Protein AF-0000000084752737 (afdb_homodimer)

Sequence (558 aa):
MRQLSFLLVLVATFSLGQAQLKAPSEFYPAQKTKVLVVGTFHFDFPGLDEVKTADENKIDVLKEPKKSELEELVAYIKKFKPTKIAIEAGPSWNTMQKFEEYKNGEHRNNRDERYQLGMRIAADLGLDSVYGIDATTLRNDLYEKDSVYLRELLENVNWEMEDPFWRYAEEYFDYRDKKMKDVHLLDFIKAMNTREGHNFNFGLYLTGSIATGDGQGADHLSIWWYNRNVRIFSKLINITKSPEERILVIFGNGHAAVLRQLLEASPQYDFVEFGSIDNMRQLSFLLVLVATFSLGQAQLKAPSEFYPAQKTKVLVVGTFHFDFPGLDEVKTADENKIDVLKEPKKSELEELVAYIKKFKPTKIAIEAGPSWNTMQKFEEYKNGEHRNNRDERYQLGMRIAADLGLDSVYGIDATTLRNDLYEKDSVYLRELLENVNWEMEDPFWRYAEEYFDYRDKKMKDVHLLDFIKAMNTREGHNFNFGLYLTGSIATGDGQGADHLSIWWYNRNVRIFSKLINITKSPEERILVIFGNGHAAVLRQLLEASPQYDFVEFGSIDN

pLDDT: mean 92.06, std 14.79, range [32.91, 98.94]

Foldseek 3Di:
DPPPPPPPPPPPPPPVVPDPDDDPLVVFDPQFAAEEEQADDWLVQPVPDPDGFDPVLHDHCVDPPNVVLLVVLQVLVCLLVAQAEEEADDPVNVFLVVLVVVLVPPCCRPRGCCNSHVSVSCSVSVHNDHHYLFDAFLLVVCCVVPVPVSCVLQVWQDPPWDWVVVVVLSVVVNVLSNCCVVDRVNVSSLVCQPLCNLVSLVVVLVTTRLPTDPRSSVVCCVRGQLRRLVSSVVVVVVVDDDSVGYYYYYYHSPSNNSNVVVQVPDSRYDYDRSVPSND/DPPPPPPPPPPPPPPVVPDDDDDPLVVFDPQFAAEEEQADDWLVQPVPDPDGFDPVLRDHCVDPPNVVLLVVLQVLVCLLVAQAEEEADDPVVVFLVVLVVVLVPPCCRPRGCCNSHVSVSCSVSVHNDYHYLFDAFLLVVCCVVPVPVSCVLQVFQDPPFDWVVVVVLSVVVNVLSNCCVVDRVNVSSLVCQPLCNLVSLVVVLVTTRLPTDPRSSVVCCVRHQLRRLVSSVVVVVVVDDDSVGYYYYYYHSSSNNSNVVVQVVDSRYDYDRSVPSND

Nearest PDB structures (foldseek):
  4gvw-assembly1_A  TM=5.138E-01  e=9.724E+00  unclassified
  4gvw-assembly1_A  TM=5.133E-01  e=8.673E+00  unclassified

InterPro domains:
  IPR043749 Protein of unknown function DUF5694 [PF18950] (97-274)

Organism: Allomuricauda ruestringensis (strain DSM 13258 / CIP 107369 / LMG 19739 / B1) (NCBI:txid886377)

Solvent-accessible surface area (backbone atoms only — not comparable to full-atom values): 30415 Å² total; per-residue (Å²): 134,83,80,77,77,79,77,77,75,76,74,70,72,69,67,73,67,74,79,74,80,82,57,70,69,78,49,45,71,84,73,33,18,36,34,35,63,45,30,36,77,67,48,60,61,87,68,82,54,94,76,66,75,53,76,90,37,60,67,52,58,87,36,83,70,40,29,62,31,46,53,51,37,50,57,56,58,52,58,58,55,57,74,39,44,36,33,71,28,43,79,89,66,42,49,59,61,50,45,54,42,37,74,73,65,42,64,75,87,41,55,39,47,60,41,66,42,51,44,43,52,33,53,74,70,66,51,93,64,57,41,50,38,38,59,74,32,54,45,56,54,42,37,74,76,38,48,67,58,47,45,63,60,42,62,57,34,41,84,78,55,82,41,72,65,55,56,33,47,51,53,41,51,52,50,51,39,61,40,50,71,77,41,56,53,46,60,50,42,43,53,41,40,34,71,67,41,16,22,51,53,48,15,62,65,65,44,53,34,27,54,23,38,91,44,19,18,19,48,49,45,19,33,35,60,55,19,20,49,37,30,23,47,22,44,51,54,68,71,58,85,52,46,83,41,25,36,35,36,44,37,55,30,65,53,37,30,62,46,48,51,53,32,62,24,18,81,60,37,38,64,46,56,64,85,57,55,81,121,134,84,79,77,76,78,76,78,75,76,72,71,73,71,66,72,68,75,77,74,79,80,58,71,68,78,50,43,73,84,74,34,19,35,34,37,64,46,31,38,76,66,47,62,60,86,68,83,53,94,76,66,76,53,78,90,38,60,66,53,58,86,35,84,70,39,29,62,31,46,52,51,36,50,57,56,58,52,62,58,56,58,74,40,42,36,34,72,27,42,78,87,66,40,50,58,61,52,44,55,42,36,73,71,63,41,63,74,85,42,55,39,48,62,40,66,43,51,43,44,52,34,53,76,70,64,52,94,65,57,41,50,38,40,57,74,32,56,44,56,53,42,37,74,74,39,50,67,58,46,46,65,61,43,63,57,33,40,84,78,54,83,41,73,65,55,57,33,47,49,53,41,52,53,51,51,38,61,40,52,72,75,41,57,52,46,60,52,42,45,53,42,40,33,72,65,41,15,20,51,55,48,15,62,63,66,45,54,34,27,54,23,39,90,44,20,19,18,49,48,45,18,34,34,60,53,18,19,48,37,31,22,49,23,44,50,57,67,70,58,85,52,46,83,42,25,37,34,34,43,36,56,30,66,54,37,29,62,46,49,51,55,32,63,26,19,78,60,37,38,65,46,57,62,85,54,54,90,116

Radius of gyration: 27.02 Å; Cα contacts (8 Å, |Δi|>4): 910; chains: 2; bounding box: 48×95×102 Å

Structure (mmCIF, N/CA/C/O backbone):
data_AF-0000000084752737-model_v1
#
loop_
_entity.id
_entity.type
_entity.pdbx_description
1 polymer 'TraB/GumN family protein'
#
loop_
_atom_site.group_PDB
_atom_site.id
_atom_site.type_symbol
_atom_site.label_atom_id
_atom_site.label_alt_id
_atom_site.label_comp_id
_atom_site.label_asym_id
_atom_site.label_entity_id
_atom_site.label_seq_id
_atom_site.pdbx_PDB_ins_code
_atom_site.Cartn_x
_atom_site.Cartn_y
_atom_site.Cartn_z
_atom_site.occupancy
_atom_site.B_iso_or_equiv
_atom_site.auth_seq_id
_atom_site.auth_comp_id
_atom_site.auth_asym_id
_atom_site.auth_atom_id
_atom_site.pdbx_PDB_model_num
ATOM 1 N N . MET A 1 1 ? -12.812 0.239 75.625 1 32.91 1 MET A N 1
ATOM 2 C CA . MET A 1 1 ? -12.094 -0.152 74.375 1 32.91 1 MET A CA 1
ATOM 3 C C . MET A 1 1 ? -12.891 0.194 73.125 1 32.91 1 MET A C 1
ATOM 5 O O . MET A 1 1 ? -13.961 -0.374 72.938 1 32.91 1 MET A O 1
ATOM 9 N N . ARG A 1 2 ? -12.898 1.536 72.812 1 40.25 2 ARG A N 1
ATOM 10 C CA . ARG A 1 2 ? -13.555 2.186 71.688 1 40.25 2 ARG A CA 1
ATOM 11 C C . ARG A 1 2 ? -13.086 1.59 70.375 1 40.25 2 ARG A C 1
ATOM 13 O O . ARG A 1 2 ? -11.891 1.562 70.062 1 40.25 2 ARG A O 1
ATOM 20 N N . GLN A 1 3 ? -13.805 0.662 69.875 1 37.78 3 GLN A N 1
ATOM 21 C CA . GLN A 1 3 ? -13.617 0.035 68.562 1 37.78 3 GLN A CA 1
ATOM 22 C C . GLN A 1 3 ? -13.641 1.074 67.438 1 37.78 3 GLN A C 1
ATOM 24 O O . GLN A 1 3 ? -14.648 1.753 67.25 1 37.78 3 GLN A O 1
ATOM 29 N N . LEU A 1 4 ? -12.547 1.801 67.188 1 41.12 4 LEU A N 1
ATOM 30 C CA . LEU A 1 4 ? -12.398 2.65 66 1 41.12 4 LEU A CA 1
ATOM 31 C C . LEU A 1 4 ? -12.625 1.853 64.75 1 41.12 4 LEU A C 1
ATOM 33 O O . LEU A 1 4 ? -11.891 0.899 64.438 1 41.12 4 LEU A O 1
ATOM 37 N N . SER A 1 5 ? -13.844 1.759 64.25 1 41.66 5 SER A N 1
ATOM 38 C CA . SER A 1 5 ? -14.195 1.219 62.969 1 41.66 5 SER A CA 1
ATOM 39 C C . SER A 1 5 ? -13.461 1.959 61.844 1 41.66 5 SER A C 1
ATOM 41 O O . SER A 1 5 ? -13.547 3.186 61.75 1 41.66 5 SER A O 1
ATOM 43 N N . PHE A 1 6 ? -12.367 1.421 61.438 1 43.53 6 PHE A N 1
ATOM 44 C CA . PHE A 1 6 ? -11.664 1.875 60.25 1 43.53 6 PHE A CA 1
ATOM 45 C C . PHE A 1 6 ? -12.578 1.829 59.031 1 43.53 6 PHE A C 1
ATOM 47 O O . PHE A 1 6 ? -13.055 0.759 58.625 1 43.53 6 PHE A O 1
ATOM 54 N N . LEU A 1 7 ? -13.359 2.883 58.781 1 41.97 7 LEU A N 1
ATOM 55 C CA . LEU A 1 7 ? -14.07 3.041 57.531 1 41.97 7 LEU A CA 1
ATOM 56 C C . LEU A 1 7 ? -13.094 3.086 56.344 1 41.97 7 LEU A C 1
ATOM 58 O O . LEU A 1 7 ? -12.281 4.008 56.25 1 41.97 7 LEU A O 1
ATOM 62 N N . LEU A 1 8 ? -12.727 1.945 55.812 1 41.38 8 LEU A N 1
ATOM 63 C CA . LEU A 1 8 ? -12.023 1.888 54.531 1 41.38 8 LEU A CA 1
ATOM 64 C C . LEU A 1 8 ? -12.828 2.586 53.438 1 41.38 8 LEU A C 1
ATOM 66 O O . LEU A 1 8 ? -13.922 2.148 53.094 1 41.38 8 LEU A O 1
ATOM 70 N N . VAL A 1 9 ? -12.703 3.838 53.281 1 38.78 9 VAL A N 1
ATOM 71 C CA . VAL A 1 9 ? -13.227 4.512 52.094 1 38.78 9 VAL A CA 1
ATOM 72 C C . VAL A 1 9 ? -12.609 3.902 50.844 1 38.78 9 VAL A C 1
ATOM 74 O O . VAL A 1 9 ? -11.398 4 50.625 1 38.78 9 VAL A O 1
ATOM 77 N N . LEU A 1 10 ? -13.172 2.846 50.312 1 39.31 10 LEU A N 1
ATOM 78 C CA . LEU A 1 10 ? -12.859 2.445 48.938 1 39.31 10 LEU A CA 1
ATOM 79 C C . LEU A 1 10 ? -13.062 3.605 48 1 39.31 10 LEU A C 1
ATOM 81 O O . LEU A 1 10 ? -14.195 4.039 47.75 1 39.31 10 LEU A O 1
ATOM 85 N N . VAL A 1 11 ? -12.102 4.488 47.906 1 40.72 11 VAL A N 1
ATOM 86 C CA . VAL A 1 11 ? -12.117 5.418 46.781 1 40.72 11 VAL A CA 1
ATOM 87 C C . VAL A 1 11 ? -12.258 4.645 45.469 1 40.72 11 VAL A C 1
ATOM 89 O O . VAL A 1 11 ? -11.352 3.891 45.094 1 40.72 11 VAL A O 1
ATOM 92 N N . ALA A 1 12 ? -13.414 4.32 45.094 1 37.59 12 ALA A N 1
ATOM 93 C CA . ALA A 1 12 ? -13.625 3.92 43.688 1 37.59 12 ALA A CA 1
ATOM 94 C C . ALA A 1 12 ? -13.008 4.934 42.719 1 37.59 12 ALA A C 1
ATOM 96 O O . ALA A 1 12 ? -13.477 6.066 42.625 1 37.59 12 ALA A O 1
ATOM 97 N N . THR A 1 13 ? -11.727 4.93 42.625 1 37.16 13 THR A N 1
ATOM 98 C CA . THR A 1 13 ? -11.281 5.605 41.406 1 37.16 13 THR A CA 1
ATOM 99 C C . THR A 1 13 ? -12.188 5.254 40.219 1 37.16 13 THR A C 1
ATOM 101 O O . THR A 1 13 ? -12.195 4.109 39.781 1 37.16 13 THR A O 1
ATOM 104 N N . PHE A 1 14 ? -13.359 5.812 40.25 1 37.31 14 PHE A N 1
ATOM 105 C CA . PHE A 1 14 ? -13.984 5.852 38.906 1 37.31 14 PHE A CA 1
ATOM 106 C C . PHE A 1 14 ? -12.961 6.168 37.844 1 37.31 14 PHE A C 1
ATOM 108 O O . PHE A 1 14 ? -12.484 7.301 37.75 1 37.31 14 PHE A O 1
ATOM 115 N N . SER A 1 15 ? -12.094 5.32 37.562 1 38.12 15 SER A N 1
ATOM 116 C CA . SER A 1 15 ? -11.555 5.5 36.219 1 38.12 15 SER A CA 1
ATOM 117 C C . SER A 1 15 ? -12.641 5.906 35.25 1 38.12 15 SER A C 1
ATOM 119 O O . SER A 1 15 ? -13.477 5.086 34.844 1 38.12 15 SER A O 1
ATOM 121 N N . LEU A 1 16 ? -13.305 7.047 35.344 1 40.06 16 LEU A N 1
ATOM 122 C CA . LEU A 1 16 ? -14 7.508 34.156 1 40.06 16 LEU A CA 1
ATOM 123 C C . LEU A 1 16 ? -13.336 6.957 32.875 1 40.06 16 LEU A C 1
ATOM 125 O O . LEU A 1 16 ? -12.227 7.371 32.531 1 40.06 16 LEU A O 1
ATOM 129 N N . GLY A 1 17 ? -13.375 5.762 32.688 1 43.62 17 GLY A N 1
ATOM 130 C CA . GLY A 1 17 ? -12.984 5.164 31.422 1 43.62 17 GLY A CA 1
ATOM 131 C C . GLY A 1 17 ? -13.195 6.082 30.234 1 43.62 17 GLY A C 1
ATOM 132 O O . GLY A 1 17 ? -14.328 6.359 29.844 1 43.62 17 GLY A O 1
ATOM 133 N N . GLN A 1 18 ? -12.539 7.184 30.047 1 51.41 18 GLN A N 1
ATOM 134 C CA . GLN A 1 18 ? -12.617 7.957 28.812 1 51.41 18 GLN A CA 1
ATOM 135 C C . GLN A 1 18 ? -13.023 7.078 27.641 1 51.41 18 GLN A C 1
ATOM 137 O O . GLN A 1 18 ? -12.43 6.02 27.406 1 51.41 18 GLN A O 1
ATOM 142 N N . ALA A 1 19 ? -14.227 7.102 27.234 1 58.53 19 ALA A N 1
ATOM 143 C CA . ALA A 1 19 ? -14.852 6.336 26.156 1 58.53 19 ALA A CA 1
ATOM 144 C C . ALA A 1 19 ? -13.953 6.285 24.922 1 58.53 19 ALA A C 1
ATOM 146 O O . ALA A 1 19 ? -13.508 7.324 24.438 1 58.53 19 ALA A O 1
ATOM 147 N N . GLN A 1 20 ? -13.273 5.172 24.625 1 78.06 20 GLN A N 1
ATOM 148 C CA . GLN A 1 20 ? -12.477 4.906 23.438 1 78.06 20 GLN A CA 1
ATOM 149 C C . GLN A 1 20 ? -13.32 5.066 22.172 1 78.06 20 GLN A C 1
ATOM 151 O O . GLN A 1 20 ? -14.484 4.672 22.141 1 78.06 20 GLN A O 1
ATOM 156 N N . LEU A 1 21 ? -12.859 6.023 21.25 1 92.5 21 LEU A N 1
ATOM 157 C CA . LEU A 1 21 ? -13.523 6.191 19.953 1 92.5 21 LEU A CA 1
ATOM 158 C C . LEU A 1 21 ? -13.734 4.844 19.281 1 92.5 21 LEU A C 1
ATOM 160 O O . LEU A 1 21 ? -12.852 3.986 19.297 1 92.5 21 LEU A O 1
ATOM 164 N N . LYS A 1 22 ? -14.938 4.66 18.797 1 94.44 22 LYS A N 1
ATOM 165 C CA . LYS A 1 22 ? -15.203 3.455 18.016 1 94.44 22 LYS A CA 1
ATOM 166 C C . LYS A 1 22 ? -14.305 3.387 16.797 1 94.44 22 LYS A C 1
ATOM 168 O O . LYS A 1 22 ? -14.023 4.41 16.156 1 94.44 22 LYS A O 1
ATOM 173 N N . ALA A 1 23 ? -13.938 2.162 16.484 1 95 23 ALA A N 1
ATOM 174 C CA . ALA A 1 23 ? -13.109 1.945 15.305 1 95 23 ALA A CA 1
ATOM 175 C C . ALA A 1 23 ? -13.953 1.938 14.031 1 95 23 ALA A C 1
ATOM 177 O O . ALA A 1 23 ? -15.133 1.563 14.07 1 95 23 ALA A O 1
ATOM 178 N N . PRO A 1 24 ? -13.344 2.332 12.922 1 95.12 24 PRO A N 1
ATOM 179 C CA . PRO A 1 24 ? -14.086 2.326 11.656 1 95.12 24 PRO A CA 1
ATOM 180 C C . PRO A 1 24 ? -14.703 0.966 11.344 1 95.12 24 PRO A C 1
ATOM 182 O O . PRO A 1 24 ? -15.82 0.898 10.812 1 95.12 24 PRO A O 1
ATOM 185 N N . SER A 1 25 ? -14.031 -0.095 11.664 1 94.75 25 SER A N 1
ATOM 186 C CA . SER A 1 2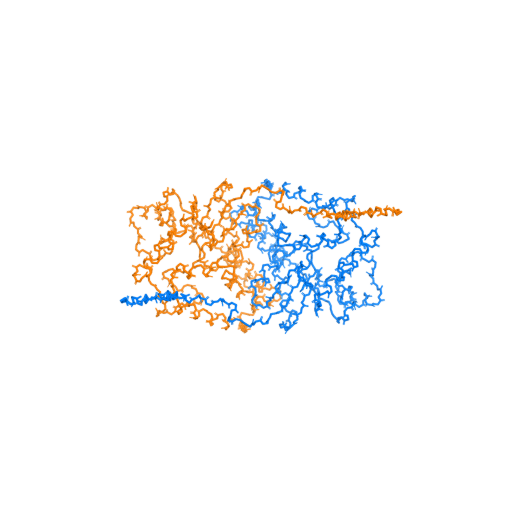5 ? -14.492 -1.433 11.312 1 94.75 25 SER A CA 1
ATOM 187 C C . SER A 1 25 ? -15.836 -1.739 11.969 1 94.75 25 SER A C 1
ATOM 189 O O . SER A 1 25 ? -16.594 -2.578 11.477 1 94.75 25 SER A O 1
ATOM 191 N N . GLU A 1 26 ? -16.125 -1.079 13.07 1 96.38 26 GLU A N 1
ATOM 192 C CA . GLU A 1 26 ? -17.375 -1.304 13.797 1 96.38 26 GLU A CA 1
ATOM 193 C C . GLU A 1 26 ? -18.562 -0.806 13 1 96.38 26 GLU A C 1
ATOM 195 O O . GLU A 1 26 ? -19.719 -1.125 13.328 1 96.38 26 GLU A O 1
ATOM 200 N N . PHE A 1 27 ? -18.359 -0.062 11.961 1 96.81 27 PHE A N 1
ATOM 201 C CA . PHE A 1 27 ? -19.453 0.524 11.18 1 96.81 27 PHE A CA 1
ATOM 202 C C . PHE A 1 27 ? -19.656 -0.245 9.883 1 96.81 27 PHE A C 1
ATOM 204 O O . PHE A 1 27 ? -20.578 0.054 9.117 1 96.81 27 PHE A O 1
ATOM 211 N N . TYR A 1 28 ? -18.797 -1.181 9.523 1 96.62 28 TYR A N 1
ATOM 212 C CA . TYR A 1 28 ? -18.922 -2.049 8.359 1 96.62 28 TYR A CA 1
ATOM 213 C C . TYR A 1 28 ? -19.469 -3.414 8.75 1 96.62 28 TYR A C 1
ATOM 215 O O . TYR A 1 28 ? -19.375 -3.818 9.914 1 96.62 28 TYR A O 1
ATOM 223 N N . PRO A 1 29 ? -20.016 -4.086 7.738 1 95.62 29 PRO A N 1
ATOM 224 C CA . PRO A 1 29 ? -20.391 -5.469 8.039 1 95.62 29 PRO A CA 1
ATOM 225 C C . PRO A 1 29 ? -19.219 -6.301 8.547 1 95.62 29 PRO A C 1
ATOM 227 O O . PRO A 1 29 ? -18.094 -6.148 8.055 1 95.62 29 PRO A O 1
ATOM 230 N N . ALA A 1 30 ? -19.469 -7.105 9.5 1 95 30 ALA A N 1
ATOM 231 C CA . ALA A 1 30 ? -18.422 -7.914 10.125 1 95 30 ALA A CA 1
ATOM 232 C C . ALA A 1 30 ? -17.906 -8.984 9.156 1 95 30 ALA A C 1
ATOM 234 O O . ALA A 1 30 ? -16.719 -9.273 9.133 1 95 30 ALA A O 1
ATOM 235 N N . GLN A 1 31 ? -18.844 -9.57 8.422 1 96.69 31 GLN A N 1
ATOM 236 C CA . GLN A 1 31 ? -18.469 -10.633 7.5 1 96.69 31 GLN A CA 1
ATOM 237 C C . GLN A 1 31 ? -17.844 -10.047 6.227 1 96.69 31 GLN A C 1
ATOM 239 O O . GLN A 1 31 ? -18.469 -9.211 5.562 1 96.69 31 GLN A O 1
ATOM 244 N N . LYS A 1 32 ? -16.688 -10.484 5.914 1 97.75 32 LYS A N 1
ATOM 245 C CA . LYS A 1 32 ? -15.938 -10.07 4.73 1 97.75 32 LYS A CA 1
ATOM 246 C C . LYS A 1 32 ? -15.484 -11.281 3.916 1 97.75 32 LYS A C 1
ATOM 248 O O . LYS A 1 32 ? -15.312 -12.375 4.461 1 97.75 32 LYS A O 1
ATOM 253 N N . THR A 1 33 ? -15.344 -11.086 2.602 1 98.62 33 THR A N 1
ATOM 254 C CA . THR A 1 33 ? -14.734 -12.117 1.771 1 98.62 33 THR A CA 1
ATOM 255 C C . THR A 1 33 ? -13.289 -12.375 2.205 1 98.62 33 THR A C 1
ATOM 257 O O . THR A 1 33 ? -12.508 -11.438 2.352 1 98.62 33 THR A O 1
ATOM 260 N N . LYS A 1 34 ? -12.953 -13.648 2.479 1 98.62 34 LYS A N 1
ATOM 261 C CA . LYS A 1 34 ? -11.586 -14.008 2.848 1 98.62 34 LYS A CA 1
ATOM 262 C C . LYS A 1 34 ? -10.727 -14.234 1.609 1 98.62 34 LYS A C 1
ATOM 264 O O . LYS A 1 34 ? -11.156 -14.891 0.658 1 98.62 34 LYS A O 1
ATOM 269 N N . VAL A 1 35 ? -9.578 -13.625 1.579 1 98.88 35 VAL A N 1
ATOM 270 C CA . VAL A 1 35 ? -8.672 -13.797 0.45 1 98.88 35 VAL A CA 1
ATOM 271 C C . VAL A 1 35 ? -7.312 -14.281 0.949 1 98.88 35 VAL A C 1
ATOM 273 O O . VAL A 1 35 ? -6.727 -13.688 1.857 1 98.88 35 VAL A O 1
ATOM 276 N N . LEU A 1 36 ? -6.855 -15.391 0.486 1 98.88 36 LEU A N 1
ATOM 277 C CA . LEU A 1 36 ? -5.504 -15.898 0.688 1 98.88 36 LEU A CA 1
ATOM 278 C C . LEU A 1 36 ? -4.652 -15.688 -0.56 1 98.88 36 LEU A C 1
ATOM 280 O O . LEU A 1 36 ? -4.922 -16.281 -1.609 1 98.88 36 LEU A O 1
ATOM 284 N N . VAL A 1 37 ? -3.721 -14.812 -0.437 1 98.81 37 VAL A N 1
ATOM 285 C CA . VAL A 1 37 ? -2.75 -14.625 -1.51 1 98.81 37 VAL A CA 1
ATOM 286 C C . VAL A 1 37 ? -1.543 -15.531 -1.28 1 98.81 37 VAL A C 1
ATOM 288 O O . VAL A 1 37 ? -0.872 -15.438 -0.25 1 98.81 37 VAL A O 1
ATOM 291 N N . VAL A 1 38 ? -1.301 -16.406 -2.215 1 98.69 38 VAL A N 1
ATOM 292 C CA . VAL A 1 38 ? -0.113 -17.25 -2.188 1 98.69 38 VAL A CA 1
ATOM 293 C C . VAL A 1 38 ? 0.902 -16.75 -3.213 1 98.69 38 VAL A C 1
ATOM 295 O O . VAL A 1 38 ? 0.799 -17.062 -4.402 1 98.69 38 VAL A O 1
ATOM 298 N N . GLY A 1 39 ? 1.819 -15.977 -2.658 1 98.19 39 GLY A N 1
ATOM 299 C CA . GLY A 1 39 ? 2.951 -15.594 -3.482 1 98.19 39 GLY A CA 1
ATOM 300 C C . GLY A 1 39 ? 3.918 -16.734 -3.742 1 98.19 39 GLY A C 1
ATOM 301 O O . GLY A 1 39 ? 4.363 -17.406 -2.809 1 98.19 39 GLY A O 1
ATOM 302 N N . THR A 1 40 ? 4.258 -16.938 -5.012 1 97.25 40 THR A N 1
ATOM 303 C CA . THR A 1 40 ? 5.137 -18.047 -5.379 1 97.25 40 THR A CA 1
ATOM 304 C C . THR A 1 40 ? 6.297 -17.547 -6.238 1 97.25 40 THR A C 1
ATOM 306 O O . THR A 1 40 ? 6.27 -16.422 -6.734 1 97.25 40 THR A O 1
ATOM 309 N N . PHE A 1 41 ? 7.391 -18.375 -6.309 1 93.94 41 PHE A N 1
ATOM 310 C CA . PHE A 1 41 ? 8.266 -18.312 -7.469 1 93.94 41 PHE A CA 1
ATOM 311 C C . PHE A 1 41 ? 7.707 -19.141 -8.617 1 93.94 41 PHE A C 1
ATOM 313 O O . PHE A 1 41 ? 6.758 -19.906 -8.43 1 93.94 41 PHE A O 1
ATOM 320 N N . HIS A 1 42 ? 8.18 -18.891 -9.773 1 93 42 HIS A N 1
ATOM 321 C CA . HIS A 1 42 ? 7.719 -19.703 -10.891 1 93 42 HIS A CA 1
ATOM 322 C C . HIS A 1 42 ? 8.359 -21.094 -10.875 1 93 42 HIS A C 1
ATOM 324 O O . HIS A 1 42 ? 9.57 -21.219 -11.055 1 93 42 HIS A O 1
ATOM 330 N N . PHE A 1 43 ? 7.512 -22.109 -10.758 1 94.69 43 PHE A N 1
ATOM 331 C CA . PHE A 1 43 ? 8 -23.469 -10.539 1 94.69 43 PHE A CA 1
ATOM 332 C C . PHE A 1 43 ? 8.758 -23.969 -11.766 1 94.69 43 PHE A C 1
ATOM 334 O O . PHE A 1 43 ? 9.578 -24.891 -11.664 1 94.69 43 PHE A O 1
ATOM 341 N N . ASP A 1 44 ? 8.492 -23.328 -12.875 1 91.06 44 ASP A N 1
ATOM 342 C CA . ASP A 1 44 ? 9.117 -23.797 -14.109 1 91.06 44 ASP A CA 1
ATOM 343 C C . ASP A 1 44 ? 10.352 -22.953 -14.453 1 91.06 44 ASP A C 1
ATOM 345 O O . ASP A 1 44 ? 11.039 -23.219 -15.438 1 91.06 44 ASP A O 1
ATOM 349 N N . PHE A 1 45 ? 10.648 -21.922 -13.727 1 88.94 45 PHE A N 1
ATOM 350 C CA . PHE A 1 45 ? 11.797 -21.062 -13.898 1 88.94 45 PHE A CA 1
ATOM 351 C C . PHE A 1 45 ? 11.898 -20.578 -15.344 1 88.94 45 PHE A C 1
ATOM 353 O O . PHE A 1 45 ? 12.922 -20.766 -16 1 88.94 45 PHE A O 1
ATOM 360 N N . PRO A 1 46 ? 10.945 -19.875 -15.836 1 81.75 46 PRO A N 1
ATOM 361 C CA . PRO A 1 46 ? 10.953 -19.484 -17.25 1 81.75 46 PRO A CA 1
ATOM 362 C C . PRO A 1 46 ? 12.016 -18.438 -17.578 1 81.75 46 PRO A C 1
ATOM 364 O O . PRO A 1 46 ? 12.281 -18.156 -18.75 1 81.75 46 PRO A O 1
ATOM 367 N N . GLY A 1 47 ? 12.648 -17.875 -16.531 1 76.94 47 GLY A N 1
ATOM 368 C CA . GLY A 1 47 ? 13.727 -16.922 -16.734 1 76.94 47 GLY A CA 1
ATOM 369 C C . GLY A 1 47 ? 13.234 -15.523 -17.047 1 76.94 47 GLY A C 1
ATOM 370 O O . GLY A 1 47 ? 13.922 -14.742 -17.703 1 76.94 47 GLY A O 1
ATOM 371 N N . LEU A 1 48 ? 12.039 -15.164 -16.609 1 70.75 48 LEU A N 1
ATOM 372 C CA . LEU A 1 48 ? 11.43 -13.883 -16.938 1 70.75 48 LEU A CA 1
ATOM 373 C C . LEU A 1 48 ? 11.602 -12.891 -15.789 1 70.75 48 LEU A C 1
ATOM 375 O O . LEU A 1 48 ? 11.328 -11.695 -15.945 1 70.75 48 LEU A O 1
ATOM 379 N N . ASP A 1 49 ? 12.141 -13.32 -14.68 1 75.5 49 ASP A N 1
ATOM 380 C CA . ASP A 1 49 ? 12.312 -12.469 -13.508 1 75.5 49 ASP A CA 1
ATOM 381 C C . ASP A 1 49 ? 13.562 -11.602 -13.641 1 75.5 49 ASP A C 1
ATOM 383 O O . ASP A 1 49 ? 14.484 -11.938 -14.391 1 75.5 49 ASP A O 1
ATOM 387 N N . GLU A 1 50 ? 13.516 -10.477 -12.984 1 68.81 50 GLU A N 1
ATOM 388 C CA . GLU A 1 50 ? 14.672 -9.586 -12.961 1 68.81 50 GLU A CA 1
ATOM 389 C C . GLU A 1 50 ? 15.906 -10.305 -12.406 1 68.81 50 GLU A C 1
ATOM 391 O O . GLU A 1 50 ? 17 -10.172 -12.953 1 68.81 50 GLU A O 1
ATOM 396 N N . VAL A 1 51 ? 15.719 -11.031 -11.328 1 73 51 VAL A N 1
ATOM 397 C CA . VAL A 1 51 ? 16.766 -11.859 -10.766 1 73 51 VAL A CA 1
ATOM 398 C C . VAL A 1 51 ? 16.5 -13.328 -11.078 1 73 51 VAL A C 1
ATOM 400 O O . VAL A 1 51 ? 15.453 -13.867 -10.703 1 73 51 VAL A O 1
ATOM 403 N N . LYS A 1 52 ? 17.438 -13.945 -11.773 1 80.31 52 LYS A N 1
ATOM 404 C CA . LYS A 1 52 ? 17.25 -15.328 -12.211 1 80.31 52 LYS A CA 1
ATOM 405 C C . LYS A 1 52 ? 17.984 -16.297 -11.297 1 80.31 52 LYS A C 1
ATOM 407 O O . LYS A 1 52 ? 19.109 -16.031 -10.859 1 80.31 52 LYS A O 1
ATOM 412 N N . THR A 1 53 ? 17.375 -17.359 -11.086 1 84.69 53 THR A N 1
ATOM 413 C CA . THR A 1 53 ? 17.953 -18.438 -10.297 1 84.69 53 THR A CA 1
ATOM 414 C C . THR A 1 53 ? 18.984 -19.203 -11.125 1 84.69 53 THR A C 1
ATOM 416 O O . THR A 1 53 ? 18.719 -19.562 -12.273 1 84.69 53 THR A O 1
ATOM 419 N N . ALA A 1 54 ? 20.125 -19.469 -10.508 1 84.81 54 ALA A N 1
ATOM 420 C CA . ALA A 1 54 ? 21.141 -20.281 -11.164 1 84.81 54 ALA A CA 1
ATOM 421 C C . ALA A 1 54 ? 20.641 -21.703 -11.391 1 84.81 54 ALA A C 1
ATOM 423 O O . ALA A 1 54 ? 19.906 -22.25 -10.562 1 84.81 54 ALA A O 1
ATOM 424 N N . ASP A 1 55 ? 21.078 -22.281 -12.453 1 87.25 55 ASP A N 1
ATOM 425 C CA . ASP A 1 55 ? 20.609 -23.609 -12.844 1 87.25 55 ASP A CA 1
ATOM 426 C C . ASP A 1 55 ? 20.859 -24.625 -11.727 1 87.25 55 ASP A C 1
ATOM 428 O O . ASP A 1 55 ? 20.031 -25.516 -11.492 1 87.25 55 ASP A O 1
ATOM 432 N N . GLU A 1 56 ? 21.922 -24.484 -11.07 1 88.69 56 GLU A N 1
ATOM 433 C CA . GLU A 1 56 ? 22.312 -25.438 -10.039 1 88.69 56 GLU A CA 1
ATOM 434 C C . GLU A 1 56 ? 21.406 -25.328 -8.812 1 88.69 56 GLU A C 1
ATOM 436 O O . GLU A 1 56 ? 21.359 -26.234 -7.984 1 88.69 56 GLU A O 1
ATOM 441 N N . ASN A 1 57 ? 20.672 -24.219 -8.734 1 90.19 57 ASN A N 1
ATOM 442 C CA . ASN A 1 57 ? 19.844 -23.984 -7.566 1 90.19 57 ASN A CA 1
ATOM 443 C C . ASN A 1 57 ? 18.375 -24.266 -7.859 1 90.19 57 ASN A C 1
ATOM 445 O O . ASN A 1 57 ? 17.531 -24.234 -6.953 1 90.19 57 ASN A O 1
ATOM 449 N N . LYS A 1 58 ? 18.094 -24.531 -9.102 1 92.38 58 LYS A N 1
ATOM 450 C CA . LYS A 1 58 ? 16.703 -24.781 -9.492 1 92.38 58 LYS A CA 1
ATOM 451 C C . LYS A 1 58 ? 16.219 -26.125 -8.953 1 92.38 58 LYS A C 1
ATOM 453 O O . LYS A 1 58 ? 16.969 -27.109 -8.945 1 92.38 58 LYS A O 1
ATOM 458 N N . ILE A 1 59 ? 15.023 -26.062 -8.5 1 94.69 59 ILE A N 1
ATOM 459 C CA . ILE A 1 59 ? 14.414 -27.312 -8.055 1 94.69 59 ILE A CA 1
ATOM 460 C C . ILE A 1 59 ? 13.406 -27.797 -9.086 1 94.69 59 ILE A C 1
ATOM 462 O O . ILE A 1 59 ? 13.039 -27.062 -10 1 94.69 59 ILE A O 1
ATOM 466 N N . ASP A 1 60 ? 13.039 -29.078 -8.969 1 96.38 60 ASP A N 1
ATOM 467 C CA . ASP A 1 60 ? 11.992 -29.672 -9.789 1 96.38 60 ASP A CA 1
ATOM 468 C C . ASP A 1 60 ? 10.867 -30.219 -8.922 1 96.38 60 ASP A C 1
ATOM 470 O O . ASP A 1 60 ? 11.047 -31.234 -8.227 1 96.38 60 ASP A O 1
ATOM 474 N N . VAL A 1 61 ? 9.688 -29.609 -9.055 1 96.94 61 VAL A N 1
ATOM 475 C CA . VAL A 1 61 ? 8.586 -29.938 -8.164 1 96.94 61 VAL A CA 1
ATOM 476 C C . VAL A 1 61 ? 7.957 -31.266 -8.586 1 96.94 61 VAL A C 1
ATOM 478 O O . VAL A 1 61 ? 7.098 -31.797 -7.887 1 96.94 61 VAL A O 1
ATOM 481 N N . LEU A 1 62 ? 8.375 -31.844 -9.703 1 97.56 62 LEU A N 1
ATOM 482 C CA . LEU A 1 62 ? 7.844 -33.125 -10.188 1 97.56 62 LEU A CA 1
ATOM 483 C C . LEU A 1 62 ? 8.75 -34.281 -9.773 1 97.56 62 LEU A C 1
ATOM 485 O O . LEU A 1 62 ? 8.438 -35.438 -10.047 1 97.56 62 LEU A O 1
ATOM 489 N N . LYS A 1 63 ? 9.836 -33.938 -9.125 1 97.25 63 LYS A N 1
ATOM 490 C CA . LYS A 1 63 ? 10.781 -34.969 -8.68 1 97.25 63 LYS A CA 1
ATOM 491 C C . LYS A 1 63 ? 10.961 -34.938 -7.168 1 97.25 63 LYS A C 1
ATOM 493 O O . LYS A 1 63 ? 10.859 -33.875 -6.551 1 97.25 63 LYS A O 1
ATOM 498 N N . GLU A 1 64 ? 11.281 -36.156 -6.672 1 97.31 64 GLU A N 1
ATOM 499 C CA . GLU A 1 64 ? 11.539 -36.219 -5.234 1 97.31 64 GLU A CA 1
ATOM 500 C C . GLU A 1 64 ? 12.82 -35.5 -4.863 1 97.31 64 GLU A C 1
ATOM 502 O O . GLU A 1 64 ? 13.773 -35.469 -5.645 1 97.31 64 GLU A O 1
ATOM 507 N N . PRO A 1 65 ? 12.914 -34.875 -3.635 1 97.56 65 PRO A N 1
ATOM 508 C CA . PRO A 1 65 ? 11.891 -34.875 -2.586 1 97.56 65 PRO A CA 1
ATOM 509 C C . PRO A 1 65 ? 10.859 -33.781 -2.766 1 97.56 65 PRO A C 1
ATOM 511 O O . PRO A 1 65 ? 9.883 -33.719 -2.014 1 97.56 65 PRO A O 1
ATOM 514 N N . LYS A 1 66 ? 10.992 -32.875 -3.789 1 97.81 66 LYS A N 1
ATOM 515 C CA . LYS A 1 66 ? 10.133 -31.703 -3.938 1 97.81 66 LYS A CA 1
ATOM 516 C C . LYS A 1 66 ? 8.727 -32.094 -4.375 1 97.81 66 LYS A C 1
ATOM 518 O O . LYS A 1 66 ? 7.75 -31.453 -4.004 1 97.81 66 LYS A O 1
ATOM 523 N N . LYS A 1 67 ? 8.664 -33.219 -5.07 1 98 67 LYS A N 1
ATOM 524 C CA . LYS A 1 67 ? 7.352 -33.719 -5.453 1 98 67 LYS A CA 1
ATOM 525 C C . LYS A 1 67 ? 6.484 -34 -4.227 1 98 67 LYS A C 1
ATOM 527 O O . LYS A 1 67 ? 5.336 -33.562 -4.164 1 98 67 LYS A O 1
ATOM 532 N N . SER A 1 68 ? 7.055 -34.688 -3.236 1 98.5 68 SER A N 1
ATOM 533 C CA . SER A 1 68 ? 6.332 -34.969 -1.999 1 98.5 68 SER A CA 1
ATOM 534 C C . SER A 1 68 ? 6.078 -33.688 -1.206 1 98.5 68 SER A C 1
ATOM 536 O O . SER A 1 68 ? 5.012 -33.531 -0.603 1 98.5 68 SER A O 1
ATOM 538 N N . GLU A 1 69 ? 7.027 -32.812 -1.19 1 98.44 69 GLU A N 1
ATOM 539 C CA . GLU A 1 69 ? 6.867 -31.547 -0.504 1 98.44 69 GLU A CA 1
ATOM 540 C C . GLU A 1 69 ? 5.75 -30.719 -1.13 1 98.44 69 GLU A C 1
ATOM 542 O O . GLU A 1 69 ? 5.008 -30.031 -0.423 1 98.44 69 GLU A O 1
ATOM 547 N N . LEU A 1 70 ? 5.621 -30.766 -2.438 1 98.44 70 LEU A N 1
ATOM 548 C CA . LEU A 1 70 ? 4.539 -30.078 -3.135 1 98.44 70 LEU A CA 1
ATOM 549 C C . LEU A 1 70 ? 3.182 -30.625 -2.703 1 98.44 70 LEU A C 1
ATOM 551 O O . LEU A 1 70 ? 2.229 -29.859 -2.533 1 98.44 70 LEU A O 1
ATOM 555 N N . GLU A 1 71 ? 3.127 -31.953 -2.535 1 98.44 71 GLU A N 1
ATOM 556 C CA . GLU A 1 71 ? 1.888 -32.531 -2.037 1 98.44 71 GLU A CA 1
ATOM 557 C C . GLU A 1 71 ? 1.504 -31.953 -0.682 1 98.44 71 GLU A C 1
ATOM 559 O O . GLU A 1 71 ? 0.329 -31.688 -0.429 1 98.44 71 GLU A O 1
ATOM 564 N N . GLU A 1 72 ? 2.465 -31.734 0.144 1 98.31 72 GLU A N 1
ATOM 565 C CA . GLU A 1 72 ? 2.217 -31.156 1.464 1 98.31 72 GLU A CA 1
ATOM 566 C C . GLU A 1 72 ? 1.807 -29.688 1.361 1 98.31 72 GLU A C 1
ATOM 568 O O . GLU A 1 72 ? 0.947 -29.219 2.111 1 98.31 72 GLU A O 1
ATOM 573 N N . LEU A 1 73 ? 2.449 -28.969 0.453 1 98.5 73 LEU A N 1
ATOM 574 C CA . LEU A 1 73 ? 2.068 -27.594 0.214 1 98.5 73 LEU A CA 1
ATOM 575 C C . LEU A 1 73 ? 0.621 -27.5 -0.254 1 98.5 73 LEU A C 1
ATOM 577 O O . LEU A 1 73 ? -0.148 -26.672 0.253 1 98.5 73 LEU A O 1
ATOM 581 N N . VAL A 1 74 ? 0.244 -28.344 -1.166 1 98.75 74 VAL A N 1
ATOM 582 C CA . VAL A 1 74 ? -1.114 -28.375 -1.698 1 98.75 74 VAL A CA 1
ATOM 583 C C . VAL A 1 74 ? -2.102 -28.688 -0.576 1 98.75 74 VAL A C 1
ATOM 585 O O . VAL A 1 74 ? -3.125 -28.016 -0.436 1 98.75 74 VAL A O 1
ATOM 588 N N . ALA A 1 75 ? -1.778 -29.719 0.21 1 98.44 75 ALA A N 1
ATOM 589 C CA . ALA A 1 75 ? -2.639 -30.094 1.33 1 98.44 75 ALA A CA 1
ATOM 590 C C . ALA A 1 75 ? -2.805 -28.922 2.307 1 98.44 75 ALA A C 1
ATOM 592 O O . ALA A 1 75 ? -3.898 -28.688 2.824 1 98.44 75 ALA A O 1
ATOM 593 N N . TYR A 1 76 ? -1.737 -28.234 2.559 1 98.56 76 TYR A N 1
ATOM 594 C CA . TYR A 1 76 ? -1.768 -27.078 3.465 1 98.56 76 TYR A CA 1
ATOM 595 C C . TYR A 1 76 ? -2.688 -26 2.934 1 98.56 76 TYR A C 1
ATOM 597 O O . TYR A 1 76 ? -3.549 -25.484 3.658 1 98.56 76 TYR A O 1
ATOM 605 N N . ILE A 1 77 ? -2.57 -25.625 1.656 1 98.75 77 ILE A N 1
ATOM 606 C CA . ILE A 1 77 ? -3.357 -24.562 1.045 1 98.75 77 ILE A CA 1
ATOM 607 C C . ILE A 1 77 ? -4.836 -24.953 1.041 1 98.75 77 ILE A C 1
ATOM 609 O O . ILE A 1 77 ? -5.703 -24.109 1.258 1 98.75 77 ILE A O 1
ATOM 613 N N . LYS A 1 78 ? -5.137 -26.203 0.861 1 98.56 78 LYS A N 1
ATOM 614 C CA . LYS A 1 78 ? -6.516 -26.672 0.784 1 98.56 78 LYS A CA 1
ATOM 615 C C . LYS A 1 78 ? -7.234 -26.5 2.119 1 98.56 78 LYS A C 1
ATOM 617 O O . LYS A 1 78 ? -8.461 -26.453 2.166 1 98.56 78 LYS A O 1
ATOM 622 N N . LYS A 1 79 ? -6.449 -26.391 3.219 1 98.38 79 LYS A N 1
ATOM 623 C CA . LYS A 1 79 ? -7.066 -26.156 4.52 1 98.38 79 LYS A CA 1
ATOM 624 C C . LYS A 1 79 ? -7.812 -24.828 4.535 1 98.38 79 LYS A C 1
ATOM 626 O O . LYS A 1 79 ? -8.703 -24.609 5.359 1 98.38 79 LYS A O 1
ATOM 631 N N . PHE A 1 80 ? -7.488 -23.938 3.67 1 98.44 80 PHE A N 1
ATOM 632 C CA . PHE A 1 80 ? -8.18 -22.672 3.525 1 98.44 80 PHE A CA 1
ATOM 633 C C . PHE A 1 80 ? -9.586 -22.875 2.979 1 98.44 80 PHE A C 1
ATOM 635 O O . PHE A 1 80 ? -10.445 -22 3.115 1 98.44 80 PHE A O 1
ATOM 642 N N . LYS A 1 81 ? -9.82 -23.969 2.324 1 98.06 81 LYS A N 1
ATOM 643 C CA . LYS A 1 81 ? -11.109 -24.344 1.739 1 98.06 81 LYS A CA 1
ATOM 644 C C . LYS A 1 81 ? -11.602 -23.266 0.765 1 98.06 81 LYS A C 1
ATOM 646 O O . LYS A 1 81 ? -12.727 -22.797 0.88 1 98.06 81 LYS A O 1
ATOM 651 N N . PRO A 1 82 ? -10.766 -23.016 -0.233 1 98.62 82 PRO A N 1
ATOM 652 C CA . PRO A 1 82 ? -11.188 -21.984 -1.188 1 98.62 82 PRO A CA 1
ATOM 653 C C . PRO A 1 82 ? -12.461 -22.359 -1.937 1 98.62 82 PRO A C 1
ATOM 655 O O . PRO A 1 82 ? -12.664 -23.531 -2.273 1 98.62 82 PRO A O 1
ATOM 658 N N . THR A 1 83 ? -13.32 -21.375 -2.117 1 98.69 83 THR A N 1
ATOM 659 C CA . THR A 1 83 ? -14.523 -21.547 -2.92 1 98.69 83 THR A CA 1
ATOM 660 C C . THR A 1 83 ? -14.336 -20.953 -4.316 1 98.69 83 THR A C 1
ATOM 662 O O . THR A 1 83 ? -15.148 -21.188 -5.211 1 98.69 83 THR A O 1
ATOM 665 N N . LYS A 1 84 ? -13.297 -20.188 -4.508 1 98.75 84 LYS A N 1
ATOM 666 C CA . LYS A 1 84 ? -12.898 -19.578 -5.773 1 98.75 84 LYS A CA 1
ATOM 667 C C . LYS A 1 84 ? -11.375 -19.5 -5.887 1 98.75 84 LYS A C 1
ATOM 669 O O . LYS A 1 84 ? -10.688 -19.25 -4.891 1 98.75 84 LYS A O 1
ATOM 674 N N . ILE A 1 85 ? -10.844 -19.703 -7.078 1 98.94 85 ILE A N 1
ATOM 675 C CA . ILE A 1 85 ? -9.398 -19.672 -7.277 1 98.94 85 ILE A CA 1
ATOM 676 C C . ILE A 1 85 ? -9.062 -18.75 -8.453 1 98.94 85 ILE A C 1
ATOM 678 O O . ILE A 1 85 ? -9.656 -18.875 -9.531 1 98.94 85 ILE A O 1
ATOM 682 N N . ALA A 1 86 ? -8.234 -17.797 -8.203 1 98.94 86 ALA A N 1
ATOM 683 C CA . ALA A 1 86 ? -7.711 -16.875 -9.211 1 98.94 86 ALA A CA 1
ATOM 684 C C . ALA A 1 86 ? -6.211 -17.094 -9.414 1 98.94 86 ALA A C 1
ATOM 686 O O . ALA A 1 86 ? -5.473 -17.297 -8.445 1 98.94 86 ALA A O 1
ATOM 687 N N . ILE A 1 87 ? -5.77 -17.047 -10.664 1 98.94 87 ILE A N 1
ATOM 688 C CA . ILE A 1 87 ? -4.367 -17.297 -10.969 1 98.94 87 ILE A CA 1
ATOM 689 C C . ILE A 1 87 ? -3.814 -16.188 -11.844 1 98.94 87 ILE A C 1
ATOM 691 O O . ILE A 1 87 ? -4.574 -15.375 -12.383 1 98.94 87 ILE A O 1
ATOM 695 N N . GLU A 1 88 ? -2.492 -16.156 -11.93 1 98.62 88 GLU A N 1
ATOM 696 C CA . GLU A 1 88 ? -1.781 -15.195 -12.766 1 98.62 88 GLU A CA 1
ATOM 697 C C . GLU A 1 88 ? -1.811 -15.609 -14.234 1 98.62 88 GLU A C 1
ATOM 699 O O . GLU A 1 88 ? -0.835 -16.172 -14.75 1 98.62 88 GLU A O 1
ATOM 704 N N . ALA A 1 89 ? -2.869 -15.32 -14.852 1 98.56 89 ALA A N 1
ATOM 705 C CA . ALA A 1 89 ? -3.094 -15.664 -16.25 1 98.56 89 ALA A CA 1
ATOM 706 C C . ALA A 1 89 ? -3.943 -14.602 -16.938 1 98.56 89 ALA A C 1
ATOM 708 O O . ALA A 1 89 ? -4.988 -14.195 -16.422 1 98.56 89 ALA A O 1
ATOM 709 N N . GLY A 1 90 ? -3.445 -14.117 -18.047 1 97.06 90 GLY A N 1
ATOM 710 C CA . GLY A 1 90 ? -4.223 -13.18 -18.844 1 97.06 90 GLY A CA 1
ATOM 711 C C . GLY A 1 90 ? -5.258 -13.852 -19.719 1 97.06 90 GLY A C 1
ATOM 712 O O . GLY A 1 90 ? -5.371 -15.078 -19.719 1 97.06 90 GLY A O 1
ATOM 713 N N . PRO A 1 91 ? -5.941 -13.062 -20.438 1 94.12 91 PRO A N 1
ATOM 714 C CA . PRO A 1 91 ? -7.027 -13.609 -21.266 1 94.12 91 PRO A CA 1
ATOM 715 C C . PRO A 1 91 ? -6.535 -14.602 -22.312 1 94.12 91 PRO A C 1
ATOM 717 O O . PRO A 1 91 ? -7.211 -15.594 -22.594 1 94.12 91 PRO A O 1
ATOM 720 N N . SER A 1 92 ? -5.43 -14.391 -22.844 1 96.5 92 SER A N 1
ATOM 721 C CA . SER A 1 92 ? -4.934 -15.219 -23.922 1 96.5 92 SER A CA 1
ATOM 722 C C . SER A 1 92 ? -4.473 -16.578 -23.422 1 96.5 92 SER A C 1
ATOM 724 O O . SER A 1 92 ? -4.188 -17.484 -24.219 1 96.5 92 SER A O 1
ATOM 726 N N . TRP A 1 93 ? -4.402 -16.75 -22.188 1 97.38 93 TRP A N 1
ATOM 727 C CA . TRP A 1 93 ? -3.961 -18.016 -21.609 1 97.38 93 TRP A CA 1
ATOM 728 C C . TRP A 1 93 ? -5.066 -19.062 -21.688 1 97.38 93 TRP A C 1
ATOM 730 O O . TRP A 1 93 ? -4.82 -20.25 -21.484 1 97.38 93 TRP A O 1
ATOM 740 N N . ASN A 1 94 ? -6.348 -18.625 -21.969 1 97.88 94 ASN A N 1
ATOM 741 C CA . ASN A 1 94 ? -7.492 -19.516 -22.109 1 97.88 94 ASN A CA 1
ATOM 742 C C . ASN A 1 94 ? -7.68 -20.406 -20.891 1 97.88 94 ASN A C 1
ATOM 744 O O . ASN A 1 94 ? -7.762 -21.625 -21 1 97.88 94 ASN A O 1
ATOM 748 N N . THR A 1 95 ? -7.848 -19.766 -19.734 1 98.69 95 THR A N 1
ATOM 749 C CA . THR A 1 95 ? -7.828 -20.375 -18.406 1 98.69 95 THR A CA 1
ATOM 750 C C . THR A 1 95 ? -8.859 -21.5 -18.312 1 98.69 95 THR A C 1
ATOM 752 O O . THR A 1 95 ? -8.531 -22.609 -17.922 1 98.69 95 THR A O 1
ATOM 755 N N . MET A 1 96 ? -10.094 -21.312 -18.672 1 98.5 96 MET A N 1
ATOM 756 C CA . MET A 1 96 ? -11.156 -22.297 -18.484 1 98.5 96 MET A CA 1
ATOM 757 C C . MET A 1 96 ? -10.961 -23.484 -19.422 1 98.5 96 MET A C 1
ATOM 759 O O . MET A 1 96 ? -11.273 -24.625 -19.062 1 98.5 96 MET A O 1
ATOM 763 N N . GLN A 1 97 ? -10.477 -23.172 -20.641 1 98.56 97 GLN A N 1
ATOM 764 C CA . GLN A 1 97 ? -10.156 -24.281 -21.547 1 98.56 97 GLN A CA 1
ATOM 765 C C . GLN A 1 97 ? -9.078 -25.172 -20.938 1 98.56 97 GLN A C 1
ATOM 767 O O . GLN A 1 97 ? -9.219 -26.391 -20.938 1 98.56 97 GLN A O 1
ATOM 772 N N . LYS A 1 98 ? -8.062 -24.609 -20.469 1 98.69 98 LYS A N 1
ATOM 773 C CA . LYS A 1 98 ? -6.969 -25.359 -19.875 1 98.69 98 LYS A CA 1
ATOM 774 C C . LYS A 1 98 ? -7.422 -26.094 -18.609 1 98.69 98 LYS A C 1
ATOM 776 O O . LYS A 1 98 ? -6.945 -27.188 -18.312 1 98.69 98 LYS A O 1
ATOM 781 N N . PHE A 1 99 ? -8.312 -25.5 -17.859 1 98.75 99 PHE A N 1
ATOM 782 C CA . PHE A 1 99 ? -8.836 -26.156 -16.672 1 98.75 99 PHE A CA 1
ATOM 783 C C . PHE A 1 99 ? -9.625 -27.406 -17.031 1 98.75 99 PHE A C 1
ATOM 785 O O . PHE A 1 99 ? -9.492 -28.453 -16.375 1 98.75 99 PHE A O 1
ATOM 792 N N . GLU A 1 100 ? -10.422 -27.344 -18.094 1 98.5 100 GLU A N 1
ATOM 793 C CA . GLU A 1 100 ? -11.141 -28.531 -18.578 1 98.5 100 GLU A CA 1
ATOM 794 C C . GLU A 1 100 ? -10.18 -29.625 -19.016 1 98.5 100 GLU A C 1
ATOM 796 O O . GLU A 1 100 ? -10.391 -30.797 -18.734 1 98.5 100 GLU A O 1
ATOM 801 N N . GLU A 1 101 ? -9.156 -29.172 -19.75 1 98.62 101 GLU A N 1
ATOM 802 C CA . GLU A 1 101 ? -8.125 -30.125 -20.141 1 98.62 101 GLU A CA 1
ATOM 803 C C . GLU A 1 101 ? -7.465 -30.766 -18.938 1 98.62 101 GLU A C 1
ATOM 805 O O . GLU A 1 101 ? -7.227 -31.969 -18.906 1 98.62 101 GLU A O 1
ATOM 810 N N . TYR A 1 102 ? -7.188 -29.969 -17.984 1 98.56 102 TYR A N 1
ATOM 811 C CA . TYR A 1 102 ? -6.562 -30.453 -16.75 1 98.56 102 TYR A CA 1
ATOM 812 C C . TYR A 1 102 ? -7.449 -31.484 -16.062 1 98.56 102 TYR A C 1
ATOM 814 O O . TYR A 1 102 ? -6.965 -32.531 -15.625 1 98.56 102 TYR A O 1
ATOM 822 N N . LYS A 1 103 ? -8.695 -31.266 -15.922 1 97.88 103 LYS A N 1
ATOM 823 C CA . LYS A 1 103 ? -9.641 -32.188 -15.305 1 97.88 103 LYS A CA 1
ATOM 824 C C . LYS A 1 103 ? -9.664 -33.531 -16.047 1 97.88 103 LYS A C 1
ATOM 826 O O . LYS A 1 103 ? -9.898 -34.562 -15.445 1 97.88 103 LYS A O 1
ATOM 831 N N . ASN A 1 104 ? -9.344 -33.406 -17.328 1 97.44 104 ASN A N 1
ATOM 832 C CA . ASN A 1 104 ? -9.352 -34.625 -18.172 1 97.44 104 ASN A CA 1
ATOM 833 C C . ASN A 1 104 ? -7.992 -35.312 -18.172 1 97.44 104 ASN A C 1
ATOM 835 O O . ASN A 1 104 ? -7.758 -36.219 -18.984 1 97.44 104 ASN A O 1
ATOM 839 N N . GLY A 1 105 ? -7.066 -34.781 -17.406 1 97.25 105 GLY A N 1
ATOM 840 C CA . GLY A 1 105 ? -5.82 -35.531 -17.203 1 97.25 105 GLY A CA 1
ATOM 841 C C . GLY A 1 105 ? -4.641 -34.875 -17.906 1 97.25 105 GLY A C 1
ATOM 842 O O . GLY A 1 105 ? -3.502 -35.344 -17.75 1 97.25 105 GLY A O 1
ATOM 843 N N . GLU A 1 106 ? -4.898 -33.781 -18.562 1 98 106 GLU A N 1
ATOM 844 C CA . GLU A 1 106 ? -3.826 -33.125 -19.297 1 98 106 GLU A CA 1
ATOM 845 C C . GLU A 1 106 ? -3.068 -32.156 -18.375 1 98 106 GLU A C 1
ATOM 847 O O . GLU A 1 106 ? -3.57 -31.766 -17.312 1 98 106 GLU A O 1
ATOM 852 N N . HIS A 1 107 ? -1.837 -31.797 -18.688 1 97.31 107 HIS A N 1
ATOM 853 C CA . HIS A 1 107 ? -1.011 -30.766 -18.078 1 97.31 107 HIS A CA 1
ATOM 854 C C . HIS A 1 107 ? -0.586 -31.172 -16.672 1 97.31 107 HIS A C 1
ATOM 856 O O . HIS A 1 107 ? -0.067 -30.344 -15.914 1 97.31 107 HIS A O 1
ATOM 862 N N . ARG A 1 108 ? -0.784 -32.438 -16.312 1 95.38 108 ARG A N 1
ATOM 863 C CA . ARG A 1 108 ? -0.489 -32.875 -14.953 1 95.38 108 ARG A CA 1
ATOM 864 C C . ARG A 1 108 ? 1.012 -32.844 -14.68 1 95.38 108 ARG A C 1
ATOM 866 O O . ARG A 1 108 ? 1.439 -32.688 -13.539 1 95.38 108 ARG A O 1
ATOM 873 N N . ASN A 1 109 ? 1.826 -32.938 -15.672 1 95.94 109 ASN A N 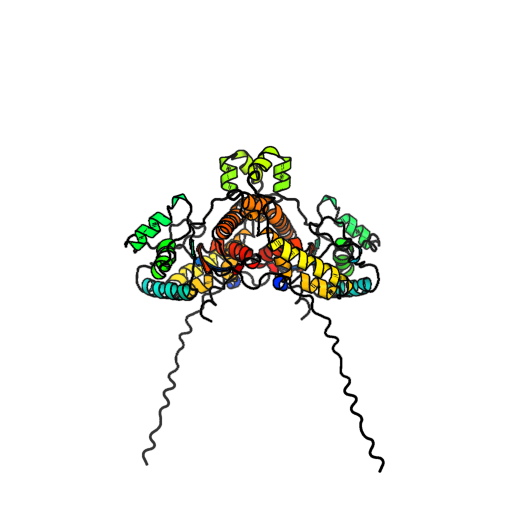1
ATOM 874 C CA . ASN A 1 109 ? 3.279 -32.969 -15.531 1 95.94 109 ASN A CA 1
ATOM 875 C C . ASN A 1 109 ? 3.898 -31.609 -15.898 1 95.94 109 ASN A C 1
ATOM 877 O O . ASN A 1 109 ? 5.098 -31.531 -16.156 1 95.94 109 ASN A O 1
ATOM 881 N N . ASN A 1 110 ? 3.061 -30.625 -16.031 1 97 110 ASN A N 1
ATOM 882 C CA . ASN A 1 110 ? 3.566 -29.266 -16.219 1 97 110 ASN A CA 1
ATOM 883 C C . ASN A 1 110 ? 3.969 -28.625 -14.898 1 97 110 ASN A C 1
ATOM 885 O O . ASN A 1 110 ? 3.162 -28.562 -13.969 1 97 110 ASN A O 1
ATOM 889 N N . ARG A 1 111 ? 5.184 -28.156 -14.75 1 96.81 111 ARG A N 1
ATOM 890 C CA . ARG A 1 111 ? 5.75 -27.672 -13.5 1 96.81 111 ARG A CA 1
ATOM 891 C C . ARG A 1 111 ? 5.125 -26.344 -13.094 1 96.81 111 ARG A C 1
ATOM 893 O O . ARG A 1 111 ? 5.246 -25.922 -11.945 1 96.81 111 ARG A O 1
ATOM 900 N N . ASP A 1 112 ? 4.473 -25.719 -13.984 1 96.94 112 ASP A N 1
ATOM 901 C CA . ASP A 1 112 ? 3.902 -24.391 -13.789 1 96.94 112 ASP A CA 1
ATOM 902 C C . ASP A 1 112 ? 2.965 -24.375 -12.578 1 96.94 112 ASP A C 1
ATOM 904 O O . ASP A 1 112 ? 2.109 -25.25 -12.438 1 96.94 112 ASP A O 1
ATOM 908 N N . GLU A 1 113 ? 3.125 -23.391 -11.664 1 98.31 113 GLU A N 1
ATOM 909 C CA . GLU A 1 113 ? 2.33 -23.312 -10.438 1 98.31 113 GLU A CA 1
ATOM 910 C C . GLU A 1 113 ? 0.845 -23.156 -10.758 1 98.31 113 GLU A C 1
ATOM 912 O O . GLU A 1 113 ? -0.009 -23.469 -9.93 1 98.31 113 GLU A O 1
ATOM 917 N N . ARG A 1 114 ? 0.471 -22.625 -11.922 1 98.56 114 ARG A N 1
ATOM 918 C CA . ARG A 1 114 ? -0.932 -22.531 -12.312 1 98.56 114 ARG A CA 1
ATOM 919 C C . ARG A 1 114 ? -1.563 -23.906 -12.43 1 98.56 114 ARG A C 1
ATOM 921 O O . ARG A 1 114 ? -2.736 -24.094 -12.094 1 98.56 114 ARG A O 1
ATOM 928 N N . TYR A 1 115 ? -0.75 -24.812 -12.852 1 98.62 115 TYR A N 1
ATOM 929 C CA . TYR A 1 115 ? -1.228 -26.188 -12.906 1 98.62 115 TYR A CA 1
ATOM 930 C C . TYR A 1 115 ? -1.022 -26.891 -11.57 1 98.62 115 TYR A C 1
ATOM 932 O O . TYR A 1 115 ? -1.957 -27.484 -11.016 1 98.62 115 TYR A O 1
ATOM 940 N N . GLN A 1 116 ? 0.202 -26.781 -11.016 1 98.62 116 GLN A N 1
ATOM 941 C CA . GLN A 1 116 ? 0.618 -27.594 -9.875 1 98.62 116 GLN A CA 1
ATOM 942 C C . GLN A 1 116 ? -0.091 -27.141 -8.602 1 98.62 116 GLN A C 1
ATOM 944 O O . GLN A 1 116 ? -0.168 -27.906 -7.629 1 98.62 116 GLN A O 1
ATOM 949 N N . LEU A 1 117 ? -0.608 -25.891 -8.578 1 98.81 117 LEU A N 1
ATOM 950 C CA . LEU A 1 117 ? -1.37 -25.391 -7.438 1 98.81 117 LEU A CA 1
ATOM 951 C C . LEU A 1 117 ? -2.793 -25.031 -7.852 1 98.81 117 LEU A C 1
ATOM 953 O O . LEU A 1 117 ? -3.752 -25.672 -7.422 1 98.81 117 LEU A O 1
ATOM 957 N N . GLY A 1 118 ? -2.932 -24.062 -8.773 1 98.69 118 GLY A N 1
ATOM 958 C CA . GLY A 1 118 ? -4.223 -23.484 -9.117 1 98.69 118 GLY A CA 1
ATOM 959 C C . GLY A 1 118 ? -5.215 -24.531 -9.617 1 98.69 118 GLY A C 1
ATOM 960 O O . GLY A 1 118 ? -6.203 -24.828 -8.938 1 98.69 118 GLY A O 1
ATOM 961 N N . MET A 1 119 ? -4.992 -25.141 -10.719 1 98.75 119 MET A N 1
ATOM 962 C CA . MET A 1 119 ? -5.93 -26.062 -11.352 1 98.75 119 MET A CA 1
ATOM 963 C C . MET A 1 119 ? -6.035 -27.359 -10.555 1 98.75 119 MET A C 1
ATOM 965 O O . MET A 1 119 ? -7.117 -27.938 -10.43 1 98.75 119 MET A O 1
ATOM 969 N N . ARG A 1 120 ? -4.883 -27.75 -10.023 1 98.69 120 ARG A N 1
ATOM 970 C CA . ARG A 1 120 ? -4.855 -28.953 -9.203 1 98.69 120 ARG A CA 1
ATOM 971 C C . ARG A 1 120 ? -5.805 -28.828 -8.016 1 98.69 120 ARG A C 1
ATOM 973 O O . ARG A 1 120 ? -6.66 -29.688 -7.801 1 98.69 120 ARG A O 1
ATOM 980 N N . ILE A 1 121 ? -5.688 -27.75 -7.23 1 98.88 121 ILE A N 1
ATOM 981 C CA . ILE A 1 121 ? -6.512 -27.547 -6.039 1 98.88 121 ILE A CA 1
ATOM 982 C C . ILE A 1 121 ? -7.973 -27.375 -6.449 1 98.88 121 ILE A C 1
ATOM 984 O O . ILE A 1 121 ? -8.875 -27.922 -5.801 1 98.88 121 ILE A O 1
ATOM 988 N N . ALA A 1 122 ? -8.234 -26.625 -7.516 1 98.81 122 ALA A N 1
ATOM 989 C CA . ALA A 1 122 ? -9.602 -26.453 -8.008 1 98.81 122 ALA A CA 1
ATOM 990 C C . ALA A 1 122 ? -10.234 -27.812 -8.352 1 98.81 122 ALA A C 1
ATOM 992 O O . ALA A 1 122 ? -11.367 -28.078 -7.965 1 98.81 122 ALA A O 1
ATOM 993 N N . ALA A 1 123 ? -9.477 -28.641 -9.047 1 98.56 123 ALA A N 1
ATOM 994 C CA . ALA A 1 123 ? -9.969 -29.953 -9.445 1 98.56 123 ALA A CA 1
ATOM 995 C C . ALA A 1 123 ? -10.203 -30.844 -8.219 1 98.56 123 ALA A C 1
ATOM 997 O O . ALA A 1 123 ? -11.242 -31.5 -8.117 1 98.56 123 ALA A O 1
ATOM 998 N N . ASP A 1 124 ? -9.25 -30.828 -7.305 1 98.31 124 ASP A N 1
ATOM 999 C CA . ASP A 1 124 ? -9.344 -31.625 -6.09 1 98.31 124 ASP A CA 1
ATOM 1000 C C . ASP A 1 124 ? -10.602 -31.266 -5.297 1 98.31 124 ASP A C 1
ATOM 1002 O O . ASP A 1 124 ? -11.227 -32.125 -4.684 1 98.31 124 ASP A O 1
ATOM 1006 N N . LEU A 1 125 ? -10.953 -30 -5.32 1 98.44 125 LEU A N 1
ATOM 1007 C CA . LEU A 1 125 ? -12.047 -29.516 -4.488 1 98.44 125 LEU A CA 1
ATOM 1008 C C . LEU A 1 125 ? -13.359 -29.516 -5.262 1 98.44 125 LEU A C 1
ATOM 1010 O O . LEU A 1 125 ? -14.398 -29.141 -4.723 1 98.44 125 LEU A O 1
ATOM 1014 N N . GLY A 1 126 ? -13.297 -29.891 -6.496 1 98.25 126 GLY A N 1
ATOM 1015 C CA . GLY A 1 126 ? -14.492 -30 -7.32 1 98.25 126 GLY A CA 1
ATOM 1016 C C . GLY A 1 126 ? -15.055 -28.656 -7.73 1 98.25 126 GLY A C 1
ATOM 1017 O O . GLY A 1 126 ? -16.266 -28.5 -7.891 1 98.25 126 GLY A O 1
ATOM 1018 N N . LEU A 1 127 ? -14.227 -27.656 -7.812 1 98.38 127 LEU A N 1
ATOM 1019 C CA . LEU A 1 127 ? -14.68 -26.359 -8.266 1 98.38 127 LEU A CA 1
ATOM 1020 C C . LEU A 1 127 ? -14.992 -26.375 -9.758 1 98.38 127 LEU A C 1
ATOM 1022 O O . LEU A 1 127 ? -14.414 -27.156 -10.508 1 98.38 127 LEU A O 1
ATOM 1026 N N . ASP A 1 128 ? -15.859 -25.453 -10.211 1 97.19 128 ASP A N 1
ATOM 1027 C CA . ASP A 1 128 ? -16.328 -25.484 -11.594 1 97.19 128 ASP A CA 1
ATOM 1028 C C . ASP A 1 128 ? -15.555 -24.484 -12.453 1 97.19 128 ASP A C 1
ATOM 1030 O O . ASP A 1 128 ? -15.672 -24.484 -13.68 1 97.19 128 ASP A O 1
ATOM 1034 N N . SER A 1 129 ? -14.781 -23.594 -11.758 1 98.31 129 SER A N 1
ATOM 1035 C CA . SER A 1 129 ? -14.109 -22.547 -12.516 1 98.31 129 SER A CA 1
ATOM 1036 C C . SER A 1 129 ? -12.789 -22.141 -11.859 1 98.31 129 SER A C 1
ATOM 1038 O O . SER A 1 129 ? -12.594 -22.359 -10.664 1 98.31 129 SER A O 1
ATOM 1040 N N . VAL A 1 130 ? -11.867 -21.703 -12.633 1 98.81 130 VAL A N 1
ATOM 1041 C CA . VAL A 1 130 ? -10.648 -21 -12.258 1 98.81 130 VAL A CA 1
ATOM 1042 C C . VAL A 1 130 ? -10.586 -19.656 -12.992 1 98.81 130 VAL A C 1
ATOM 1044 O O . VAL A 1 130 ? -10.961 -19.578 -14.164 1 98.81 130 VAL A O 1
ATOM 1047 N N . TYR A 1 131 ? -10.164 -18.609 -12.352 1 98.81 131 TYR A N 1
ATOM 1048 C CA . TYR A 1 131 ? -10.211 -17.266 -12.93 1 98.81 131 TYR A CA 1
ATOM 1049 C C . TYR A 1 131 ? -8.812 -16.75 -13.219 1 98.81 131 TYR A C 1
ATOM 1051 O O . TYR A 1 131 ? -7.98 -16.656 -12.305 1 98.81 131 TYR A O 1
ATOM 1059 N N . GLY A 1 132 ? -8.492 -16.516 -14.477 1 98.81 132 GLY A N 1
ATOM 1060 C CA . GLY A 1 132 ? -7.312 -15.727 -14.797 1 98.81 132 GLY A CA 1
ATOM 1061 C C . GLY A 1 132 ? -7.527 -14.234 -14.625 1 98.81 132 GLY A C 1
ATOM 1062 O O . GLY A 1 132 ? -8.32 -13.633 -15.344 1 98.81 132 GLY A O 1
ATOM 1063 N N . ILE A 1 133 ? -6.738 -13.625 -13.656 1 98.75 133 ILE A N 1
ATOM 1064 C CA . ILE A 1 133 ? -7.062 -12.227 -13.406 1 98.75 133 ILE A CA 1
ATOM 1065 C C . ILE A 1 133 ? -5.809 -11.367 -13.562 1 98.75 133 ILE A C 1
ATOM 1067 O O . ILE A 1 133 ? -5.734 -10.258 -13.023 1 98.75 133 ILE A O 1
ATOM 1071 N N . ASP A 1 134 ? -4.781 -11.898 -14.219 1 98.44 134 ASP A N 1
ATOM 1072 C CA . ASP A 1 134 ? -3.604 -11.094 -14.523 1 98.44 134 ASP A CA 1
ATOM 1073 C C . ASP A 1 134 ? -3.961 -9.93 -15.453 1 98.44 134 ASP A C 1
ATOM 1075 O O . ASP A 1 134 ? -5.023 -9.93 -16.078 1 98.44 134 ASP A O 1
ATOM 1079 N N . ALA A 1 135 ? -3.096 -8.953 -15.461 1 97.94 135 ALA A N 1
ATOM 1080 C CA . ALA A 1 135 ? -3.373 -7.758 -16.266 1 97.94 135 ALA A CA 1
ATOM 1081 C C . ALA A 1 135 ? -2.086 -7.16 -16.828 1 97.94 135 ALA A C 1
ATOM 1083 O O . ALA A 1 135 ? -0.999 -7.406 -16.297 1 97.94 135 ALA A O 1
ATOM 1084 N N . THR A 1 136 ? -2.252 -6.5 -17.938 1 97.19 136 THR A N 1
ATOM 1085 C CA . THR A 1 136 ? -1.182 -5.629 -18.422 1 97.19 136 THR A CA 1
ATOM 1086 C C . THR A 1 136 ? -1.22 -4.281 -17.703 1 97.19 136 THR A C 1
ATOM 1088 O O . THR A 1 136 ? -2.016 -4.082 -16.797 1 97.19 136 THR A O 1
ATOM 1091 N N . THR A 1 137 ? -0.269 -3.406 -18.078 1 98.06 137 THR A N 1
ATOM 1092 C CA . THR A 1 137 ? -0.112 -2.16 -17.344 1 98.06 137 THR A CA 1
ATOM 1093 C C . THR A 1 137 ? -0.64 -0.978 -18.156 1 98.06 137 THR A C 1
ATOM 1095 O O . THR A 1 137 ? -0.702 -1.038 -19.375 1 98.06 137 THR A O 1
ATOM 1098 N N . LEU A 1 138 ? -0.997 0.059 -17.453 1 97.94 138 LEU A N 1
ATOM 1099 C CA . LEU A 1 138 ? -1.299 1.322 -18.109 1 97.94 138 LEU A CA 1
ATOM 1100 C C . LEU A 1 138 ? -0.098 1.816 -18.906 1 97.94 138 LEU A C 1
ATOM 1102 O O . LEU A 1 138 ? -0.26 2.41 -19.984 1 97.94 138 LEU A O 1
ATOM 1106 N N . ARG A 1 139 ? 1.106 1.604 -18.422 1 97.81 139 ARG A N 1
ATOM 1107 C CA . ARG A 1 139 ? 2.318 1.955 -19.156 1 97.81 139 ARG A CA 1
ATOM 1108 C C . ARG A 1 139 ? 2.309 1.345 -20.547 1 97.81 139 ARG A C 1
ATOM 1110 O O . ARG A 1 139 ? 2.611 2.023 -21.531 1 97.81 139 ARG A O 1
ATOM 1117 N N . ASN A 1 140 ? 1.97 0.075 -20.594 1 97 140 ASN A N 1
ATOM 1118 C CA . ASN A 1 140 ? 1.887 -0.602 -21.875 1 97 140 ASN A CA 1
ATOM 1119 C C . ASN A 1 140 ? 0.844 0.046 -22.781 1 97 140 ASN A C 1
ATOM 1121 O O . 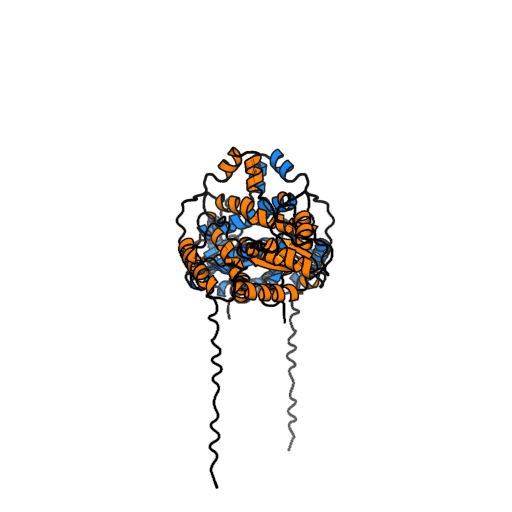ASN A 1 140 ? 1.081 0.225 -23.984 1 97 140 ASN A O 1
ATOM 1125 N N . ASP A 1 141 ? -0.294 0.368 -22.25 1 94.75 141 ASP A N 1
ATOM 1126 C CA . ASP A 1 141 ? -1.354 1.003 -23.031 1 94.75 141 ASP A CA 1
ATOM 1127 C C . ASP A 1 141 ? -0.903 2.359 -23.578 1 94.75 141 ASP A C 1
ATOM 1129 O O . ASP A 1 141 ? -1.167 2.693 -24.734 1 94.75 141 ASP A O 1
ATOM 1133 N N . LEU A 1 142 ? -0.257 3.107 -22.688 1 94.19 142 LEU A N 1
ATOM 1134 C CA . LEU A 1 142 ? 0.234 4.422 -23.078 1 94.19 142 LEU A CA 1
ATOM 1135 C C . LEU A 1 142 ? 1.28 4.297 -24.188 1 94.19 142 LEU A C 1
ATOM 1137 O O . LEU A 1 142 ? 1.299 5.102 -25.125 1 94.19 142 LEU A O 1
ATOM 1141 N N . TYR A 1 143 ? 2.113 3.357 -24.078 1 94.56 143 TYR A N 1
ATOM 1142 C CA . TYR A 1 143 ? 3.129 3.127 -25.094 1 94.56 143 TYR A CA 1
ATOM 1143 C C . TYR A 1 143 ? 2.49 2.811 -26.453 1 94.56 143 TYR A C 1
ATOM 1145 O O . TYR A 1 143 ? 2.906 3.342 -27.484 1 94.56 143 TYR A O 1
ATOM 1153 N N . GLU A 1 144 ? 1.534 1.934 -26.469 1 93.75 144 GLU A N 1
ATOM 1154 C CA . GLU A 1 144 ? 0.848 1.539 -27.688 1 93.75 144 GLU A CA 1
ATOM 1155 C C . GLU A 1 144 ? 0.122 2.723 -28.328 1 93.75 144 GLU A C 1
ATOM 1157 O O . GLU A 1 144 ? 0.088 2.854 -29.547 1 93.75 144 GLU A O 1
ATOM 1162 N N . LYS A 1 145 ? -0.438 3.535 -27.516 1 89.81 145 LYS A N 1
ATOM 1163 C CA . LYS A 1 145 ? -1.188 4.688 -28.016 1 89.81 145 LYS A CA 1
ATOM 1164 C C . LYS A 1 145 ? -0.251 5.773 -28.531 1 89.81 145 LYS A C 1
ATOM 1166 O O . LYS A 1 145 ? -0.49 6.352 -29.594 1 89.81 145 LYS A O 1
ATOM 1171 N N . ASP A 1 146 ? 0.79 6.109 -27.719 1 91.31 146 ASP A N 1
ATOM 1172 C CA . ASP A 1 146 ? 1.737 7.168 -28.062 1 91.31 146 ASP A CA 1
ATOM 1173 C C . ASP A 1 146 ? 3.086 6.934 -27.391 1 91.31 146 ASP A C 1
ATOM 1175 O O . ASP A 1 146 ? 3.346 7.473 -26.312 1 91.31 146 ASP A O 1
ATOM 1179 N N . SER A 1 147 ? 3.994 6.293 -28.031 1 93.44 147 SER A N 1
ATOM 1180 C CA . SER A 1 147 ? 5.281 5.922 -27.453 1 93.44 147 SER A CA 1
ATOM 1181 C C . SER A 1 147 ? 6.164 7.148 -27.234 1 93.44 147 SER A C 1
ATOM 1183 O O . SER A 1 147 ? 7 7.168 -26.344 1 93.44 147 SER A O 1
ATOM 1185 N N . VAL A 1 148 ? 6.039 8.133 -28.016 1 93.38 148 VAL A N 1
ATOM 1186 C CA . VAL A 1 148 ? 6.82 9.352 -27.875 1 93.38 148 VAL A CA 1
ATOM 1187 C C . VAL A 1 148 ? 6.426 10.078 -26.578 1 93.38 148 VAL A C 1
ATOM 1189 O O . VAL A 1 148 ? 7.289 10.516 -25.828 1 93.38 148 VAL A O 1
ATOM 1192 N N . TYR A 1 149 ? 5.184 10.109 -26.422 1 89.38 149 TYR A N 1
ATOM 1193 C CA . TYR A 1 149 ? 4.695 10.773 -25.219 1 89.38 149 TYR A CA 1
ATOM 1194 C C . TYR A 1 149 ? 5.16 10.039 -23.969 1 89.38 149 TYR A C 1
ATOM 1196 O O . TYR A 1 149 ? 5.57 10.672 -22.984 1 89.38 149 TYR A O 1
ATOM 1204 N N . LEU A 1 150 ? 4.98 8.75 -23.984 1 93.5 150 LEU A N 1
ATOM 1205 C CA . LEU A 1 150 ? 5.43 7.988 -22.828 1 93.5 150 LEU A CA 1
ATOM 1206 C C . LEU A 1 150 ? 6.914 8.219 -22.562 1 93.5 150 LEU A C 1
ATOM 1208 O O . LEU A 1 150 ? 7.332 8.359 -21.406 1 93.5 150 LEU A O 1
ATOM 1212 N N . ARG A 1 151 ? 7.695 8.258 -23.578 1 94.69 151 ARG A N 1
ATOM 1213 C CA . ARG A 1 151 ? 9.125 8.516 -23.422 1 94.69 151 ARG A CA 1
ATOM 1214 C C . ARG A 1 151 ? 9.375 9.875 -22.781 1 94.69 151 ARG A C 1
ATOM 1216 O O . ARG A 1 151 ? 10.258 10.016 -21.938 1 94.69 151 ARG A O 1
ATOM 1223 N N . GLU A 1 152 ? 8.656 10.82 -23.188 1 94.31 152 GLU A N 1
ATOM 1224 C CA . GLU A 1 152 ? 8.773 12.156 -22.609 1 94.31 152 GLU A CA 1
ATOM 1225 C C . GLU A 1 152 ? 8.422 12.148 -21.125 1 94.31 152 GLU A C 1
ATOM 1227 O O . GLU A 1 152 ? 9.047 12.844 -20.328 1 94.31 152 GLU A O 1
ATOM 1232 N N . LEU A 1 153 ? 7.418 11.352 -20.828 1 93.69 153 LEU A N 1
ATOM 1233 C CA . LEU A 1 153 ? 6.926 11.266 -19.453 1 93.69 153 LEU A CA 1
ATOM 1234 C C . LEU A 1 153 ? 7.984 10.68 -18.531 1 93.69 153 LEU A C 1
ATOM 1236 O O . LEU A 1 153 ? 7.98 10.945 -17.328 1 93.69 153 LEU A O 1
ATOM 1240 N N . LEU A 1 154 ? 8.953 9.992 -19.094 1 96.19 154 LEU A N 1
ATOM 1241 C CA . LEU A 1 154 ? 9.875 9.234 -18.25 1 96.19 154 LEU A CA 1
ATOM 1242 C C . LEU A 1 154 ? 11.328 9.602 -18.562 1 96.19 154 LEU A C 1
ATOM 1244 O O . LEU A 1 154 ? 12.25 8.992 -18.031 1 96.19 154 LEU A O 1
ATOM 1248 N N . GLU A 1 155 ? 11.57 10.539 -19.422 1 96.19 155 GLU A N 1
ATOM 1249 C CA . GLU A 1 155 ? 12.875 10.82 -20.016 1 96.19 155 GLU A CA 1
ATOM 1250 C C . GLU A 1 155 ? 13.875 11.289 -18.969 1 96.19 155 GLU A C 1
ATOM 1252 O O . GLU A 1 155 ? 15.086 11.109 -19.125 1 96.19 155 GLU A O 1
ATOM 1257 N N . ASN A 1 156 ? 13.453 11.867 -17.891 1 97.12 156 ASN A N 1
ATOM 1258 C CA . ASN A 1 156 ? 14.375 12.438 -16.922 1 97.12 156 ASN A CA 1
ATOM 1259 C C . ASN A 1 156 ? 14.625 11.484 -15.75 1 97.12 156 ASN A C 1
ATOM 1261 O O . ASN A 1 156 ? 15.297 11.836 -14.781 1 97.12 156 ASN A O 1
ATOM 1265 N N . VAL A 1 157 ? 14.062 10.281 -15.82 1 97.88 157 VAL A N 1
ATOM 1266 C CA . VAL A 1 157 ? 14.367 9.273 -14.812 1 97.88 157 VAL A CA 1
ATOM 1267 C C . VAL A 1 157 ? 15.82 8.828 -14.953 1 97.88 157 VAL A C 1
ATOM 1269 O O . VAL A 1 157 ? 16.281 8.555 -16.062 1 97.88 157 VAL A O 1
ATOM 1272 N N . ASN A 1 158 ? 16.562 8.742 -13.875 1 97.75 158 ASN A N 1
ATOM 1273 C CA . ASN A 1 158 ? 17.922 8.227 -13.883 1 97.75 158 ASN A CA 1
ATOM 1274 C C . ASN A 1 158 ? 17.953 6.715 -13.664 1 97.75 158 ASN A C 1
ATOM 1276 O O . ASN A 1 158 ? 18.234 6.246 -12.562 1 97.75 158 ASN A O 1
ATOM 1280 N N . TRP A 1 159 ? 17.812 6.039 -14.703 1 94.62 159 TRP A N 1
ATOM 1281 C CA . TRP A 1 159 ? 17.719 4.582 -14.656 1 94.62 159 TRP A CA 1
ATOM 1282 C C . TRP A 1 159 ? 19.062 3.967 -14.273 1 94.62 159 TRP A C 1
ATOM 1284 O O . TRP A 1 159 ? 19.125 2.803 -13.867 1 94.62 159 TRP A O 1
ATOM 1294 N N . GLU A 1 160 ? 20.156 4.707 -14.344 1 94.06 160 GLU A N 1
ATOM 1295 C CA . GLU A 1 160 ? 21.5 4.191 -14.117 1 94.06 160 GLU A CA 1
ATOM 1296 C C . GLU A 1 160 ? 22.016 4.574 -12.734 1 94.06 160 GLU A C 1
ATOM 1298 O O . GLU A 1 160 ? 23.188 4.324 -12.406 1 94.06 160 GLU A O 1
ATOM 1303 N N . MET A 1 161 ? 21.156 5.145 -12.047 1 93.38 161 MET A N 1
ATOM 1304 C CA . MET A 1 161 ? 21.578 5.559 -10.711 1 93.38 161 MET A CA 1
ATOM 1305 C C . MET A 1 161 ? 22.047 4.359 -9.898 1 93.38 161 MET A C 1
ATOM 1307 O O . MET A 1 161 ? 21.422 3.291 -9.945 1 93.38 161 MET A O 1
ATOM 1311 N N . GLU A 1 162 ? 23.156 4.547 -9.258 1 91.88 162 GLU A N 1
ATOM 1312 C CA . GLU A 1 162 ? 23.594 3.518 -8.32 1 91.88 162 GLU A CA 1
ATOM 1313 C C . GLU A 1 162 ? 22.672 3.426 -7.117 1 91.88 162 GLU A C 1
ATOM 1315 O O . GLU A 1 162 ? 22.281 4.449 -6.547 1 91.88 162 GLU A O 1
ATOM 1320 N N . ASP A 1 163 ? 22.312 2.234 -6.801 1 92.69 163 ASP A N 1
ATOM 1321 C CA . ASP A 1 163 ? 21.422 1.957 -5.668 1 92.69 163 ASP A CA 1
ATOM 1322 C C . ASP A 1 163 ? 22.016 0.873 -4.77 1 92.69 163 ASP A C 1
ATOM 1324 O O . ASP A 1 163 ? 21.906 -0.318 -5.07 1 92.69 163 ASP A O 1
ATOM 1328 N N . PRO A 1 164 ? 22.578 1.25 -3.686 1 93 164 PRO A N 1
ATOM 1329 C CA . PRO A 1 164 ? 23.219 0.272 -2.803 1 93 164 PRO A CA 1
ATOM 1330 C C . PRO A 1 164 ? 22.25 -0.78 -2.281 1 93 164 PRO A C 1
ATOM 1332 O O . PRO A 1 164 ? 22.656 -1.888 -1.929 1 93 164 PRO A O 1
ATOM 1335 N N . PHE A 1 165 ? 21.031 -0.495 -2.211 1 94.5 165 PHE A N 1
ATOM 1336 C CA . PHE A 1 165 ? 20.062 -1.437 -1.667 1 94.5 165 PHE A CA 1
ATOM 1337 C C . PHE A 1 165 ? 19.906 -2.643 -2.584 1 94.5 165 PHE A C 1
ATOM 1339 O O . PHE A 1 165 ? 19.547 -3.732 -2.131 1 94.5 165 PHE A O 1
ATOM 1346 N N . TRP A 1 166 ? 20.188 -2.479 -3.838 1 93.06 166 TRP A N 1
ATOM 1347 C CA . TRP A 1 166 ? 20.125 -3.596 -4.773 1 93.06 166 TRP A CA 1
ATOM 1348 C C . TRP A 1 166 ? 21.219 -4.613 -4.484 1 93.06 166 TRP A C 1
ATOM 1350 O O . TRP A 1 166 ? 21.031 -5.816 -4.664 1 93.06 166 TRP A O 1
ATOM 1360 N N . ARG A 1 167 ? 22.328 -4.109 -4.004 1 94.25 167 ARG A N 1
ATOM 1361 C CA . ARG A 1 167 ? 23.406 -5.027 -3.646 1 94.25 167 ARG A CA 1
ATOM 1362 C C . ARG A 1 167 ? 23 -5.914 -2.473 1 94.25 167 ARG A C 1
ATOM 1364 O O . ARG A 1 167 ? 23.234 -7.125 -2.49 1 94.25 167 ARG A O 1
ATOM 1371 N N . TYR A 1 168 ? 22.375 -5.293 -1.454 1 96.25 168 TYR A N 1
ATOM 1372 C CA . TYR A 1 168 ? 21.875 -6.074 -0.326 1 96.25 168 TYR A CA 1
ATOM 1373 C C . TYR A 1 168 ? 20.844 -7.09 -0.783 1 96.25 168 TYR A C 1
ATOM 1375 O O . TYR A 1 168 ? 20.844 -8.242 -0.339 1 96.25 168 TYR A O 1
ATOM 1383 N N . ALA A 1 169 ? 20 -6.684 -1.665 1 95.25 169 ALA A N 1
ATOM 1384 C CA . ALA A 1 169 ? 18.938 -7.551 -2.162 1 95.25 169 ALA A CA 1
ATOM 1385 C C . ALA A 1 169 ? 19.516 -8.734 -2.936 1 95.25 169 ALA A C 1
ATOM 1387 O O . ALA A 1 169 ? 19.031 -9.859 -2.807 1 95.25 169 ALA A O 1
ATOM 1388 N N . GLU A 1 170 ? 20.5 -8.422 -3.766 1 94.31 170 GLU A N 1
ATOM 1389 C CA . GLU A 1 170 ? 21.141 -9.477 -4.551 1 94.31 170 GLU A CA 1
ATOM 1390 C C . GLU A 1 170 ? 21.734 -10.555 -3.648 1 94.31 170 GLU A C 1
ATOM 1392 O O . GLU A 1 170 ? 21.641 -11.742 -3.951 1 94.31 170 GLU A O 1
ATOM 1397 N N . GLU A 1 171 ? 22.297 -10.133 -2.568 1 95.88 171 GLU A N 1
ATOM 1398 C CA . GLU A 1 171 ? 22.828 -11.086 -1.604 1 95.88 171 GLU A CA 1
ATOM 1399 C C . GLU A 1 171 ? 21.719 -11.969 -1.028 1 95.88 171 GLU A C 1
ATOM 1401 O O . GLU A 1 171 ? 21.906 -13.172 -0.86 1 95.88 171 GLU A O 1
ATOM 1406 N N . TYR A 1 172 ? 20.625 -11.398 -0.722 1 95.81 172 TYR A N 1
ATOM 1407 C CA . TYR A 1 172 ? 19.5 -12.164 -0.196 1 95.81 172 TYR A CA 1
ATOM 1408 C C . TYR A 1 172 ? 18.969 -13.133 -1.242 1 95.81 172 TYR A C 1
ATOM 1410 O O . TYR A 1 172 ? 18.703 -14.297 -0.935 1 95.81 172 TYR A O 1
ATOM 1418 N N . PHE A 1 173 ? 18.812 -12.664 -2.482 1 93.81 173 PHE A N 1
ATOM 1419 C CA . PHE A 1 173 ? 18.328 -13.531 -3.547 1 93.81 173 PHE A CA 1
ATOM 1420 C C . PHE A 1 173 ? 19.25 -14.727 -3.74 1 93.81 173 PHE A C 1
ATOM 1422 O O . PHE A 1 173 ? 18.781 -15.859 -3.889 1 93.81 173 PHE A O 1
ATOM 1429 N N . ASP A 1 174 ? 20.5 -14.438 -3.736 1 94.19 174 ASP A N 1
ATOM 1430 C CA . ASP A 1 174 ? 21.469 -15.508 -3.881 1 94.19 174 ASP A CA 1
ATOM 1431 C C . ASP A 1 174 ? 21.359 -16.516 -2.744 1 94.19 174 ASP A C 1
ATOM 1433 O O . ASP A 1 174 ? 21.328 -17.734 -2.984 1 94.19 174 ASP A O 1
ATOM 1437 N N . TYR A 1 175 ? 21.266 -15.992 -1.556 1 95.75 175 TYR A N 1
ATOM 1438 C CA . TYR A 1 175 ? 21.109 -16.844 -0.382 1 95.75 175 TYR A CA 1
ATOM 1439 C C . TYR A 1 175 ? 19.844 -17.688 -0.496 1 95.75 175 TYR A C 1
ATOM 1441 O O . TYR A 1 175 ? 19.891 -18.906 -0.334 1 95.75 175 TYR A O 1
ATOM 1449 N N . ARG A 1 176 ? 18.797 -17.062 -0.758 1 94.31 176 ARG A N 1
ATOM 1450 C CA . ARG A 1 176 ? 17.5 -17.719 -0.826 1 94.31 176 ARG A CA 1
ATOM 1451 C C . ARG A 1 176 ? 17.5 -18.812 -1.902 1 94.31 176 ARG A C 1
ATOM 1453 O O . ARG A 1 176 ? 17.016 -19.922 -1.671 1 94.31 176 ARG A O 1
ATOM 1460 N N . ASP A 1 177 ? 18 -18.469 -3.043 1 92.56 177 ASP A N 1
ATOM 1461 C CA . ASP A 1 177 ? 18.031 -19.422 -4.152 1 92.56 177 ASP A CA 1
ATOM 1462 C C . ASP A 1 177 ? 18.859 -20.656 -3.803 1 92.56 177 ASP A C 1
ATOM 1464 O O . ASP A 1 177 ? 18.469 -21.781 -4.109 1 92.56 177 ASP A O 1
ATOM 1468 N N . LYS A 1 178 ? 19.922 -20.438 -3.146 1 93.75 178 LYS A N 1
ATOM 1469 C CA . LYS A 1 178 ? 20.781 -21.531 -2.736 1 93.75 178 LYS A CA 1
ATOM 1470 C C . LYS A 1 178 ? 20.094 -22.422 -1.71 1 93.75 178 LYS A C 1
ATOM 1472 O O . LYS A 1 178 ? 20.328 -23.641 -1.665 1 93.75 178 LYS A O 1
ATOM 1477 N N . LYS A 1 179 ? 19.266 -21.812 -0.956 1 95.31 179 LYS A N 1
ATOM 1478 C CA . LYS A 1 179 ? 18.609 -22.547 0.127 1 95.31 179 LYS A CA 1
ATOM 1479 C C . LYS A 1 179 ? 17.375 -23.297 -0.375 1 95.31 179 LYS A C 1
ATOM 1481 O O . LYS A 1 179 ? 16.844 -24.156 0.318 1 95.31 179 LYS A O 1
ATOM 1486 N N . MET A 1 180 ? 16.922 -22.984 -1.533 1 93.69 180 MET A N 1
ATOM 1487 C CA . MET A 1 180 ? 15.672 -23.531 -2.053 1 93.69 180 MET A CA 1
ATOM 1488 C C . MET A 1 180 ? 15.711 -25.062 -2.086 1 93.69 180 MET A C 1
ATOM 1490 O O . MET A 1 180 ? 14.719 -25.719 -1.765 1 93.69 180 MET A O 1
ATOM 1494 N N . LYS A 1 181 ? 16.844 -25.656 -2.393 1 93.19 181 LYS A N 1
ATOM 1495 C CA . LYS A 1 181 ? 16.984 -27.109 -2.492 1 93.19 181 LYS A CA 1
ATOM 1496 C C . LYS A 1 181 ? 16.984 -27.766 -1.111 1 93.19 181 LYS A C 1
ATOM 1498 O O . LYS A 1 181 ? 16.562 -28.906 -0.959 1 93.19 181 LYS A O 1
ATOM 1503 N N . ASP A 1 182 ? 17.375 -26.984 -0.14 1 93.81 182 ASP A N 1
ATOM 1504 C CA . ASP A 1 182 ? 17.625 -27.547 1.183 1 93.81 182 ASP A CA 1
ATOM 1505 C C . ASP A 1 182 ? 16.422 -27.344 2.105 1 93.81 182 ASP A C 1
ATOM 1507 O O . ASP A 1 182 ? 16.297 -28.031 3.115 1 93.81 182 ASP A O 1
ATOM 1511 N N . VAL A 1 183 ? 15.641 -26.422 1.769 1 95.62 183 VAL A N 1
ATOM 1512 C CA . VAL A 1 183 ? 14.508 -26.078 2.625 1 95.62 183 VAL A CA 1
ATOM 1513 C C . VAL A 1 183 ? 13.242 -26.75 2.107 1 95.62 183 VAL A C 1
ATOM 1515 O O . VAL A 1 183 ? 13.031 -26.844 0.897 1 95.62 183 VAL A O 1
ATOM 1518 N N . HIS A 1 184 ? 12.5 -27.266 3.082 1 97.19 184 HIS A N 1
ATOM 1519 C CA . HIS A 1 184 ? 11.211 -27.844 2.705 1 97.19 184 HIS A CA 1
ATOM 1520 C C . HIS A 1 184 ? 10.359 -26.812 1.954 1 97.19 184 HIS A C 1
ATOM 1522 O O . HIS A 1 184 ? 10.266 -25.656 2.365 1 97.19 184 HIS A O 1
ATOM 1528 N N . LEU A 1 185 ? 9.688 -27.219 0.868 1 97.56 185 LEU A N 1
ATOM 1529 C CA . LEU A 1 185 ? 8.984 -26.312 -0.036 1 97.56 185 LEU A CA 1
ATOM 1530 C C . LEU A 1 185 ? 7.926 -25.516 0.711 1 97.56 185 LEU A C 1
ATOM 1532 O O . LEU A 1 185 ? 7.789 -24.312 0.501 1 97.56 185 LEU A O 1
ATOM 1536 N N . LEU A 1 186 ? 7.168 -26.172 1.58 1 97.44 186 LEU A N 1
ATOM 1537 C CA . LEU A 1 186 ? 6.145 -25.484 2.357 1 97.44 186 LEU A CA 1
ATOM 1538 C C . LEU A 1 186 ? 6.758 -24.375 3.211 1 97.44 186 LEU A C 1
ATOM 1540 O O . LEU A 1 186 ? 6.234 -23.266 3.268 1 97.44 186 LEU A O 1
ATOM 1544 N N . ASP A 1 187 ? 7.883 -24.688 3.861 1 96.81 187 ASP A N 1
ATOM 1545 C CA . ASP A 1 187 ? 8.547 -23.703 4.699 1 96.81 187 ASP A CA 1
ATOM 1546 C C . ASP A 1 187 ? 9.078 -22.531 3.863 1 96.81 187 ASP A C 1
ATOM 1548 O O . ASP A 1 187 ? 9.047 -21.391 4.301 1 96.81 187 ASP A O 1
ATOM 1552 N N . PHE A 1 188 ? 9.555 -22.922 2.695 1 96.88 188 PHE A N 1
ATOM 1553 C CA . PHE A 1 188 ? 10.047 -21.906 1.774 1 96.88 188 PHE A CA 1
ATOM 1554 C C . PHE A 1 188 ? 8.93 -20.953 1.373 1 96.88 188 PHE A C 1
ATOM 1556 O O . PHE A 1 188 ? 9.094 -19.719 1.433 1 96.88 188 PHE A O 1
ATOM 1563 N N . ILE A 1 189 ? 7.797 -21.469 1.036 1 97.62 189 ILE A N 1
ATOM 1564 C CA . ILE A 1 189 ? 6.648 -20.672 0.622 1 97.62 189 ILE A CA 1
ATOM 1565 C C . ILE A 1 189 ? 6.102 -19.891 1.818 1 97.62 189 ILE A C 1
ATOM 1567 O O . ILE A 1 189 ? 5.684 -18.734 1.681 1 97.62 189 ILE A O 1
ATOM 1571 N N . LYS A 1 190 ? 6.109 -20.453 3.023 1 97.12 190 LYS A N 1
ATOM 1572 C CA . LYS A 1 190 ? 5.707 -19.75 4.23 1 97.12 190 LYS A CA 1
ATOM 1573 C C . LYS A 1 190 ? 6.562 -18.5 4.445 1 97.12 190 LYS A C 1
ATOM 1575 O O . LYS A 1 190 ? 6.039 -17.422 4.73 1 97.12 190 LYS A O 1
ATOM 1580 N N . ALA A 1 191 ? 7.836 -18.688 4.273 1 96.31 191 ALA A N 1
ATOM 1581 C CA . ALA A 1 191 ? 8.75 -17.562 4.453 1 96.31 191 ALA A CA 1
ATOM 1582 C C . ALA A 1 191 ? 8.477 -16.469 3.43 1 96.31 191 ALA A C 1
ATOM 1584 O O . ALA A 1 191 ? 8.508 -15.281 3.764 1 96.31 191 ALA A O 1
ATOM 1585 N N . MET A 1 192 ? 8.195 -16.859 2.217 1 96.38 192 MET A N 1
ATOM 1586 C CA . MET A 1 192 ? 7.938 -15.914 1.136 1 96.38 192 MET A CA 1
ATOM 1587 C C . MET A 1 192 ? 6.641 -15.148 1.381 1 96.38 192 MET A C 1
ATOM 1589 O O . MET A 1 192 ? 6.484 -14.023 0.916 1 96.38 192 MET A O 1
ATOM 1593 N N . ASN A 1 193 ? 5.754 -15.766 2.156 1 97.81 193 ASN A N 1
ATOM 1594 C CA . ASN A 1 193 ? 4.418 -15.195 2.275 1 97.81 193 ASN A CA 1
ATOM 1595 C C . ASN A 1 193 ? 4.215 -14.531 3.635 1 97.81 193 ASN A C 1
ATOM 1597 O O . ASN A 1 193 ? 3.078 -14.273 4.035 1 97.81 193 ASN A O 1
ATOM 1601 N N . THR A 1 194 ? 5.301 -14.281 4.355 1 97.25 194 THR A N 1
ATOM 1602 C CA . THR A 1 194 ? 5.223 -13.359 5.484 1 97.25 194 THR A CA 1
ATOM 1603 C C . THR A 1 194 ? 5.07 -11.922 4.996 1 97.25 194 THR A C 1
ATOM 1605 O O . THR A 1 194 ? 5.277 -11.641 3.816 1 97.25 194 THR A O 1
ATOM 1608 N N . ARG A 1 195 ? 4.656 -11.047 5.867 1 97 195 ARG A N 1
ATOM 1609 C CA . ARG A 1 195 ? 4.59 -9.633 5.504 1 97 195 ARG A CA 1
ATOM 1610 C C . ARG A 1 195 ? 5.941 -9.133 5.004 1 97 195 ARG A C 1
ATOM 1612 O O . ARG A 1 195 ? 6.012 -8.438 3.988 1 97 195 ARG A O 1
ATOM 1619 N N . GLU A 1 196 ? 6.965 -9.477 5.711 1 96.88 196 GLU A N 1
ATOM 1620 C CA . GLU A 1 196 ? 8.305 -9.062 5.293 1 96.88 196 GLU A CA 1
ATOM 1621 C C . GLU A 1 196 ? 8.672 -9.664 3.939 1 96.88 196 GLU A C 1
ATOM 1623 O O . GLU A 1 196 ? 9.281 -9 3.102 1 96.88 196 GLU A O 1
ATOM 1628 N N . GLY A 1 197 ? 8.336 -10.945 3.73 1 96.62 197 GLY A N 1
ATOM 1629 C CA . GLY A 1 197 ? 8.57 -11.586 2.447 1 96.62 197 GLY A CA 1
ATOM 1630 C C . GLY A 1 197 ? 7.855 -10.906 1.298 1 96.62 197 GLY A C 1
ATOM 1631 O O . GLY A 1 197 ? 8.43 -10.727 0.22 1 96.62 197 GLY A O 1
ATOM 1632 N N . HIS A 1 198 ? 6.641 -10.461 1.539 1 97.75 198 HIS A N 1
ATOM 1633 C CA . HIS A 1 198 ? 5.895 -9.703 0.542 1 97.75 198 HIS A CA 1
ATOM 1634 C C . HIS A 1 198 ? 6.543 -8.352 0.274 1 97.75 198 HIS A C 1
ATOM 1636 O O . HIS A 1 198 ? 6.773 -7.984 -0.881 1 97.75 198 HIS A O 1
ATOM 1642 N N . ASN A 1 199 ? 6.879 -7.668 1.326 1 97.44 199 ASN A N 1
ATOM 1643 C CA . ASN A 1 199 ? 7.352 -6.289 1.232 1 97.44 199 ASN A CA 1
ATOM 1644 C C . ASN A 1 199 ? 8.711 -6.211 0.553 1 97.44 199 ASN A C 1
ATOM 1646 O O . ASN A 1 199 ? 9.016 -5.23 -0.126 1 97.44 199 ASN A O 1
ATOM 1650 N N . PHE A 1 200 ? 9.531 -7.25 0.676 1 95.62 200 PHE A N 1
ATOM 1651 C CA . PHE A 1 200 ? 10.898 -7.254 0.179 1 95.62 200 PHE A CA 1
ATOM 1652 C C . PHE A 1 200 ? 10.938 -6.961 -1.316 1 95.62 200 PHE A C 1
ATOM 1654 O O . PHE A 1 200 ? 11.703 -6.105 -1.769 1 95.62 200 PHE A O 1
ATOM 1661 N N . ASN A 1 201 ? 10.102 -7.617 -2.043 1 90.06 201 ASN A N 1
ATOM 1662 C CA . ASN A 1 201 ? 10.102 -7.441 -3.49 1 90.06 201 ASN A CA 1
ATOM 1663 C C . ASN A 1 201 ? 9.664 -6.031 -3.881 1 90.06 201 ASN A C 1
ATOM 1665 O O . ASN A 1 201 ? 10.344 -5.359 -4.66 1 90.06 201 ASN A O 1
ATOM 1669 N N . PHE A 1 202 ? 8.617 -5.566 -3.316 1 96.06 202 PHE A N 1
ATOM 1670 C CA . PHE A 1 202 ? 8.094 -4.234 -3.598 1 96.06 202 PHE A CA 1
ATOM 1671 C C . PHE A 1 202 ? 9.07 -3.158 -3.139 1 96.06 202 PHE A C 1
ATOM 1673 O O . PHE A 1 202 ? 9.219 -2.125 -3.795 1 96.06 202 PHE A O 1
ATOM 1680 N N . GLY A 1 203 ? 9.742 -3.404 -2.039 1 97.12 203 GLY A N 1
ATOM 1681 C CA . GLY A 1 203 ? 10.68 -2.461 -1.45 1 97.12 203 GLY A CA 1
ATOM 1682 C C . GLY A 1 203 ? 11.82 -2.104 -2.377 1 97.12 203 GLY A C 1
ATOM 1683 O O . GLY A 1 203 ? 12.359 -0.995 -2.311 1 97.12 203 GLY A O 1
ATOM 1684 N N . LEU A 1 204 ? 12.156 -2.979 -3.258 1 93.81 204 LEU A N 1
ATOM 1685 C CA . LEU A 1 204 ? 13.258 -2.754 -4.188 1 93.81 204 LEU A CA 1
ATOM 1686 C C . LEU A 1 204 ? 12.906 -1.66 -5.191 1 93.81 204 LEU A C 1
ATOM 1688 O O . LEU A 1 204 ? 13.797 -0.961 -5.688 1 93.81 204 LEU A O 1
ATOM 1692 N N . TYR A 1 205 ? 11.625 -1.523 -5.434 1 95.69 205 TYR A N 1
ATOM 1693 C CA . TYR A 1 205 ? 11.188 -0.51 -6.387 1 95.69 205 TYR A CA 1
ATOM 1694 C C . TYR A 1 205 ? 11.078 0.855 -5.719 1 95.69 205 TYR A C 1
ATOM 1696 O O . TYR A 1 205 ? 10.805 1.859 -6.383 1 95.69 205 TYR A O 1
ATOM 1704 N N . LEU A 1 206 ? 11.25 0.876 -4.414 1 97.69 206 LEU A N 1
ATOM 1705 C CA . LEU A 1 206 ? 11.023 2.102 -3.656 1 97.69 206 LEU A CA 1
ATOM 1706 C C . LEU A 1 206 ? 12.352 2.771 -3.299 1 97.69 206 LEU A C 1
ATOM 1708 O O . LEU A 1 206 ? 12.398 3.635 -2.42 1 97.69 206 LEU A O 1
ATOM 1712 N N . THR A 1 207 ? 13.445 2.346 -3.977 1 95.12 207 THR A N 1
ATOM 1713 C CA . THR A 1 207 ? 14.766 2.936 -3.807 1 95.12 207 THR A CA 1
ATOM 1714 C C . THR A 1 207 ? 15.344 3.371 -5.152 1 95.12 207 THR A C 1
ATOM 1716 O O . THR A 1 207 ? 14.797 3.031 -6.203 1 95.12 207 THR A O 1
ATOM 1719 N N . GLY A 1 208 ? 16.312 4.105 -5.133 1 92.81 208 GLY A N 1
ATOM 1720 C CA . GLY A 1 208 ? 17.062 4.461 -6.32 1 92.81 208 GLY A CA 1
ATOM 1721 C C . GLY A 1 208 ? 16.312 5.387 -7.254 1 92.81 208 GLY A C 1
ATOM 1722 O O . GLY A 1 208 ? 15.961 6.508 -6.875 1 92.81 208 GLY A O 1
ATOM 1723 N N . SER A 1 209 ? 15.93 4.871 -8.43 1 95.56 209 SER A N 1
ATOM 1724 C CA . SER A 1 209 ? 15.469 5.703 -9.531 1 95.56 209 SER A CA 1
ATOM 1725 C C . SER A 1 209 ? 14.094 6.289 -9.242 1 95.56 209 SER A C 1
ATOM 1727 O O . SER A 1 209 ? 13.688 7.281 -9.859 1 95.56 209 SER A O 1
ATOM 1729 N N . ILE A 1 210 ? 13.375 5.766 -8.312 1 97.06 210 ILE A N 1
ATOM 1730 C CA . ILE A 1 210 ? 12.023 6.203 -8.008 1 97.06 210 ILE A CA 1
ATOM 1731 C C . ILE A 1 210 ? 12.039 7.672 -7.582 1 97.06 210 ILE A C 1
ATOM 1733 O O . ILE A 1 210 ? 11.062 8.391 -7.785 1 97.06 210 ILE A O 1
ATOM 1737 N N . ALA A 1 211 ? 13.172 8.164 -7.094 1 97.06 211 ALA A N 1
ATOM 1738 C CA . ALA A 1 211 ? 13.25 9.508 -6.531 1 97.06 211 ALA A CA 1
ATOM 1739 C C . ALA A 1 211 ? 13.945 10.469 -7.492 1 97.06 211 ALA A C 1
ATOM 1741 O O . ALA A 1 211 ? 14.422 11.531 -7.082 1 97.06 211 ALA A O 1
ATOM 1742 N N . THR A 1 212 ? 14.031 10.156 -8.789 1 98.12 212 THR A N 1
ATOM 1743 C CA . THR A 1 212 ? 14.734 10.977 -9.766 1 98.12 212 THR A CA 1
ATOM 1744 C C . THR A 1 212 ? 13.758 11.531 -10.805 1 98.12 212 THR A C 1
ATOM 1746 O O . THR A 1 212 ? 12.578 11.18 -10.805 1 98.12 212 THR A O 1
ATOM 1749 N N . GLY A 1 213 ? 14.25 12.469 -11.594 1 97.69 213 GLY A N 1
ATOM 1750 C CA . GLY A 1 213 ? 13.492 13.016 -12.711 1 97.69 213 GLY A CA 1
ATOM 1751 C C . GLY A 1 213 ? 12.367 13.93 -12.273 1 97.69 213 GLY A C 1
ATOM 1752 O O . GLY A 1 213 ? 11.336 14.008 -12.945 1 97.69 213 GLY A O 1
ATOM 1753 N N . ASP A 1 214 ? 12.508 14.57 -11.148 1 95.44 214 ASP A N 1
ATOM 1754 C CA . ASP A 1 214 ? 11.516 15.5 -10.625 1 95.44 214 ASP A CA 1
ATOM 1755 C C . ASP A 1 214 ? 10.133 14.859 -10.594 1 95.44 214 ASP A C 1
ATOM 1757 O O . ASP A 1 214 ? 9.172 15.406 -11.141 1 95.44 214 ASP A O 1
ATOM 1761 N N . GLY A 1 215 ? 10.055 13.703 -10.039 1 96.19 215 GLY A N 1
ATOM 1762 C CA . GLY A 1 215 ? 8.781 13.023 -9.867 1 96.19 215 GLY A CA 1
ATOM 1763 C C . GLY A 1 215 ? 8.508 11.977 -10.93 1 96.19 215 GLY A C 1
ATOM 1764 O O . GLY A 1 215 ? 7.602 11.156 -10.781 1 96.19 215 GLY A O 1
ATOM 1765 N N . GLN A 1 216 ? 9.352 11.875 -12 1 98.06 216 GLN A N 1
ATOM 1766 C CA . GLN A 1 216 ? 9.086 10.961 -13.102 1 98.06 216 GLN A CA 1
ATOM 1767 C C . GLN A 1 216 ? 9.305 9.516 -12.688 1 98.06 216 GLN A C 1
ATOM 1769 O O . GLN A 1 216 ? 8.625 8.609 -13.18 1 98.06 216 GLN A O 1
ATOM 1774 N N . GLY A 1 217 ? 10.305 9.281 -11.805 1 98.44 217 GLY A N 1
ATOM 1775 C CA . GLY A 1 217 ? 10.43 7.941 -11.25 1 98.44 217 GLY A CA 1
ATOM 1776 C C . GLY A 1 217 ? 9.18 7.465 -10.547 1 98.44 217 GLY A C 1
ATOM 1777 O O . GLY A 1 217 ? 8.773 6.309 -10.703 1 98.44 217 GLY A O 1
ATOM 1778 N N . ALA A 1 218 ? 8.555 8.328 -9.766 1 98.56 218 ALA A N 1
ATOM 1779 C CA . ALA A 1 218 ? 7.281 8.047 -9.102 1 98.56 218 ALA A CA 1
ATOM 1780 C C . ALA A 1 218 ? 6.176 7.789 -10.117 1 98.56 218 ALA A C 1
ATOM 1782 O O . ALA A 1 218 ? 5.355 6.887 -9.938 1 98.56 218 ALA A O 1
ATOM 1783 N N . ASP A 1 219 ? 6.18 8.602 -11.211 1 98.62 219 ASP A N 1
ATOM 1784 C CA . ASP A 1 219 ? 5.195 8.43 -12.273 1 98.62 219 ASP A CA 1
ATOM 1785 C C . ASP A 1 219 ? 5.309 7.039 -12.898 1 98.62 219 ASP A C 1
ATOM 1787 O O . ASP A 1 219 ? 4.301 6.363 -13.109 1 98.62 219 ASP A O 1
ATOM 1791 N N . HIS A 1 220 ? 6.508 6.652 -13.164 1 98.56 220 HIS A N 1
ATOM 1792 C CA . HIS A 1 220 ? 6.742 5.34 -13.758 1 98.56 220 HIS A CA 1
ATOM 1793 C C . HIS A 1 220 ? 6.191 4.23 -12.867 1 98.56 220 HIS A C 1
ATOM 1795 O O . HIS A 1 220 ? 5.445 3.365 -13.336 1 98.56 220 HIS A O 1
ATOM 1801 N N . LEU A 1 221 ? 6.551 4.23 -11.602 1 98.56 221 LEU A N 1
ATOM 1802 C CA . LEU A 1 221 ? 6.074 3.207 -10.68 1 98.56 221 LEU A CA 1
ATOM 1803 C C . LEU A 1 221 ? 4.547 3.156 -10.664 1 98.56 221 LEU A C 1
ATOM 1805 O O . LEU A 1 221 ? 3.961 2.072 -10.609 1 98.56 221 LEU A O 1
ATOM 1809 N N . SER A 1 222 ? 3.859 4.297 -10.711 1 98.75 222 SER A N 1
ATOM 1810 C CA . SER A 1 222 ? 2.408 4.402 -10.625 1 98.75 222 SER A CA 1
ATOM 1811 C C . SER A 1 222 ? 1.731 3.738 -11.82 1 98.75 222 SER A C 1
ATOM 1813 O O . SER A 1 222 ? 0.787 2.963 -11.656 1 98.75 222 SER A O 1
ATOM 1815 N N . ILE A 1 223 ? 2.244 3.979 -13.016 1 98.56 223 ILE A N 1
ATOM 1816 C CA . ILE A 1 223 ? 1.529 3.549 -14.211 1 98.56 223 ILE A CA 1
ATOM 1817 C C . ILE A 1 223 ? 2.006 2.16 -14.625 1 98.56 223 ILE A C 1
ATOM 1819 O O . ILE A 1 223 ? 1.412 1.529 -15.5 1 98.56 223 ILE A O 1
ATOM 1823 N N . TRP A 1 224 ? 3.084 1.71 -14.031 1 98.25 224 TRP A N 1
ATOM 1824 C CA . TRP A 1 224 ? 3.633 0.394 -14.344 1 98.25 224 TRP A CA 1
ATOM 1825 C C . TRP A 1 224 ? 3.24 -0.626 -13.281 1 98.25 224 TRP A C 1
ATOM 1827 O O . TRP A 1 224 ? 2.186 -1.26 -13.383 1 98.25 224 TRP A O 1
ATOM 1837 N N . TRP A 1 225 ? 3.9 -0.617 -12.18 1 98.06 225 TRP A N 1
ATOM 1838 C CA . TRP A 1 225 ? 3.799 -1.755 -11.273 1 98.06 225 TRP A CA 1
ATOM 1839 C C . TRP A 1 225 ? 2.568 -1.633 -10.383 1 98.06 225 TRP A C 1
ATOM 1841 O O . TRP A 1 225 ? 1.812 -2.596 -10.219 1 98.06 225 TRP A O 1
ATOM 1851 N N . TYR A 1 226 ? 2.373 -0.445 -9.742 1 98.5 226 TYR A N 1
ATOM 1852 C CA . TYR A 1 226 ? 1.165 -0.287 -8.945 1 98.5 226 TYR A CA 1
ATOM 1853 C C . TYR A 1 226 ? -0.084 -0.504 -9.789 1 98.5 226 TYR A C 1
ATOM 1855 O O . TYR A 1 226 ? -0.997 -1.229 -9.383 1 98.5 226 TYR A O 1
ATOM 1863 N N . ASN A 1 227 ? -0.074 0.082 -10.922 1 98.81 227 ASN A N 1
ATOM 1864 C CA . ASN A 1 227 ? -1.239 0.004 -11.789 1 98.81 227 ASN A CA 1
ATOM 1865 C C . ASN A 1 227 ? -1.595 -1.443 -12.125 1 98.81 227 ASN A C 1
ATOM 1867 O O . ASN A 1 227 ? -2.764 -1.83 -12.055 1 98.81 227 ASN A O 1
ATOM 1871 N N . ARG A 1 228 ? -0.61 -2.207 -12.539 1 98.75 228 ARG A N 1
ATOM 1872 C CA . ARG A 1 228 ? -0.895 -3.602 -12.867 1 98.75 228 ARG A CA 1
ATOM 1873 C C . ARG A 1 228 ? -1.609 -4.297 -11.719 1 98.75 228 ARG A C 1
ATOM 1875 O O . ARG A 1 228 ? -2.592 -5.012 -11.93 1 98.75 228 ARG A O 1
ATOM 1882 N N . ASN A 1 229 ? -1.141 -4.09 -10.516 1 98.75 229 ASN A N 1
ATOM 1883 C CA . ASN A 1 229 ? -1.718 -4.758 -9.352 1 98.75 229 ASN A CA 1
ATOM 1884 C C . ASN A 1 229 ? -3.117 -4.23 -9.039 1 98.75 229 ASN A C 1
ATOM 1886 O O . ASN A 1 229 ? -3.979 -4.98 -8.578 1 98.75 229 ASN A O 1
ATOM 1890 N N . VAL A 1 230 ? -3.371 -2.953 -9.297 1 98.88 230 VAL A N 1
ATOM 1891 C CA . VAL A 1 230 ? -4.711 -2.42 -9.062 1 98.88 230 VAL A CA 1
ATOM 1892 C C . VAL A 1 230 ? -5.672 -2.959 -10.117 1 98.88 230 VAL A C 1
ATOM 1894 O O . VAL A 1 230 ? -6.844 -3.211 -9.828 1 98.88 230 VAL A O 1
ATOM 1897 N N . ARG A 1 231 ? -5.199 -3.135 -11.352 1 98.75 231 ARG A N 1
ATOM 1898 C CA . ARG A 1 231 ? -6.023 -3.783 -12.367 1 98.75 231 ARG A CA 1
ATOM 1899 C C . ARG A 1 231 ? -6.363 -5.211 -11.969 1 98.75 231 ARG A C 1
ATOM 1901 O O . ARG A 1 231 ? -7.504 -5.656 -12.133 1 98.75 231 ARG A O 1
ATOM 1908 N N . ILE A 1 232 ? -5.398 -5.949 -11.461 1 98.88 232 ILE A N 1
ATOM 1909 C CA . ILE A 1 232 ? -5.629 -7.297 -10.961 1 98.88 232 ILE A CA 1
ATOM 1910 C C . ILE A 1 232 ? -6.664 -7.258 -9.836 1 98.88 232 ILE A C 1
ATOM 1912 O O . ILE A 1 232 ? -7.609 -8.047 -9.828 1 98.88 232 ILE A O 1
ATOM 1916 N N . PHE A 1 233 ? -6.559 -6.344 -8.898 1 98.94 233 PHE A N 1
ATOM 1917 C CA . PHE A 1 233 ? -7.484 -6.168 -7.785 1 98.94 233 PHE A CA 1
ATOM 1918 C C . PHE A 1 233 ? -8.891 -5.852 -8.289 1 98.94 233 PHE A C 1
ATOM 1920 O O . PHE A 1 233 ? -9.875 -6.359 -7.758 1 98.94 233 PHE A O 1
ATOM 1927 N N . SER A 1 234 ? -8.93 -4.973 -9.305 1 98.62 234 SER A N 1
ATOM 1928 C CA . SER A 1 234 ? -10.211 -4.66 -9.938 1 98.62 234 SER A CA 1
ATOM 1929 C C . SER A 1 234 ? -10.898 -5.922 -10.453 1 98.62 234 SER A C 1
ATOM 1931 O O . SER A 1 234 ? -12.102 -6.098 -10.266 1 98.62 234 SER A O 1
ATOM 1933 N N . LYS A 1 235 ? -10.172 -6.777 -11.117 1 98.69 235 LYS A N 1
ATOM 1934 C CA . LYS A 1 235 ? -10.719 -8.039 -11.602 1 98.69 235 LYS A CA 1
ATOM 1935 C C . LYS A 1 235 ? -11.141 -8.938 -10.438 1 98.69 235 LYS A C 1
ATOM 1937 O O . LYS A 1 235 ? -12.141 -9.648 -10.531 1 98.69 235 LYS A O 1
ATOM 1942 N N . LEU A 1 236 ? -10.367 -8.945 -9.344 1 98.88 236 LEU A N 1
ATOM 1943 C CA . LEU A 1 236 ? -10.727 -9.695 -8.156 1 98.88 236 LEU A CA 1
ATOM 1944 C C . LEU A 1 236 ? -12.078 -9.234 -7.609 1 98.88 236 LEU A C 1
ATOM 1946 O O . LEU A 1 236 ? -12.922 -10.062 -7.254 1 98.88 236 LEU A O 1
ATOM 1950 N N . ILE A 1 237 ? -12.258 -7.902 -7.551 1 98.44 237 ILE A N 1
ATOM 1951 C CA . ILE A 1 237 ? -13.539 -7.359 -7.117 1 98.44 237 ILE A CA 1
ATOM 1952 C C . ILE A 1 237 ? -14.656 -7.887 -8.016 1 98.44 237 ILE A C 1
ATOM 1954 O O . ILE A 1 237 ? -15.703 -8.312 -7.531 1 98.44 237 ILE A O 1
ATOM 1958 N N . ASN A 1 238 ? -14.406 -7.93 -9.312 1 98.06 238 ASN A N 1
ATOM 1959 C CA . ASN A 1 238 ? -15.438 -8.289 -10.281 1 98.06 238 ASN A CA 1
ATOM 1960 C C . ASN A 1 238 ? -15.828 -9.766 -10.164 1 98.06 238 ASN A C 1
ATOM 1962 O O . ASN A 1 238 ? -16.969 -10.133 -10.453 1 98.06 238 ASN A O 1
ATOM 1966 N N . ILE A 1 239 ? -14.922 -10.625 -9.695 1 98.31 239 ILE A N 1
ATOM 1967 C CA . ILE A 1 239 ? -15.281 -12.039 -9.594 1 98.31 239 ILE A CA 1
ATOM 1968 C C . ILE A 1 239 ? -15.852 -12.32 -8.203 1 98.31 239 ILE A C 1
ATOM 1970 O O . ILE A 1 239 ? -16.391 -13.398 -7.961 1 98.31 239 ILE A O 1
ATOM 1974 N N . THR A 1 240 ? -15.711 -11.43 -7.227 1 98.38 240 THR A N 1
ATOM 1975 C CA . THR A 1 240 ? -16.25 -11.586 -5.883 1 98.38 240 THR A CA 1
ATOM 1976 C C . THR A 1 240 ? -17.766 -11.414 -5.879 1 98.38 240 THR A C 1
ATOM 1978 O O . THR A 1 240 ? -18.281 -10.383 -6.324 1 98.38 240 THR A O 1
ATOM 1981 N N . LYS A 1 241 ? -18.5 -12.383 -5.297 1 97.12 241 LYS A N 1
ATOM 1982 C CA . LYS A 1 241 ? -19.953 -12.352 -5.395 1 97.12 241 LYS A CA 1
ATOM 1983 C C . LYS A 1 241 ? -20.594 -12.234 -4.012 1 97.12 241 LYS A C 1
ATOM 1985 O O . LYS A 1 241 ? -21.734 -11.797 -3.891 1 97.12 241 LYS A O 1
ATOM 1990 N N . SER A 1 242 ? -19.844 -12.672 -3.004 1 96.94 242 SER A N 1
ATOM 1991 C CA . SER A 1 242 ? -20.438 -12.711 -1.673 1 96.94 242 SER A CA 1
ATOM 1992 C C . SER A 1 242 ? -19.375 -12.617 -0.587 1 96.94 242 SER A C 1
ATOM 1994 O O . SER A 1 242 ? -18.234 -13.031 -0.791 1 96.94 242 SER A O 1
ATOM 1996 N N . PRO A 1 243 ? -19.75 -12.094 0.563 1 97.75 243 PRO A N 1
ATOM 1997 C CA . PRO A 1 243 ? -18.812 -12.055 1.687 1 97.75 243 PRO A CA 1
ATOM 1998 C C . PRO A 1 243 ? -18.516 -13.438 2.254 1 97.75 243 PRO A C 1
ATOM 2000 O O . PRO A 1 243 ? -17.609 -13.586 3.076 1 97.75 243 PRO A O 1
ATOM 2003 N N . GLU A 1 244 ? -19.203 -14.469 1.847 1 98.25 244 GLU A N 1
ATOM 2004 C CA . GLU A 1 244 ? -19 -15.82 2.354 1 98.25 244 GLU A CA 1
ATOM 2005 C C . GLU A 1 244 ? -17.891 -16.547 1.582 1 98.25 244 GLU A C 1
ATOM 2007 O O . GLU A 1 244 ? -17.406 -17.594 2.01 1 98.25 244 GLU A O 1
ATOM 2012 N N . GLU A 1 245 ? -17.484 -15.945 0.499 1 98.62 245 GLU A N 1
ATOM 2013 C CA . GLU A 1 245 ? -16.516 -16.594 -0.37 1 98.62 245 GLU A CA 1
ATOM 2014 C C . GLU A 1 245 ? -15.125 -16.578 0.249 1 98.62 245 GLU A C 1
ATOM 2016 O O . GLU A 1 245 ? -14.812 -15.711 1.063 1 98.62 245 GLU A O 1
ATOM 2021 N N . ARG A 1 246 ? -14.367 -17.562 -0.036 1 98.69 246 ARG A N 1
ATOM 2022 C CA . ARG A 1 246 ? -12.938 -17.703 0.227 1 98.69 246 ARG A CA 1
ATOM 2023 C C . ARG A 1 246 ? -12.148 -17.812 -1.073 1 98.69 246 ARG A C 1
ATOM 2025 O O . ARG A 1 246 ? -12.227 -18.828 -1.772 1 98.69 246 ARG A O 1
ATOM 2032 N N . ILE A 1 247 ? -11.453 -16.781 -1.368 1 98.94 247 ILE A N 1
ATOM 2033 C CA . ILE A 1 247 ? -10.797 -16.719 -2.67 1 98.94 247 ILE A CA 1
ATOM 2034 C C . ILE A 1 247 ? -9.297 -16.969 -2.506 1 98.94 247 ILE A C 1
ATOM 2036 O O . ILE A 1 247 ? -8.625 -16.281 -1.733 1 98.94 247 ILE A O 1
ATOM 2040 N N . LEU A 1 248 ? -8.805 -17.984 -3.164 1 98.94 248 LEU A N 1
ATOM 2041 C CA . LEU A 1 248 ? -7.379 -18.281 -3.256 1 98.94 248 LEU A CA 1
ATOM 2042 C C . LEU A 1 248 ? -6.766 -17.594 -4.473 1 98.94 248 LEU A C 1
ATOM 2044 O O . LEU A 1 248 ? -7.223 -17.797 -5.602 1 98.94 248 LEU A O 1
ATOM 2048 N N . VAL A 1 249 ? -5.82 -16.75 -4.223 1 98.94 249 VAL A N 1
ATOM 2049 C CA . VAL A 1 249 ? -5.102 -16.047 -5.281 1 98.94 249 VAL A CA 1
ATOM 2050 C C . VAL A 1 249 ? -3.668 -16.562 -5.367 1 98.94 249 VAL A C 1
ATOM 2052 O O . VAL A 1 249 ? -2.898 -16.438 -4.41 1 98.94 249 VAL A O 1
ATOM 2055 N N . ILE A 1 250 ? -3.299 -17.141 -6.516 1 98.88 250 ILE A N 1
ATOM 2056 C CA . ILE A 1 250 ? -1.957 -17.672 -6.746 1 98.88 250 ILE A CA 1
ATOM 2057 C C . ILE A 1 250 ? -1.236 -16.797 -7.781 1 98.88 250 ILE A C 1
ATOM 2059 O O . ILE A 1 250 ? -1.602 -16.797 -8.961 1 98.88 250 ILE A O 1
ATOM 2063 N N . PHE A 1 251 ? -0.257 -16.109 -7.375 1 98.5 251 PHE A N 1
ATOM 2064 C CA . PHE A 1 251 ? 0.474 -15.148 -8.203 1 98.5 251 PHE A CA 1
ATOM 2065 C C . PHE A 1 251 ? 1.962 -15.18 -7.875 1 98.5 251 PHE A C 1
ATOM 2067 O O . PHE A 1 251 ? 2.359 -15.664 -6.812 1 98.5 251 PHE A O 1
ATOM 2074 N N . GLY A 1 252 ? 2.787 -14.703 -8.82 1 97.19 252 GLY A N 1
ATOM 2075 C CA . GLY A 1 252 ? 4.164 -14.438 -8.438 1 97.19 252 GLY A CA 1
ATOM 2076 C C . GLY A 1 252 ? 4.281 -13.531 -7.227 1 97.19 252 GLY A C 1
ATOM 2077 O O . GLY A 1 252 ? 3.527 -12.57 -7.094 1 97.19 252 GLY A O 1
ATOM 2078 N N . ASN A 1 253 ? 5.227 -13.875 -6.395 1 96.38 253 ASN A N 1
ATOM 2079 C CA . ASN A 1 253 ? 5.328 -13.203 -5.098 1 96.38 253 ASN A CA 1
ATOM 2080 C C . ASN A 1 253 ? 5.52 -11.703 -5.254 1 96.38 253 ASN A C 1
ATOM 2082 O O . ASN A 1 253 ? 5.215 -10.938 -4.34 1 96.38 253 ASN A O 1
ATOM 2086 N N . GLY A 1 254 ? 6.047 -11.273 -6.352 1 95.94 254 GLY A N 1
ATOM 2087 C CA . GLY A 1 254 ? 6.246 -9.852 -6.578 1 95.94 254 GLY A CA 1
ATOM 2088 C C . GLY A 1 254 ? 4.965 -9.039 -6.484 1 95.94 254 GLY A C 1
ATOM 2089 O O . GLY A 1 254 ? 5 -7.848 -6.172 1 95.94 254 GLY A O 1
ATOM 2090 N N . HIS A 1 255 ? 3.863 -9.695 -6.75 1 98 255 HIS A N 1
ATOM 2091 C CA . HIS A 1 255 ? 2.578 -9 -6.75 1 98 255 HIS A CA 1
ATOM 2092 C C . HIS A 1 255 ? 1.987 -8.938 -5.348 1 98 255 HIS A C 1
ATOM 2094 O O . HIS A 1 255 ? 1.054 -8.172 -5.098 1 98 255 HIS A O 1
ATOM 2100 N N . ALA A 1 256 ? 2.5 -9.664 -4.422 1 98.06 256 ALA A N 1
ATOM 2101 C CA . ALA A 1 256 ? 1.802 -9.953 -3.17 1 98.06 256 ALA A CA 1
ATOM 2102 C C . ALA A 1 256 ? 1.776 -8.727 -2.258 1 98.06 256 ALA A C 1
ATOM 2104 O O . ALA A 1 256 ? 0.809 -8.516 -1.525 1 98.06 256 ALA A O 1
ATOM 2105 N N . ALA A 1 257 ? 2.844 -7.953 -2.289 1 97.94 257 ALA A N 1
ATOM 2106 C CA . ALA A 1 257 ? 2.91 -6.816 -1.371 1 97.94 257 ALA A CA 1
ATOM 2107 C C . ALA A 1 257 ? 1.792 -5.82 -1.652 1 97.94 257 ALA A C 1
ATOM 2109 O O . ALA A 1 257 ? 1.09 -5.391 -0.734 1 97.94 257 ALA A O 1
ATOM 2110 N N . VAL A 1 258 ? 1.634 -5.414 -2.914 1 98.56 258 VAL A N 1
ATOM 2111 C CA . VAL A 1 258 ? 0.623 -4.426 -3.275 1 98.56 258 VAL A CA 1
ATOM 2112 C C . VAL A 1 258 ? -0.771 -5.023 -3.098 1 98.56 258 VAL A C 1
ATOM 2114 O O . VAL A 1 258 ? -1.663 -4.383 -2.541 1 98.56 258 VAL A O 1
ATOM 2117 N N . LEU A 1 259 ? -0.955 -6.285 -3.492 1 98.81 259 LEU A N 1
ATOM 2118 C CA . LEU A 1 259 ? -2.246 -6.938 -3.307 1 98.81 259 LEU A CA 1
ATOM 2119 C C . LEU A 1 259 ? -2.615 -7.004 -1.828 1 98.81 259 LEU A C 1
ATOM 2121 O O . LEU A 1 259 ? -3.768 -6.766 -1.46 1 98.81 259 LEU A O 1
ATOM 2125 N N . ARG A 1 260 ? -1.646 -7.336 -0.985 1 98.38 260 ARG A N 1
ATOM 2126 C CA . ARG A 1 260 ? -1.867 -7.375 0.457 1 98.38 260 ARG A CA 1
ATOM 2127 C C . ARG A 1 260 ? -2.383 -6.035 0.966 1 98.38 260 ARG A C 1
ATOM 2129 O O . ARG A 1 260 ? -3.361 -5.984 1.715 1 98.38 260 ARG A O 1
ATOM 2136 N N . GLN A 1 261 ? -1.738 -4.98 0.564 1 97.88 261 GLN A N 1
ATOM 2137 C CA . GLN A 1 261 ? -2.154 -3.656 1.018 1 97.88 261 GLN A CA 1
ATOM 2138 C C . GLN A 1 261 ? -3.582 -3.348 0.577 1 97.88 261 GLN A C 1
ATOM 2140 O O . GLN A 1 261 ? -4.383 -2.832 1.361 1 97.88 261 GLN A O 1
ATOM 2145 N N . LEU A 1 262 ? -3.854 -3.588 -0.694 1 98.75 262 LEU A N 1
ATOM 2146 C CA . LEU A 1 262 ? -5.18 -3.309 -1.234 1 98.75 262 LEU A CA 1
ATOM 2147 C C . LEU A 1 262 ? -6.25 -4.105 -0.49 1 98.75 262 LEU A C 1
ATOM 2149 O O . LEU A 1 262 ? -7.289 -3.557 -0.118 1 98.75 262 LEU A O 1
ATOM 2153 N N . LEU A 1 263 ? -5.953 -5.312 -0.197 1 98.75 263 LEU A N 1
ATOM 2154 C CA . LEU A 1 263 ? -6.902 -6.195 0.475 1 98.75 263 LEU A CA 1
ATOM 2155 C C . LEU A 1 263 ? -7.074 -5.797 1.937 1 98.75 263 LEU A C 1
ATOM 2157 O O . LEU A 1 263 ? -8.195 -5.793 2.457 1 98.75 263 LEU A O 1
ATOM 2161 N N . GLU A 1 264 ? -5.98 -5.441 2.609 1 98.19 264 GLU A N 1
ATOM 2162 C CA . GLU A 1 264 ? -6.043 -5.059 4.016 1 98.19 264 GLU A CA 1
ATOM 2163 C C . GLU A 1 264 ? -6.789 -3.74 4.199 1 98.19 264 GLU A C 1
ATOM 2165 O O . GLU A 1 264 ? -7.453 -3.531 5.219 1 98.19 264 GLU A O 1
ATOM 2170 N N . ALA A 1 265 ? -6.695 -2.9 3.219 1 98 265 ALA A N 1
ATOM 2171 C CA . ALA A 1 265 ? -7.328 -1.588 3.33 1 98 265 ALA A CA 1
ATOM 2172 C C . ALA A 1 265 ? -8.797 -1.651 2.932 1 98 265 ALA A C 1
ATOM 2174 O O . ALA A 1 265 ? -9.617 -0.871 3.426 1 98 265 ALA A O 1
ATOM 2175 N N . SER A 1 266 ? -9.172 -2.547 2.059 1 97.75 266 SER A N 1
ATOM 2176 C CA . SER A 1 266 ? -10.539 -2.641 1.56 1 97.75 266 SER A CA 1
ATOM 2177 C C . SER A 1 266 ? -11.492 -3.125 2.648 1 97.75 266 SER A C 1
ATOM 2179 O O . SER A 1 266 ? -11.188 -4.082 3.365 1 97.75 266 SER A O 1
ATOM 2181 N N . PRO A 1 267 ? -12.641 -2.488 2.768 1 97.19 267 PRO A N 1
ATOM 2182 C CA . PRO A 1 267 ? -13.625 -2.973 3.738 1 97.19 267 PRO A CA 1
ATOM 2183 C C . PRO A 1 267 ? -14.32 -4.25 3.279 1 97.19 267 PRO A C 1
ATOM 2185 O O . PRO A 1 267 ? -15.094 -4.84 4.039 1 97.19 267 PRO A O 1
ATOM 2188 N N . GLN A 1 268 ? -14.039 -4.73 2.098 1 97.38 268 GLN A N 1
ATOM 2189 C CA . GLN A 1 268 ? -14.734 -5.867 1.5 1 97.38 268 GLN A CA 1
ATOM 2190 C C . GLN A 1 268 ? -14.031 -7.18 1.846 1 97.38 268 GLN A C 1
ATOM 2192 O O . GLN A 1 268 ? -14.641 -8.25 1.768 1 97.38 268 GLN A O 1
ATOM 2197 N N . TYR A 1 269 ? -12.797 -7.027 2.244 1 98.38 269 TYR A N 1
ATOM 2198 C CA . TYR A 1 269 ? -12.016 -8.258 2.268 1 98.38 269 TYR A CA 1
ATOM 2199 C C . TYR A 1 269 ? -11.32 -8.43 3.613 1 98.38 269 TYR A C 1
ATOM 2201 O O . TYR A 1 269 ? -11.109 -7.461 4.344 1 98.38 269 TYR A O 1
ATOM 2209 N N . ASP A 1 270 ? -11.062 -9.633 3.943 1 97.69 270 ASP A N 1
ATOM 2210 C CA . ASP A 1 270 ? -10.133 -10.055 4.988 1 97.69 270 ASP A CA 1
ATOM 2211 C C . ASP A 1 270 ? -8.922 -10.773 4.395 1 97.69 270 ASP A C 1
ATOM 2213 O O . ASP A 1 270 ? -9.07 -11.844 3.803 1 97.69 270 ASP A O 1
ATOM 2217 N N . PHE A 1 271 ? -7.809 -10.172 4.484 1 98.38 271 PHE A N 1
ATOM 2218 C CA . PHE A 1 271 ? -6.578 -10.828 4.059 1 98.38 271 PHE A CA 1
ATOM 2219 C C . PHE A 1 271 ? -6.199 -11.945 5.027 1 98.38 271 PHE A C 1
ATOM 2221 O O . PHE A 1 271 ? -6.039 -11.711 6.227 1 98.38 271 PHE A O 1
ATOM 2228 N N . VAL A 1 272 ? -6.004 -13.148 4.57 1 98.38 272 VAL A N 1
ATOM 2229 C CA . VAL A 1 272 ? -5.648 -14.297 5.398 1 98.38 272 VAL A CA 1
ATOM 2230 C C . VAL A 1 272 ? -4.145 -14.547 5.32 1 98.38 272 VAL A C 1
ATOM 2232 O O . VAL A 1 272 ? -3.586 -14.688 4.23 1 98.38 272 VAL A O 1
ATOM 2235 N N . GLU A 1 273 ? -3.531 -14.602 6.473 1 98.25 273 GLU A N 1
ATOM 2236 C CA . GLU A 1 273 ? -2.098 -14.875 6.523 1 98.25 273 GLU A CA 1
ATOM 2237 C C . GLU A 1 273 ? -1.804 -16.328 6.156 1 98.25 273 GLU A C 1
ATOM 2239 O O . GLU A 1 273 ? -2.402 -17.25 6.719 1 98.25 273 GLU A O 1
ATOM 2244 N N . PHE A 1 274 ? -0.879 -16.469 5.242 1 98.19 274 PHE A N 1
ATOM 2245 C CA . PHE A 1 274 ? -0.534 -17.797 4.77 1 98.19 274 PHE A CA 1
ATOM 2246 C C . PHE A 1 274 ? -0.102 -18.688 5.926 1 98.19 274 PHE A C 1
ATOM 2248 O O . PHE A 1 274 ? -0.446 -19.875 5.969 1 98.19 274 PHE A O 1
ATOM 2255 N N . GLY A 1 275 ? 0.595 -18.141 6.867 1 96.69 275 GLY A N 1
ATOM 2256 C CA . GLY A 1 275 ? 1.109 -18.922 7.984 1 96.69 275 GLY A CA 1
ATOM 2257 C C . GLY A 1 275 ? 0.042 -19.281 9 1 96.69 275 GLY A C 1
ATOM 2258 O O . GLY A 1 275 ? 0.296 -20.047 9.93 1 96.69 275 GLY A O 1
ATOM 2259 N N . SER A 1 276 ? -1.2 -18.781 8.828 1 93.19 276 SER A N 1
ATOM 2260 C CA . SER A 1 276 ? -2.227 -18.969 9.852 1 93.19 276 SER A CA 1
ATOM 2261 C C . SER A 1 276 ? -3.414 -19.75 9.305 1 93.19 276 SER A C 1
ATOM 2263 O O . SER A 1 276 ? -4.512 -19.688 9.859 1 93.19 276 SER A O 1
ATOM 2265 N N . ILE A 1 277 ? -3.482 -20.234 8.234 1 90.5 277 ILE A N 1
ATOM 2266 C CA . ILE A 1 277 ? -4.621 -20.953 7.66 1 90.5 277 ILE A CA 1
ATOM 2267 C C . ILE A 1 277 ? -5.141 -21.984 8.664 1 90.5 277 ILE A C 1
ATOM 2269 O O . ILE A 1 277 ? -6.348 -22.078 8.891 1 90.5 277 ILE A O 1
ATOM 2273 N N . ASP A 1 278 ? -4.672 -23.156 9.18 1 66.5 278 ASP A N 1
ATOM 2274 C CA . ASP A 1 278 ? -5.273 -24.297 9.867 1 66.5 278 ASP A CA 1
ATOM 2275 C C . ASP A 1 278 ? -5.195 -24.125 11.383 1 66.5 278 ASP A C 1
ATOM 2277 O O . ASP A 1 278 ? -5.535 -25.047 12.133 1 66.5 278 ASP A O 1
ATOM 2281 N N . ASN A 1 279 ? -4.859 -22.891 12.188 1 47.59 279 ASN A N 1
ATOM 2282 C CA . ASN A 1 279 ? -4.996 -23.188 13.609 1 47.59 279 ASN A CA 1
ATOM 2283 C C . ASN A 1 279 ? -6.43 -23 14.094 1 47.59 279 ASN A C 1
ATOM 2285 O O . ASN A 1 279 ? -7.164 -22.172 13.547 1 47.59 279 ASN A O 1
ATOM 2289 N N . MET B 1 1 ? 19.578 -60.219 44.438 1 33.31 1 MET B N 1
ATOM 2290 C CA . MET B 1 1 ? 18.719 -59.094 44.094 1 33.31 1 MET B CA 1
ATOM 2291 C C . MET B 1 1 ? 19.406 -58.156 43.094 1 33.31 1 MET B C 1
ATOM 2293 O O . MET B 1 1 ? 20.422 -57.562 43.406 1 33.31 1 MET B O 1
ATOM 2297 N N . ARG B 1 2 ? 19.422 -58.625 41.75 1 42.16 2 ARG B N 1
ATOM 2298 C CA . ARG B 1 2 ? 19.984 -58.031 40.531 1 42.16 2 ARG B CA 1
ATOM 2299 C C . ARG B 1 2 ? 19.391 -56.625 40.281 1 42.16 2 ARG B C 1
ATOM 2301 O O . ARG B 1 2 ? 18.188 -56.5 40.156 1 42.16 2 ARG B O 1
ATOM 2308 N N . GLN B 1 3 ? 20 -55.625 40.844 1 38.97 3 GLN B N 1
ATOM 2309 C CA . GLN B 1 3 ? 19.609 -54.219 40.625 1 38.97 3 GLN B CA 1
ATOM 2310 C C . GLN B 1 3 ? 19.578 -53.906 39.156 1 38.97 3 GLN B C 1
ATOM 2312 O O . GLN B 1 3 ? 20.594 -54.031 38.438 1 38.97 3 GLN B O 1
ATOM 2317 N N . LEU B 1 4 ? 18.453 -54.125 38.438 1 42.41 4 LEU B N 1
ATOM 2318 C CA . LEU B 1 4 ? 18.188 -53.688 37.094 1 42.41 4 LEU B CA 1
ATOM 2319 C C . LEU B 1 4 ? 18.375 -52.156 36.969 1 42.41 4 LEU B C 1
ATOM 2321 O O . LEU B 1 4 ? 17.672 -51.406 37.656 1 42.41 4 LEU B O 1
ATOM 2325 N N . SER B 1 5 ? 19.562 -51.688 36.719 1 42.91 5 SER B N 1
ATOM 2326 C CA . SER B 1 5 ? 19.828 -50.281 36.406 1 42.91 5 SER B CA 1
ATOM 2327 C C . SER B 1 5 ? 19 -49.844 35.188 1 42.91 5 SER B C 1
ATOM 2329 O O . SER B 1 5 ? 19.031 -50.469 34.125 1 42.91 5 SER B O 1
ATOM 2331 N N . PHE B 1 6 ? 17.922 -49.188 35.469 1 43.47 6 PHE B N 1
ATOM 2332 C CA . PHE B 1 6 ? 17.109 -48.5 34.469 1 43.47 6 PHE B CA 1
ATOM 2333 C C . PHE B 1 6 ? 17.953 -47.469 33.719 1 43.47 6 PHE B C 1
ATOM 2335 O O . PHE B 1 6 ? 18.469 -46.531 34.344 1 43.47 6 PHE B O 1
ATOM 2342 N N . LEU B 1 7 ? 18.672 -47.875 32.719 1 44.03 7 LEU B N 1
ATOM 2343 C CA . LEU B 1 7 ? 19.297 -46.906 31.812 1 44.03 7 LEU B CA 1
ATOM 2344 C C . LEU B 1 7 ? 18.25 -46 31.156 1 44.03 7 LEU B C 1
ATOM 2346 O O . LEU B 1 7 ? 17.391 -46.5 30.406 1 44.03 7 LEU B O 1
ATOM 2350 N N . LEU B 1 8 ? 17.891 -44.906 31.766 1 42.75 8 LEU B N 1
ATOM 2351 C CA . LEU B 1 8 ? 17.094 -43.844 31.125 1 42.75 8 LEU B CA 1
ATOM 2352 C C . LEU B 1 8 ? 17.766 -43.375 29.828 1 42.75 8 LEU B C 1
ATOM 2354 O O . LEU B 1 8 ? 18.859 -42.812 29.859 1 42.75 8 LEU B O 1
ATOM 2358 N N . VAL B 1 9 ? 17.562 -44.031 28.75 1 39.03 9 VAL B N 1
ATOM 2359 C CA . VAL B 1 9 ? 17.969 -43.5 27.453 1 39.03 9 VAL B CA 1
ATOM 2360 C C . VAL B 1 9 ? 17.281 -42.156 27.219 1 39.03 9 VAL B C 1
ATOM 2362 O O . VAL B 1 9 ? 16.062 -42.062 27.094 1 39.03 9 VAL B O 1
ATOM 2365 N N . LEU B 1 10 ? 17.844 -41.062 27.719 1 41.41 10 LEU B N 1
ATOM 2366 C CA . LEU B 1 10 ? 17.438 -39.75 27.234 1 41.41 10 LEU B CA 1
ATOM 2367 C C . LEU B 1 10 ? 17.5 -39.719 25.703 1 41.41 10 LEU B C 1
ATOM 2369 O O . LEU B 1 10 ? 18.578 -39.781 25.125 1 41.41 10 LEU B O 1
ATOM 2373 N N . VAL B 1 11 ? 16.484 -40.219 25.047 1 39.97 11 VAL B N 1
ATOM 2374 C CA . VAL B 1 11 ? 16.344 -39.906 23.625 1 39.97 11 VAL B CA 1
ATOM 2375 C C . VAL B 1 11 ? 16.406 -38.406 23.422 1 39.97 11 VAL B C 1
ATOM 2377 O O . VAL B 1 11 ? 15.531 -37.656 23.859 1 39.97 11 VAL B O 1
ATOM 2380 N N . ALA B 1 12 ? 17.531 -37.844 23.359 1 37.56 12 ALA B N 1
ATOM 2381 C CA . ALA B 1 12 ? 17.641 -36.5 22.812 1 37.56 12 ALA B CA 1
ATOM 2382 C C . ALA B 1 12 ? 16.891 -36.375 21.484 1 37.56 12 ALA B C 1
ATOM 2384 O O . ALA B 1 12 ? 17.281 -36.969 20.484 1 37.56 12 ALA B O 1
ATOM 2385 N N . THR B 1 13 ? 15.609 -36.312 21.562 1 36.56 13 THR B N 1
ATOM 2386 C CA . THR B 1 13 ? 15.023 -35.781 20.328 1 36.56 13 THR B CA 1
ATOM 2387 C C . THR B 1 13 ? 15.836 -34.594 19.812 1 36.56 13 THR B C 1
ATOM 2389 O O . THR B 1 13 ? 15.852 -33.531 20.422 1 36.56 13 THR B O 1
ATOM 2392 N N . PHE B 1 14 ? 16.984 -34.906 19.25 1 37.12 14 PHE B N 1
ATOM 2393 C CA . PHE B 1 14 ? 17.5 -33.844 18.375 1 37.12 14 PHE B CA 1
ATOM 2394 C C . PHE B 1 14 ? 16.359 -33.25 17.547 1 37.12 14 PHE B C 1
ATOM 2396 O O . PHE B 1 14 ? 15.828 -33.906 16.641 1 37.12 14 PHE B O 1
ATOM 2403 N N . SER B 1 15 ? 15.539 -32.531 18.172 1 37.91 15 SER B N 1
ATOM 2404 C CA . SER B 1 15 ? 14.852 -31.609 17.266 1 37.91 15 SER B CA 1
ATOM 2405 C C . SER B 1 15 ? 15.805 -31.062 16.203 1 37.91 15 SER B C 1
ATOM 2407 O O . SER B 1 15 ? 16.641 -30.203 16.5 1 37.91 15 SER B O 1
ATOM 2409 N N . LEU B 1 16 ? 16.406 -31.828 15.312 1 39.91 16 LEU B N 1
ATOM 2410 C CA . LEU B 1 16 ? 16.953 -31.156 14.133 1 39.91 16 LEU B CA 1
ATOM 2411 C C . LEU B 1 16 ? 16.188 -29.875 13.828 1 39.91 16 LEU B C 1
ATOM 2413 O O . LEU B 1 16 ? 15.039 -29.922 13.375 1 39.91 16 LEU B O 1
ATOM 2417 N N . GLY B 1 17 ? 16.25 -28.953 14.633 1 43.88 17 GLY B N 1
ATOM 2418 C CA . GLY B 1 17 ? 15.719 -27.625 14.352 1 43.88 17 GLY B CA 1
ATOM 2419 C C . GLY B 1 17 ? 15.805 -27.25 12.883 1 43.88 17 GLY B C 1
ATOM 2420 O O . GLY B 1 17 ? 16.891 -27.031 12.359 1 43.88 17 GLY B O 1
ATOM 2421 N N . GLN B 1 18 ? 15.125 -27.844 11.945 1 51.69 18 GLN B N 1
ATOM 2422 C CA . GLN B 1 18 ? 15.062 -27.359 10.57 1 51.69 18 GLN B CA 1
ATOM 2423 C C . GLN B 1 18 ? 15.375 -25.875 10.484 1 51.69 18 GLN B C 1
ATOM 2425 O O . GLN B 1 18 ? 14.781 -25.062 11.211 1 51.69 18 GLN B O 1
ATOM 2430 N N . ALA B 1 19 ? 16.547 -25.531 10.109 1 56.69 19 ALA B N 1
ATOM 2431 C CA . ALA B 1 19 ? 17.094 -24.188 10 1 56.69 19 ALA B CA 1
ATOM 2432 C C . ALA B 1 19 ? 16.109 -23.234 9.336 1 56.69 19 ALA B C 1
ATOM 2434 O O . ALA B 1 19 ? 15.602 -23.516 8.242 1 56.69 19 ALA B O 1
ATOM 2435 N N . GLN B 1 20 ? 15.43 -22.328 10.047 1 77.94 20 GLN B N 1
ATOM 2436 C CA . GLN B 1 20 ? 14.555 -21.266 9.57 1 77.94 20 GLN B CA 1
ATOM 2437 C C . GLN B 1 20 ? 15.297 -20.344 8.594 1 77.94 20 GLN B C 1
ATOM 2439 O O . GLN B 1 20 ? 16.469 -20.016 8.805 1 77.94 20 GLN B O 1
ATOM 2444 N N . LEU B 1 21 ? 14.75 -20.25 7.309 1 92.56 21 LEU B N 1
ATOM 2445 C CA . LEU B 1 21 ? 15.305 -19.328 6.316 1 92.56 21 LEU B CA 1
ATOM 2446 C C . LEU B 1 21 ? 15.516 -17.953 6.922 1 92.56 21 LEU B C 1
ATOM 2448 O O . LEU B 1 21 ? 14.672 -17.453 7.66 1 92.56 21 LEU B O 1
ATOM 2452 N N . LYS B 1 22 ? 16.688 -17.406 6.668 1 94.5 22 LYS B N 1
ATOM 2453 C CA . LYS B 1 22 ? 16.938 -16.031 7.09 1 94.5 22 LYS B CA 1
ATOM 2454 C C . LYS B 1 22 ? 15.938 -15.07 6.445 1 94.5 22 LYS B C 1
ATOM 2456 O O . LYS B 1 22 ? 15.562 -15.242 5.281 1 94.5 22 LYS B O 1
ATOM 2461 N N . ALA B 1 23 ? 15.594 -14.078 7.23 1 95 23 ALA B N 1
ATOM 2462 C CA . ALA B 1 23 ? 14.68 -13.062 6.727 1 95 23 ALA B CA 1
ATOM 2463 C C . ALA B 1 23 ? 15.414 -12.039 5.871 1 95 23 ALA B C 1
ATOM 2465 O O . ALA B 1 23 ? 16.609 -11.781 6.082 1 95 23 ALA B O 1
ATOM 2466 N N . PRO B 1 24 ? 14.695 -11.438 4.922 1 95.06 24 PRO B N 1
ATOM 2467 C CA . PRO B 1 24 ? 15.32 -10.414 4.078 1 95.06 24 PRO B CA 1
ATOM 2468 C C . PRO B 1 24 ? 15.961 -9.289 4.887 1 95.06 24 PRO B C 1
ATOM 2470 O O . PRO B 1 24 ? 17.031 -8.781 4.516 1 95.06 24 PRO B O 1
ATOM 2473 N N . SER B 1 25 ? 15.352 -8.914 5.965 1 94.75 25 SER B N 1
ATOM 2474 C CA . SER B 1 25 ? 15.836 -7.785 6.75 1 94.75 25 SER B CA 1
ATOM 2475 C C . SER B 1 25 ? 17.234 -8.039 7.281 1 94.75 25 SER B C 1
ATOM 2477 O O . SER B 1 25 ? 17.984 -7.102 7.566 1 94.75 25 SER B O 1
ATOM 2479 N N . GLU B 1 26 ? 17.594 -9.305 7.43 1 96.38 26 GLU B N 1
ATOM 2480 C CA . GLU B 1 26 ? 18.906 -9.672 7.949 1 96.38 26 GLU B CA 1
ATOM 2481 C C . GLU B 1 26 ? 20.016 -9.312 6.961 1 96.38 26 GLU B C 1
ATOM 2483 O O . GLU B 1 26 ? 21.203 -9.32 7.312 1 96.38 26 GLU B O 1
ATOM 2488 N N . PHE B 1 27 ? 19.688 -8.977 5.754 1 96.69 27 PHE B N 1
ATOM 2489 C CA . PHE B 1 27 ? 20.672 -8.695 4.719 1 96.69 27 PHE B CA 1
ATOM 2490 C C . PHE B 1 27 ? 20.797 -7.195 4.48 1 96.69 27 PHE B C 1
ATOM 2492 O O . PHE B 1 27 ? 21.641 -6.754 3.689 1 96.69 27 PHE B O 1
ATOM 2499 N N . TYR B 1 28 ? 19.953 -6.371 5.047 1 96.62 28 TYR B N 1
ATOM 2500 C CA . TYR B 1 28 ? 20 -4.914 4.98 1 96.62 28 TYR B CA 1
ATOM 2501 C C . TYR B 1 28 ? 20.641 -4.336 6.234 1 96.62 28 TYR B C 1
ATOM 2503 O O . TYR B 1 28 ? 20.672 -4.984 7.285 1 96.62 28 TYR B O 1
ATOM 2511 N N . PRO B 1 29 ? 21.125 -3.105 6.074 1 95.69 29 PRO B N 1
ATOM 2512 C CA . PRO B 1 29 ? 21.578 -2.449 7.301 1 95.69 29 PRO B CA 1
ATOM 2513 C C . PRO B 1 29 ? 20.5 -2.369 8.367 1 95.69 29 PRO B C 1
ATOM 2515 O O . PRO B 1 29 ? 19.328 -2.131 8.047 1 95.69 29 PRO B O 1
ATOM 2518 N N . ALA B 1 30 ? 20.875 -2.596 9.562 1 95.06 30 ALA B N 1
ATOM 2519 C CA . ALA B 1 30 ? 19.922 -2.611 10.672 1 95.06 30 ALA B CA 1
ATOM 2520 C C . ALA B 1 30 ? 19.375 -1.213 10.938 1 95.06 30 ALA B C 1
ATOM 2522 O O . ALA B 1 30 ? 18.188 -1.055 11.242 1 95.06 30 ALA B O 1
ATOM 2523 N N . GLN B 1 31 ? 20.266 -0.231 10.867 1 96.69 31 GLN B N 1
ATOM 2524 C CA . GLN B 1 31 ? 19.844 1.139 11.133 1 96.69 31 GLN B CA 1
ATOM 2525 C C . GLN B 1 31 ? 19.094 1.73 9.945 1 96.69 31 GLN B C 1
ATOM 2527 O O . GLN B 1 31 ? 19.609 1.738 8.82 1 96.69 31 GLN B O 1
ATOM 2532 N N . LYS B 1 32 ? 17.922 2.201 10.18 1 97.75 32 LYS B N 1
ATOM 2533 C CA . LYS B 1 32 ? 17.062 2.828 9.18 1 97.75 32 LYS B CA 1
ATOM 2534 C C . LYS B 1 32 ? 16.594 4.203 9.648 1 97.75 32 LYS B C 1
ATOM 2536 O O . LYS B 1 32 ? 16.516 4.461 10.852 1 97.75 32 LYS B O 1
ATOM 2541 N N . THR B 1 33 ? 16.344 5.098 8.688 1 98.62 33 THR B N 1
ATOM 2542 C CA . THR B 1 33 ? 15.703 6.367 9.016 1 98.62 33 THR B CA 1
ATOM 2543 C C . THR B 1 33 ? 14.312 6.141 9.609 1 98.62 33 THR B C 1
ATOM 2545 O O . THR B 1 33 ? 13.508 5.406 9.039 1 98.62 33 THR B O 1
ATOM 2548 N N . LYS B 1 34 ? 14.055 6.711 10.797 1 98.62 34 LYS B N 1
ATOM 2549 C CA . LYS B 1 34 ? 12.734 6.598 11.422 1 98.62 34 LYS B CA 1
ATOM 2550 C C . LYS B 1 34 ? 11.789 7.668 10.891 1 98.62 34 LYS B C 1
ATOM 2552 O O . LYS B 1 34 ? 12.164 8.836 10.766 1 98.62 34 LYS B O 1
ATOM 2557 N N . VAL B 1 35 ? 10.617 7.27 10.5 1 98.88 35 VAL B N 1
ATOM 2558 C CA . VAL B 1 35 ? 9.625 8.219 10.008 1 98.88 35 VAL B CA 1
ATOM 2559 C C . VAL B 1 35 ? 8.336 8.086 10.805 1 98.88 35 VAL B C 1
ATOM 2561 O O . VAL B 1 35 ? 7.805 6.98 10.961 1 98.88 35 VAL B O 1
ATOM 2564 N N . LEU B 1 36 ? 7.891 9.125 11.414 1 98.88 36 LEU B N 1
ATOM 2565 C CA . LEU B 1 36 ? 6.578 9.234 12.047 1 98.88 36 LEU B CA 1
ATOM 2566 C C . LEU B 1 36 ? 5.621 10.031 11.172 1 98.88 36 LEU B C 1
ATOM 2568 O O . LEU B 1 36 ? 5.828 11.227 10.945 1 98.88 36 LEU B O 1
ATOM 2572 N N . VAL B 1 37 ? 4.656 9.352 10.664 1 98.81 37 VAL B N 1
ATOM 2573 C CA . VAL B 1 37 ? 3.594 10.031 9.922 1 98.81 37 VAL B CA 1
ATOM 2574 C C . VAL B 1 37 ? 2.447 10.375 10.867 1 98.81 37 VAL B C 1
ATOM 2576 O O . VAL B 1 37 ? 1.862 9.492 11.5 1 98.81 37 VAL B O 1
ATOM 2579 N N . VAL B 1 38 ? 2.176 11.641 10.977 1 98.69 38 VAL B N 1
ATOM 2580 C CA . VAL B 1 38 ? 1.031 12.109 11.75 1 98.69 38 VAL B CA 1
ATOM 2581 C C . VAL B 1 38 ? -0.087 12.547 10.805 1 98.69 38 VAL B C 1
ATOM 2583 O O . VAL B 1 38 ? -0.071 13.664 10.289 1 98.69 38 VAL B O 1
ATOM 2586 N N . GLY B 1 39 ? -0.987 11.602 10.625 1 98.19 39 GLY B N 1
ATOM 2587 C CA . GLY B 1 39 ? -2.201 11.953 9.906 1 98.19 39 GLY B CA 1
ATOM 2588 C C . GLY B 1 39 ? -3.141 12.836 10.711 1 98.19 39 GLY B C 1
ATOM 2589 O O . GLY B 1 39 ? -3.471 12.516 11.852 1 98.19 39 GLY B O 1
ATOM 2590 N N . THR B 1 40 ? -3.574 13.938 10.109 1 97.19 40 THR B N 1
ATOM 2591 C CA . THR B 1 40 ? -4.438 14.883 10.805 1 97.19 40 THR B CA 1
ATOM 2592 C C . THR B 1 40 ? -5.684 15.188 9.984 1 97.19 40 THR B C 1
ATOM 2594 O O . THR B 1 40 ? -5.742 14.867 8.797 1 97.19 40 THR B O 1
ATOM 2597 N N . PHE B 1 41 ? -6.75 15.719 10.664 1 93.88 41 PHE B N 1
ATOM 2598 C CA . PHE B 1 41 ? -7.73 16.531 9.961 1 93.88 41 PHE B CA 1
ATOM 2599 C C . PHE B 1 41 ? -7.242 17.969 9.836 1 93.88 41 PHE B C 1
ATOM 2601 O O . PHE B 1 41 ? -6.254 18.359 10.461 1 93.88 41 PHE B O 1
ATOM 2608 N N . HIS B 1 42 ? -7.82 18.688 8.969 1 93 42 HIS B N 1
ATOM 2609 C CA . HIS B 1 42 ? -7.434 20.094 8.852 1 93 42 HIS B CA 1
ATOM 2610 C C . HIS B 1 42 ? -8.008 20.922 9.992 1 93 42 HIS B C 1
ATOM 2612 O O . HIS B 1 42 ? -9.227 21.094 10.086 1 93 42 HIS B O 1
ATOM 2618 N N . PHE B 1 43 ? -7.105 21.516 10.781 1 94.75 43 PHE B N 1
ATOM 2619 C CA . PHE B 1 43 ? -7.523 22.172 12.008 1 94.75 43 PHE B CA 1
ATOM 2620 C C . PHE B 1 43 ? -8.359 23.406 11.695 1 94.75 43 PHE B C 1
ATOM 2622 O O . PHE B 1 43 ? -9.125 23.875 12.539 1 94.75 43 PHE B O 1
ATOM 2629 N N . ASP B 1 44 ? -8.227 23.891 10.477 1 91.25 44 ASP B N 1
ATOM 2630 C CA . ASP B 1 44 ? -8.93 25.109 10.117 1 91.25 44 ASP B CA 1
ATOM 2631 C C . ASP B 1 44 ? -10.219 24.797 9.352 1 91.25 44 ASP B C 1
ATOM 2633 O O . ASP B 1 44 ? -10.969 25.703 9 1 91.25 44 ASP B O 1
ATOM 2637 N N . PHE B 1 45 ? -10.492 23.562 9.047 1 89.19 45 PHE B N 1
ATOM 2638 C CA . PHE B 1 45 ? -11.695 23.109 8.359 1 89.19 45 PHE B CA 1
ATOM 2639 C C . PHE B 1 45 ? -11.938 23.922 7.09 1 89.19 45 PHE B C 1
ATOM 2641 O O . PHE B 1 45 ? -13.008 24.516 6.914 1 89.19 45 PHE B O 1
ATOM 2648 N N . PRO B 1 46 ? -11.062 23.922 6.156 1 81.94 46 PRO B N 1
ATOM 2649 C CA . PRO B 1 46 ? -11.203 24.766 4.973 1 81.94 46 PRO B CA 1
ATOM 2650 C C . PRO B 1 46 ? -12.336 24.312 4.051 1 81.94 46 PRO B C 1
ATOM 2652 O O . PRO B 1 46 ? -12.719 25.047 3.131 1 81.94 46 PRO B O 1
ATOM 2655 N N . GLY B 1 47 ? -12.914 23.125 4.324 1 77.12 47 GLY B N 1
ATOM 2656 C CA . GLY B 1 47 ? -14.039 22.641 3.547 1 77.12 47 GLY B CA 1
ATOM 2657 C C . GLY B 1 47 ? -13.633 22.031 2.223 1 77.12 47 GLY B C 1
ATOM 2658 O O . GLY B 1 47 ? -14.414 22.016 1.27 1 77.12 47 GLY B O 1
ATOM 2659 N N . LEU B 1 48 ? -12.43 21.5 2.117 1 70.88 48 LEU B N 1
ATOM 2660 C CA . LEU B 1 48 ? -11.914 20.969 0.859 1 70.88 48 LEU B CA 1
ATOM 2661 C C . LEU B 1 48 ? -12.031 19.453 0.816 1 70.88 48 LEU B C 1
ATOM 2663 O O . LEU B 1 48 ? -11.828 18.844 -0.233 1 70.88 48 LEU B O 1
ATOM 2667 N N . ASP B 1 49 ? -12.469 18.844 1.869 1 74.88 49 ASP B N 1
ATOM 2668 C CA . ASP B 1 49 ? -12.586 17.391 1.956 1 74.88 49 ASP B CA 1
ATOM 2669 C C . ASP B 1 49 ? -13.883 16.906 1.312 1 74.88 49 ASP B C 1
ATOM 2671 O O . ASP B 1 49 ? -14.836 17.672 1.184 1 74.88 49 ASP B O 1
ATOM 2675 N N . GLU B 1 50 ? -13.836 15.688 0.853 1 69.06 50 GLU B N 1
ATOM 2676 C CA . GLU B 1 50 ? -15.031 15.07 0.294 1 69.06 50 GLU B CA 1
ATOM 2677 C C . GLU B 1 50 ? -16.172 15.055 1.315 1 69.06 50 GLU B C 1
ATOM 2679 O O . GLU B 1 50 ? -17.312 15.359 0.983 1 69.06 50 GLU B O 1
ATOM 2684 N N . VAL B 1 51 ? -15.844 14.664 2.518 1 73.25 51 VAL B N 1
ATOM 2685 C CA . VAL B 1 51 ? -16.797 14.711 3.617 1 73.25 51 VAL B CA 1
ATOM 2686 C C . VAL B 1 51 ? -16.484 15.898 4.527 1 73.25 51 VAL B C 1
ATOM 2688 O O . VAL B 1 51 ? -15.391 15.992 5.074 1 73.25 51 VAL B O 1
ATOM 2691 N N . LYS B 1 52 ? -17.469 16.781 4.66 1 80.5 52 LYS B N 1
ATOM 2692 C CA . LYS B 1 52 ? -17.25 18 5.434 1 80.5 52 LYS B CA 1
ATOM 2693 C C . LYS B 1 52 ? -17.859 17.875 6.832 1 80.5 52 LYS B C 1
ATOM 2695 O O . LYS B 1 52 ? -18.938 17.312 7 1 80.5 52 LYS B O 1
ATOM 2700 N N . THR B 1 53 ? -17.172 18.391 7.715 1 84.88 53 THR B N 1
ATOM 2701 C CA . THR B 1 53 ? -17.641 18.438 9.102 1 84.88 53 THR B CA 1
ATOM 2702 C C . THR B 1 53 ? -18.703 19.516 9.273 1 84.88 53 THR B C 1
ATOM 2704 O O . THR B 1 53 ? -18.531 20.656 8.82 1 84.88 53 THR B O 1
ATOM 2707 N N . ALA B 1 54 ? -19.766 19.156 9.969 1 85.19 54 ALA B N 1
ATOM 2708 C CA . ALA B 1 54 ? -20.797 20.141 10.281 1 85.19 54 ALA B CA 1
ATOM 2709 C C . ALA B 1 54 ? -20.266 21.234 11.203 1 85.19 54 ALA B C 1
ATOM 2711 O O . ALA B 1 54 ? -19.438 20.969 12.078 1 85.19 54 ALA B O 1
ATOM 2712 N N . ASP B 1 55 ? -20.766 22.391 11.023 1 87.38 55 ASP B N 1
ATOM 2713 C CA . ASP B 1 55 ? -20.281 23.562 11.766 1 87.38 55 ASP B CA 1
ATOM 2714 C C . ASP B 1 55 ? -20.391 23.328 13.273 1 87.38 55 ASP B C 1
ATOM 2716 O O . ASP B 1 55 ? -19.5 23.734 14.031 1 87.38 55 ASP B O 1
ATOM 2720 N N . GLU B 1 56 ? -21.406 22.672 13.672 1 88.88 56 GLU B N 1
ATOM 2721 C CA . GLU B 1 56 ? -21.656 22.469 15.094 1 88.88 56 GLU B CA 1
ATOM 2722 C C . GLU B 1 56 ? -20.656 21.484 15.688 1 88.88 56 GLU B C 1
ATOM 2724 O O . GLU B 1 56 ? -20.5 21.406 16.906 1 88.88 56 GLU B O 1
ATOM 2729 N N . ASN B 1 57 ? -19.969 20.75 14.812 1 90.25 57 ASN B N 1
ATOM 2730 C CA . ASN B 1 57 ? -19.047 19.719 15.281 1 90.25 57 ASN B CA 1
ATOM 2731 C C . ASN B 1 57 ? -17.594 20.188 15.188 1 90.25 57 ASN B C 1
ATOM 2733 O O . ASN B 1 57 ? -16.688 19.5 15.656 1 90.25 57 ASN B O 1
ATOM 2737 N N . LYS B 1 58 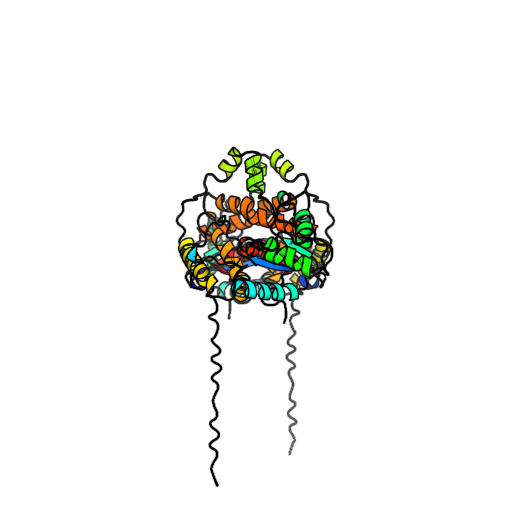? -17.406 21.344 14.594 1 92.44 58 LYS B N 1
ATOM 2738 C CA . LYS B 1 58 ? -16.062 21.859 14.43 1 92.44 58 LYS B CA 1
ATOM 2739 C C . LYS B 1 58 ? -15.469 22.312 15.773 1 92.44 58 LYS B C 1
ATOM 2741 O O . LYS B 1 58 ? -16.172 22.891 16.594 1 92.44 58 LYS B O 1
ATOM 2746 N N . ILE B 1 59 ? -14.242 21.969 15.906 1 94.69 59 ILE B N 1
ATOM 2747 C CA . ILE B 1 59 ? -13.539 22.422 17.109 1 94.69 59 ILE B CA 1
ATOM 2748 C C . ILE B 1 59 ? -12.602 23.562 16.734 1 94.69 59 ILE B C 1
ATOM 2750 O O . ILE B 1 59 ? -12.344 23.812 15.562 1 94.69 59 ILE B O 1
ATOM 2754 N N . ASP B 1 60 ? -12.18 24.297 17.766 1 96.31 60 ASP B N 1
ATOM 2755 C CA . ASP B 1 60 ? -11.188 25.344 17.625 1 96.31 60 ASP B CA 1
ATOM 2756 C C . ASP B 1 60 ? -9.961 25.078 18.5 1 96.31 60 ASP B C 1
ATOM 2758 O O . ASP B 1 60 ? -10.047 25.156 19.734 1 96.31 60 ASP B O 1
ATOM 2762 N N . VAL B 1 61 ? -8.828 24.844 17.859 1 96.94 61 VAL B N 1
ATOM 2763 C CA . VAL B 1 61 ? -7.641 24.406 18.578 1 96.94 61 VAL B CA 1
ATOM 2764 C C . VAL B 1 61 ? -6.996 25.594 19.281 1 96.94 61 VAL B C 1
ATOM 2766 O O . VAL B 1 61 ? -6.055 25.438 20.062 1 96.94 61 VAL B O 1
ATOM 2769 N N . LEU B 1 62 ? -7.484 26.812 19.078 1 97.56 62 LEU B N 1
ATOM 2770 C CA . LEU B 1 62 ? -6.945 28.016 19.719 1 97.56 62 LEU B CA 1
ATOM 2771 C C . LEU B 1 62 ? -7.762 28.375 20.938 1 97.56 62 LEU B C 1
ATOM 2773 O O . LEU B 1 62 ? -7.43 29.344 21.656 1 97.56 62 LEU B O 1
ATOM 2777 N N . LYS B 1 63 ? -8.805 27.609 21.188 1 97.25 63 LYS B N 1
ATOM 2778 C CA . LYS B 1 63 ? -9.664 27.875 22.344 1 97.25 63 LYS B CA 1
ATOM 2779 C C . LYS B 1 63 ? -9.719 26.672 23.281 1 97.25 63 LYS B C 1
ATOM 2781 O O . LYS B 1 63 ? -9.609 25.531 22.828 1 97.25 63 LYS B O 1
ATOM 2786 N N . GLU B 1 64 ? -9.953 27.047 24.547 1 97.31 64 GLU B N 1
ATOM 2787 C CA . GLU B 1 64 ? -10.078 25.969 25.531 1 97.31 64 GLU B CA 1
ATOM 2788 C C . GLU B 1 64 ? -11.352 25.156 25.297 1 97.31 64 GLU B C 1
ATOM 2790 O O . GLU B 1 64 ? -12.375 25.703 24.875 1 97.31 64 GLU B O 1
ATOM 2795 N N . PRO B 1 65 ? -11.359 23.828 25.609 1 97.56 65 PRO B N 1
ATOM 2796 C CA . PRO B 1 65 ? -10.258 23.047 26.172 1 97.56 65 PRO B CA 1
ATOM 2797 C C . PRO B 1 65 ? -9.289 22.531 25.125 1 97.56 65 PRO B C 1
ATOM 2799 O O . PRO B 1 65 ? -8.258 21.953 25.453 1 97.56 65 PRO B O 1
ATOM 2802 N N . LYS B 1 66 ? -9.547 22.766 23.797 1 97.81 66 LYS B N 1
ATOM 2803 C CA . LYS B 1 66 ? -8.75 22.172 22.719 1 97.81 66 LYS B CA 1
ATOM 2804 C C . LYS B 1 66 ? -7.371 22.828 22.625 1 97.81 66 LYS B C 1
ATOM 2806 O O . LYS B 1 66 ? -6.391 22.172 22.281 1 97.81 66 LYS B O 1
ATOM 2811 N N . LYS B 1 67 ? -7.32 24.062 23.047 1 98.06 67 LYS B N 1
ATOM 2812 C CA . LYS B 1 67 ? -6.027 24.734 23.094 1 98.06 67 LYS B CA 1
ATOM 2813 C C . LYS B 1 67 ? -5.047 23.984 24 1 98.06 67 LYS B C 1
ATOM 2815 O O . LYS B 1 67 ? -3.916 23.703 23.594 1 98.06 67 LYS B O 1
ATOM 2820 N N . SER B 1 68 ? -5.504 23.625 25.203 1 98.5 68 SER B N 1
ATOM 2821 C CA . SER B 1 68 ? -4.672 22.875 26.141 1 98.5 68 SER B CA 1
ATOM 2822 C C . SER B 1 68 ? -4.402 21.469 25.625 1 98.5 68 SER B C 1
ATOM 2824 O O . SER B 1 68 ? -3.299 20.938 25.797 1 98.5 68 SER B O 1
ATOM 2826 N N . GLU B 1 69 ? -5.383 20.875 25.047 1 98.38 69 GLU B N 1
ATOM 2827 C CA . GLU B 1 69 ? -5.219 19.531 24.469 1 98.38 69 GLU B CA 1
ATOM 2828 C C . GLU B 1 69 ? -4.191 19.547 23.344 1 98.38 69 GLU B C 1
ATOM 2830 O O . GLU B 1 69 ? -3.422 18.594 23.188 1 98.38 69 GLU B O 1
ATOM 2835 N N . LEU B 1 70 ? -4.164 20.594 22.562 1 98.44 70 LEU B N 1
ATOM 2836 C CA . LEU B 1 70 ? -3.174 20.75 21.5 1 98.44 70 LEU B CA 1
ATOM 2837 C C . LEU B 1 70 ? -1.765 20.812 22.078 1 98.44 70 LEU B C 1
ATOM 2839 O O . LEU B 1 70 ? -0.832 20.234 21.516 1 98.44 70 LEU B O 1
ATOM 2843 N N . GLU B 1 71 ? -1.64 21.516 23.203 1 98.44 71 GLU B N 1
ATOM 2844 C CA . GLU B 1 71 ? -0.341 21.547 23.875 1 98.44 71 GLU B CA 1
ATOM 2845 C C . GLU B 1 71 ? 0.13 20.141 24.234 1 98.44 71 GLU B C 1
ATOM 2847 O O . GLU B 1 71 ? 1.31 19.812 24.078 1 98.44 71 GLU B O 1
ATOM 2852 N N . GLU B 1 72 ? -0.772 19.328 24.641 1 98.31 72 GLU B N 1
ATOM 2853 C CA . GLU B 1 72 ? -0.44 17.953 25 1 98.31 72 GLU B CA 1
ATOM 2854 C C . GLU B 1 72 ? -0.101 17.125 23.766 1 98.31 72 GLU B C 1
ATOM 2856 O O . GLU B 1 72 ? 0.799 16.281 23.797 1 98.31 72 GLU B O 1
ATOM 2861 N N . LEU B 1 73 ? -0.839 17.344 22.703 1 98.44 73 LEU B N 1
ATOM 2862 C CA . LEU B 1 73 ? -0.537 16.672 21.453 1 98.44 73 LEU B CA 1
ATOM 2863 C C . LEU B 1 73 ? 0.861 17.031 20.953 1 98.44 73 LEU B C 1
ATOM 2865 O O . LEU B 1 73 ? 1.636 16.156 20.578 1 98.44 73 LEU B O 1
ATOM 2869 N N . VAL B 1 74 ? 1.191 18.297 21.016 1 98.75 74 VAL B N 1
ATOM 2870 C CA . VAL B 1 74 ? 2.5 18.781 20.594 1 98.75 74 VAL B CA 1
ATOM 2871 C C . VAL B 1 74 ? 3.592 18.141 21.453 1 98.75 74 VAL B C 1
ATOM 2873 O O . VAL B 1 74 ? 4.594 17.656 20.938 1 98.75 74 VAL B O 1
ATOM 2876 N N . ALA B 1 75 ? 3.373 18.172 22.781 1 98.44 75 ALA B N 1
ATOM 2877 C CA . ALA B 1 75 ? 4.34 17.562 23.688 1 98.44 75 ALA B CA 1
ATOM 2878 C C . ALA B 1 75 ? 4.539 16.094 23.391 1 98.44 75 ALA B C 1
ATOM 2880 O O . ALA B 1 75 ? 5.66 15.586 23.438 1 98.44 75 ALA B O 1
ATOM 2881 N N . TYR B 1 76 ? 3.469 15.414 23.094 1 98.5 76 TYR B N 1
ATOM 2882 C CA . TYR B 1 76 ? 3.527 13.992 22.766 1 98.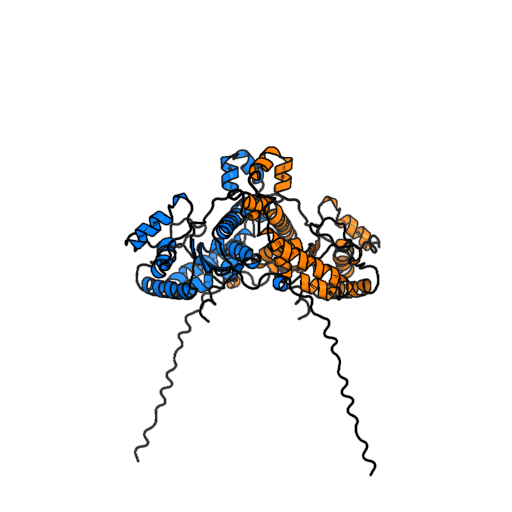5 76 TYR B CA 1
ATOM 2883 C C . TYR B 1 76 ? 4.355 13.75 21.516 1 98.5 76 TYR B C 1
ATOM 2885 O O . TYR B 1 76 ? 5.254 12.906 21.516 1 98.5 76 TYR B O 1
ATOM 2893 N N . ILE B 1 77 ? 4.121 14.508 20.453 1 98.75 77 ILE B N 1
ATOM 2894 C CA . ILE B 1 77 ? 4.812 14.344 19.172 1 98.75 77 ILE B CA 1
ATOM 2895 C C . ILE B 1 77 ? 6.297 14.648 19.344 1 98.75 77 ILE B C 1
ATOM 2897 O O . ILE B 1 77 ? 7.148 13.984 18.75 1 98.75 77 ILE B O 1
ATOM 2901 N N . LYS B 1 78 ? 6.625 15.594 20.172 1 98.56 78 LYS B N 1
ATOM 2902 C CA . LYS B 1 78 ? 8.008 16 20.391 1 98.56 78 LYS B CA 1
ATOM 2903 C C . LYS B 1 78 ? 8.828 14.883 21.031 1 98.56 78 LYS B C 1
ATOM 2905 O O . LYS B 1 78 ? 10.055 14.867 20.906 1 98.56 78 LYS B O 1
ATOM 2910 N N . LYS B 1 79 ? 8.141 13.938 21.703 1 98.38 79 LYS B N 1
ATOM 2911 C CA . LYS B 1 79 ? 8.852 12.797 22.281 1 98.38 79 LYS B CA 1
ATOM 2912 C C . LYS B 1 79 ? 9.539 11.977 21.188 1 98.38 79 LYS B C 1
ATOM 2914 O O . LYS B 1 79 ? 10.492 11.242 21.469 1 98.38 79 LYS B O 1
ATOM 2919 N N . PHE B 1 80 ? 9.117 12.07 20 1 98.44 80 PHE B N 1
ATOM 2920 C CA . PHE B 1 80 ? 9.742 11.406 18.859 1 98.44 80 PHE B CA 1
ATOM 2921 C C . PHE B 1 80 ? 11.102 12.016 18.547 1 98.44 80 PHE B C 1
ATOM 2923 O O . PHE B 1 80 ? 11.93 11.391 17.891 1 98.44 80 PHE B O 1
ATOM 2930 N N . LYS B 1 81 ? 11.32 13.234 18.969 1 98.12 81 LYS B N 1
ATOM 2931 C CA . LYS B 1 81 ? 12.562 13.969 18.781 1 98.12 81 LYS B CA 1
ATOM 2932 C C . LYS B 1 81 ? 12.93 14.07 17.312 1 98.12 81 LYS B C 1
ATOM 2934 O O . LYS B 1 81 ? 14.047 13.727 16.906 1 98.12 81 LYS B O 1
ATOM 2939 N N . PRO B 1 82 ? 12.016 14.641 16.547 1 98.62 82 PRO B N 1
ATOM 2940 C CA . PRO B 1 82 ? 12.312 14.75 15.117 1 98.62 82 PRO B CA 1
ATOM 2941 C C . PRO B 1 82 ? 13.539 15.617 14.836 1 98.62 82 PRO B C 1
ATOM 2943 O O . PRO B 1 82 ? 13.75 16.625 15.516 1 98.62 82 PRO B O 1
ATOM 2946 N N . THR B 1 83 ? 14.336 15.18 13.875 1 98.69 83 THR B N 1
ATOM 2947 C CA . THR B 1 83 ? 15.477 15.953 13.406 1 98.69 83 THR B CA 1
ATOM 2948 C C . THR B 1 83 ? 15.148 16.656 12.094 1 98.69 83 THR B C 1
ATOM 2950 O O . THR B 1 83 ? 15.891 17.531 11.648 1 98.69 83 THR B O 1
ATOM 2953 N N . LYS B 1 84 ? 14.07 16.281 11.469 1 98.75 84 LYS B N 1
ATOM 2954 C CA . LYS B 1 84 ? 13.539 16.859 10.242 1 98.75 84 LYS B CA 1
ATOM 2955 C C . LYS B 1 84 ? 12.016 16.828 10.227 1 98.75 84 LYS B C 1
ATOM 2957 O O . LYS B 1 84 ? 11.406 15.891 10.727 1 98.75 84 LYS B O 1
ATOM 2962 N N . ILE B 1 85 ? 11.398 17.875 9.688 1 98.94 85 ILE B N 1
ATOM 2963 C CA . ILE B 1 85 ? 9.938 17.938 9.648 1 98.94 85 ILE B CA 1
ATOM 2964 C C . ILE B 1 85 ? 9.477 18.25 8.227 1 98.94 85 ILE B C 1
ATOM 2966 O O . ILE B 1 85 ? 9.977 19.188 7.598 1 98.94 85 ILE B O 1
ATOM 2970 N N . ALA B 1 86 ? 8.633 17.422 7.707 1 98.94 86 ALA B N 1
ATOM 2971 C CA . ALA B 1 86 ? 7.988 17.609 6.41 1 98.94 86 ALA B CA 1
ATOM 2972 C C . ALA B 1 86 ? 6.488 17.844 6.574 1 98.94 86 ALA B C 1
ATOM 2974 O O . ALA B 1 86 ? 5.84 17.203 7.406 1 98.94 86 ALA B O 1
ATOM 2975 N N . ILE B 1 87 ? 5.949 18.766 5.797 1 98.94 87 ILE B N 1
ATOM 2976 C CA . ILE B 1 87 ? 4.539 19.109 5.922 1 98.94 87 ILE B CA 1
ATOM 2977 C C . ILE B 1 87 ? 3.869 19.062 4.551 1 98.94 87 ILE B C 1
ATOM 2979 O O . ILE B 1 87 ? 4.547 19 3.523 1 98.94 87 ILE B O 1
ATOM 2983 N N . GLU B 1 88 ? 2.545 19.062 4.578 1 98.62 88 GLU B N 1
ATOM 2984 C CA . GLU B 1 88 ? 1.729 19.078 3.369 1 98.62 88 GLU B CA 1
ATOM 2985 C C . GLU B 1 88 ? 1.65 20.484 2.771 1 98.62 88 GLU B C 1
ATOM 2987 O O . GLU B 1 88 ? 0.657 21.188 2.959 1 98.62 88 GLU B O 1
ATOM 2992 N N . ALA B 1 89 ? 2.646 20.812 2.084 1 98.56 89 ALA B N 1
ATOM 2993 C CA . ALA B 1 89 ? 2.766 22.125 1.45 1 98.56 89 ALA B CA 1
ATOM 2994 C C . ALA B 1 89 ? 3.512 22.031 0.122 1 98.56 89 ALA B C 1
ATOM 2996 O O . ALA B 1 89 ? 4.582 21.422 0.046 1 98.56 89 ALA B O 1
ATOM 2997 N N . GLY B 1 90 ? 2.902 22.562 -0.911 1 97.12 90 GLY B N 1
ATOM 2998 C CA . GLY B 1 90 ? 3.57 22.609 -2.201 1 97.12 90 GLY B CA 1
ATOM 2999 C C . GLY B 1 90 ? 4.559 23.766 -2.312 1 97.12 90 GLY B C 1
ATOM 3000 O O . GLY B 1 90 ? 4.723 24.531 -1.371 1 97.12 90 GLY B O 1
ATOM 3001 N N . PRO B 1 91 ? 5.141 23.844 -3.434 1 94.25 91 PRO B N 1
ATOM 3002 C CA . PRO B 1 91 ? 6.18 24.875 -3.611 1 94.25 91 PRO B CA 1
ATOM 3003 C C . PRO B 1 91 ? 5.645 26.297 -3.461 1 94.25 91 PRO B C 1
ATOM 3005 O O . PRO B 1 91 ? 6.336 27.156 -2.926 1 94.25 91 PRO B O 1
ATOM 3008 N N . SER B 1 92 ? 4.492 26.516 -3.854 1 96.56 92 SER B N 1
ATOM 3009 C CA . SER B 1 92 ? 3.943 27.875 -3.857 1 96.56 92 SER B CA 1
ATOM 3010 C C . SER B 1 92 ? 3.576 28.312 -2.447 1 96.56 92 SER B C 1
ATOM 3012 O O . SER B 1 92 ? 3.252 29.484 -2.229 1 96.56 92 SER B O 1
ATOM 3014 N N . TRP B 1 93 ? 3.613 27.469 -1.539 1 97.38 93 TRP B N 1
ATOM 3015 C CA . TRP B 1 93 ? 3.264 27.812 -0.165 1 97.38 93 TRP B CA 1
ATOM 3016 C C . TRP B 1 93 ? 4.395 28.578 0.51 1 97.38 93 TRP B C 1
ATOM 3018 O O . TRP B 1 93 ? 4.211 29.156 1.585 1 97.38 93 TRP B O 1
ATOM 3028 N N . ASN B 1 94 ? 5.629 28.578 -0.099 1 97.88 94 ASN B N 1
ATOM 3029 C CA . ASN B 1 94 ? 6.789 29.297 0.407 1 97.88 94 ASN B CA 1
ATOM 3030 C C . ASN B 1 94 ? 7.117 28.906 1.844 1 97.88 94 ASN B C 1
ATOM 3032 O O . ASN B 1 94 ? 7.238 29.766 2.719 1 97.88 94 ASN B O 1
ATOM 3036 N N . THR B 1 95 ? 7.367 27.625 2.068 1 98.69 95 THR B N 1
ATOM 3037 C CA . THR B 1 95 ? 7.48 26.969 3.367 1 98.69 95 THR B CA 1
ATOM 3038 C C . THR B 1 95 ? 8.562 27.641 4.215 1 98.69 95 THR B C 1
ATOM 3040 O O . THR B 1 95 ? 8.312 28.031 5.352 1 98.69 95 THR B O 1
ATOM 3043 N N . MET B 1 96 ? 9.758 27.875 3.736 1 98.5 96 MET B N 1
ATOM 3044 C CA . MET B 1 96 ? 10.859 28.391 4.535 1 98.5 96 MET B CA 1
ATOM 3045 C C . MET B 1 96 ? 10.641 29.859 4.883 1 98.5 96 MET B C 1
ATOM 3047 O O . MET B 1 96 ? 11.023 30.297 5.965 1 98.5 96 MET B O 1
ATOM 3051 N N . GLN B 1 97 ? 10.031 30.578 3.914 1 98.56 97 GLN B N 1
ATOM 3052 C CA . GLN B 1 97 ? 9.68 31.953 4.234 1 98.56 97 GLN B CA 1
ATOM 3053 C C . GLN B 1 97 ? 8.688 32 5.398 1 98.56 97 GLN B C 1
ATOM 3055 O O . GLN B 1 97 ? 8.883 32.781 6.344 1 98.56 97 GLN B O 1
ATOM 3060 N N . LYS B 1 98 ? 7.703 31.25 5.344 1 98.69 98 LYS B N 1
ATOM 3061 C CA . LYS B 1 98 ? 6.691 31.219 6.395 1 98.69 98 LYS B CA 1
ATOM 3062 C C . LYS B 1 98 ? 7.281 30.719 7.707 1 98.69 98 LYS B C 1
ATOM 3064 O O . LYS B 1 98 ? 6.871 31.141 8.789 1 98.69 98 LYS B O 1
ATOM 3069 N N . PHE B 1 99 ? 8.211 29.797 7.641 1 98.75 99 PHE B N 1
ATOM 3070 C CA . PHE B 1 99 ? 8.859 29.297 8.852 1 98.75 99 PHE B CA 1
ATOM 3071 C C . PHE B 1 99 ? 9.656 30.406 9.523 1 98.75 99 PHE B C 1
ATOM 3073 O O . PHE B 1 99 ? 9.625 30.547 10.75 1 98.75 99 PHE B O 1
ATOM 3080 N N . GLU B 1 100 ? 10.367 31.234 8.758 1 98.5 100 GLU B N 1
ATOM 3081 C CA . GLU B 1 100 ? 11.094 32.375 9.312 1 98.5 100 GLU B CA 1
ATOM 3082 C C . GLU B 1 100 ? 10.141 33.375 9.961 1 98.5 100 GLU B C 1
ATOM 3084 O O . GLU B 1 100 ? 10.422 33.906 11.039 1 98.5 100 GLU B O 1
ATOM 3089 N N . GLU B 1 101 ? 9.047 33.625 9.25 1 98.62 101 GLU B N 1
ATOM 3090 C CA . GLU B 1 101 ? 8.023 34.469 9.828 1 98.62 101 GLU B CA 1
ATOM 3091 C C . GLU B 1 101 ? 7.488 33.906 11.133 1 98.62 101 GLU B C 1
ATOM 3093 O O . GLU B 1 101 ? 7.301 34.656 12.109 1 98.62 101 GLU B O 1
ATOM 3098 N N . TYR B 1 102 ? 7.258 32.656 11.133 1 98.56 102 TYR B N 1
ATOM 3099 C CA . TYR B 1 102 ? 6.758 31.984 12.328 1 98.56 102 TYR B CA 1
ATOM 3100 C C . TYR B 1 102 ? 7.734 32.125 13.484 1 98.56 102 TYR B C 1
ATOM 3102 O O . TYR B 1 102 ? 7.332 32.438 14.609 1 98.56 102 TYR B O 1
ATOM 3110 N N . LYS B 1 103 ? 8.977 31.938 13.289 1 97.94 103 LYS B N 1
ATOM 3111 C CA . LYS B 1 103 ? 10 32.094 14.312 1 97.94 103 LYS B CA 1
ATOM 3112 C C . LYS B 1 103 ? 10.016 33.5 14.883 1 97.94 103 LYS B C 1
ATOM 3114 O O . LYS B 1 103 ? 10.352 33.719 16.047 1 97.94 103 LYS B O 1
ATOM 3119 N N . ASN B 1 104 ? 9.586 34.406 14.039 1 97.44 104 ASN B N 1
ATOM 3120 C CA . ASN B 1 104 ? 9.57 35.812 14.438 1 97.44 104 ASN B CA 1
ATOM 3121 C C . ASN B 1 104 ? 8.242 36.188 15.078 1 97.44 104 ASN B C 1
ATOM 3123 O O . ASN B 1 104 ? 7.969 37.375 15.297 1 97.44 104 ASN B O 1
ATOM 3127 N N . GLY B 1 105 ? 7.375 35.25 15.25 1 97.25 105 GLY B N 1
ATOM 3128 C CA . GLY B 1 105 ? 6.18 35.5 16.047 1 97.25 105 GLY B CA 1
ATOM 3129 C C . GLY B 1 105 ? 4.918 35.594 15.203 1 97.25 105 GLY B C 1
ATOM 3130 O O . GLY B 1 105 ? 3.814 35.688 15.742 1 97.25 105 GLY B O 1
ATOM 3131 N N . GLU B 1 106 ? 5.074 35.438 13.914 1 98.06 106 GLU B N 1
ATOM 3132 C CA . GLU B 1 106 ? 3.92 35.531 13.031 1 98.06 106 GLU B CA 1
ATOM 3133 C C . GLU B 1 106 ? 3.205 34.188 12.914 1 98.06 106 GLU B C 1
ATOM 3135 O O . GLU B 1 106 ? 3.777 33.125 13.234 1 98.06 106 GLU B O 1
ATOM 3140 N N . HIS B 1 107 ? 1.936 34.156 12.555 1 97.38 107 HIS B N 1
ATOM 3141 C CA . HIS B 1 107 ? 1.122 33 12.203 1 97.38 107 HIS B CA 1
ATOM 3142 C C . HIS B 1 107 ? 0.84 32.125 13.422 1 97.38 107 HIS B C 1
ATOM 3144 O O . HIS B 1 107 ? 0.355 31.016 13.289 1 97.38 107 HIS B O 1
ATOM 3150 N N . ARG B 1 108 ? 1.119 32.625 14.609 1 95.44 108 ARG B N 1
ATOM 3151 C CA . ARG B 1 108 ? 0.961 31.859 15.828 1 95.44 108 ARG B CA 1
ATOM 3152 C C . ARG B 1 108 ? -0.51 31.562 16.109 1 95.44 108 ARG B C 1
ATOM 3154 O O . ARG B 1 108 ? -0.842 30.562 16.734 1 95.44 108 ARG B O 1
ATOM 3161 N N . ASN B 1 109 ? -1.398 32.375 15.617 1 95.94 109 ASN B N 1
ATOM 3162 C CA . ASN B 1 109 ? -2.83 32.219 15.844 1 95.94 109 ASN B CA 1
ATOM 3163 C C . ASN B 1 109 ? -3.531 31.625 14.625 1 95.94 109 ASN B C 1
ATOM 3165 O O . ASN B 1 109 ? -4.754 31.703 14.5 1 95.94 109 ASN B O 1
ATOM 3169 N N . ASN B 1 110 ? -2.756 31.141 13.68 1 97 110 ASN B N 1
ATOM 3170 C CA . ASN B 1 110 ? -3.326 30.422 12.555 1 97 110 ASN B CA 1
ATOM 3171 C C . ASN B 1 110 ? -3.641 28.969 12.93 1 97 110 ASN B C 1
ATOM 3173 O O . ASN B 1 110 ? -2.76 28.234 13.383 1 97 110 ASN B O 1
ATOM 3177 N N . ARG B 1 111 ? -4.859 28.516 12.781 1 96.75 111 ARG B N 1
ATOM 3178 C CA . ARG B 1 111 ? -5.34 27.219 13.234 1 96.75 111 ARG B CA 1
ATOM 3179 C C . ARG B 1 111 ? -4.746 26.094 12.398 1 96.75 111 ARG B C 1
ATOM 3181 O O . ARG B 1 111 ? -4.789 24.922 12.805 1 96.75 111 ARG B O 1
ATOM 3188 N N . ASP B 1 112 ? -4.195 26.406 11.305 1 96.88 112 ASP B N 1
ATOM 3189 C CA . ASP B 1 112 ? -3.666 25.438 10.352 1 96.88 112 ASP B CA 1
ATOM 3190 C C . ASP B 1 112 ? -2.631 24.531 11.008 1 96.88 112 ASP B C 1
ATOM 3192 O O . ASP B 1 112 ? -1.732 25 11.703 1 96.88 112 ASP B O 1
ATOM 3196 N N . GLU B 1 113 ? -2.758 23.188 10.844 1 98.31 113 GLU B N 1
ATOM 3197 C CA . GLU B 1 113 ? -1.865 22.219 11.469 1 98.31 113 GLU B CA 1
ATOM 3198 C C . GLU B 1 113 ? -0.421 22.438 11.023 1 98.31 113 GLU B C 1
ATOM 3200 O O . GLU B 1 113 ? 0.513 22.031 11.719 1 98.31 113 GLU B O 1
ATOM 3205 N N . ARG B 1 114 ? -0.168 23.031 9.859 1 98.56 114 ARG B N 1
ATOM 3206 C CA . ARG B 1 114 ? 1.191 23.328 9.422 1 98.56 114 ARG B CA 1
ATOM 3207 C C . ARG B 1 114 ? 1.866 24.312 10.367 1 98.56 114 ARG B C 1
ATOM 3209 O O . ARG B 1 114 ? 3.068 24.219 10.617 1 98.56 114 ARG B O 1
ATOM 3216 N N . TYR B 1 115 ? 1.062 25.172 10.883 1 98.62 115 TYR B N 1
ATOM 3217 C CA . TYR B 1 115 ? 1.588 26.094 11.875 1 98.62 115 TYR B CA 1
ATOM 3218 C C . TYR B 1 115 ? 1.523 25.5 13.273 1 98.62 115 TYR B C 1
ATOM 3220 O O . TYR B 1 115 ? 2.521 25.484 13.992 1 98.62 115 TYR B O 1
ATOM 3228 N N . GLN B 1 116 ? 0.351 24.938 13.633 1 98.62 116 GLN B N 1
ATOM 3229 C CA . GLN B 1 116 ? 0.068 24.547 15.008 1 98.62 116 GLN B CA 1
ATOM 3230 C C . GLN B 1 116 ? 0.864 23.312 15.398 1 98.62 116 GLN B C 1
ATOM 3232 O O . GLN B 1 116 ? 1.057 23.047 16.594 1 98.62 116 GLN B O 1
ATOM 3237 N N . LEU B 1 117 ? 1.324 22.531 14.391 1 98.81 117 LEU B N 1
ATOM 3238 C CA . LEU B 1 117 ? 2.16 21.359 14.656 1 98.81 117 LEU B CA 1
ATOM 3239 C C . LEU B 1 117 ? 3.525 21.516 13.992 1 98.81 117 LEU B C 1
ATOM 3241 O O . LEU B 1 117 ? 4.543 21.625 14.68 1 98.81 117 LEU B O 1
ATOM 3245 N N . GLY B 1 118 ? 3.547 21.625 12.656 1 98.69 118 GLY B N 1
ATOM 3246 C CA . GLY B 1 118 ? 4.777 21.594 11.883 1 98.69 118 GLY B CA 1
ATOM 3247 C C . GLY B 1 118 ? 5.766 22.672 12.297 1 98.69 118 GLY B C 1
ATOM 3248 O O . GLY B 1 118 ? 6.816 22.375 12.867 1 98.69 118 GLY B O 1
ATOM 3249 N N . MET B 1 119 ? 5.477 23.906 12.102 1 98.75 119 MET B N 1
ATOM 3250 C CA . MET B 1 119 ? 6.387 25.016 12.352 1 98.75 119 MET B CA 1
ATOM 3251 C C . MET B 1 119 ? 6.617 25.203 13.844 1 98.75 119 MET B C 1
ATOM 3253 O O . MET B 1 119 ? 7.73 25.516 14.273 1 98.75 119 MET B O 1
ATOM 3257 N N . ARG B 1 120 ? 5.535 25 14.578 1 98.69 120 ARG B N 1
ATOM 3258 C CA . ARG B 1 120 ? 5.629 25.125 16.031 1 98.69 120 ARG B CA 1
ATOM 3259 C C . ARG B 1 120 ? 6.66 24.156 16.594 1 98.69 120 ARG B C 1
ATOM 3261 O O . ARG B 1 120 ? 7.566 24.562 17.328 1 98.69 120 ARG B O 1
ATOM 3268 N N . ILE B 1 121 ? 6.57 22.859 16.25 1 98.88 121 ILE B N 1
ATOM 3269 C CA . ILE B 1 121 ? 7.48 21.844 16.781 1 98.88 121 ILE B CA 1
ATOM 3270 C C . ILE B 1 121 ? 8.891 22.109 16.266 1 98.88 121 ILE B C 1
ATOM 3272 O O . ILE B 1 121 ? 9.867 21.984 17.016 1 98.88 121 ILE B O 1
ATOM 3276 N N . ALA B 1 122 ? 9.039 22.469 14.984 1 98.81 122 ALA B N 1
ATOM 3277 C CA . ALA B 1 122 ? 10.344 22.812 14.43 1 98.81 122 ALA B CA 1
ATOM 3278 C C . ALA B 1 122 ? 11 23.938 15.211 1 98.81 122 ALA B C 1
ATOM 3280 O O . ALA B 1 122 ? 12.18 23.859 15.57 1 98.81 122 ALA B O 1
ATOM 3281 N N . ALA B 1 123 ? 10.234 24.984 15.492 1 98.56 123 ALA B N 1
ATOM 3282 C CA . ALA B 1 123 ? 10.734 26.141 16.219 1 98.56 123 ALA B CA 1
ATOM 3283 C C . ALA B 1 123 ? 11.109 25.766 17.656 1 98.56 123 ALA B C 1
ATOM 3285 O O . ALA B 1 123 ? 12.172 26.141 18.141 1 98.56 123 ALA B O 1
ATOM 3286 N N . ASP B 1 124 ? 10.227 25 18.297 1 98.31 124 ASP B N 1
ATOM 3287 C CA . ASP B 1 124 ? 10.461 24.562 19.672 1 98.31 124 ASP B CA 1
ATOM 3288 C C . ASP B 1 124 ? 11.758 23.781 19.781 1 98.31 124 ASP B C 1
ATOM 3290 O O . ASP B 1 124 ? 12.469 23.875 20.797 1 98.31 124 ASP B O 1
ATOM 3294 N N . LEU B 1 125 ? 12.055 23.016 18.75 1 98.44 125 LEU B N 1
ATOM 3295 C CA . LEU B 1 125 ? 13.195 22.109 18.812 1 98.44 125 LEU B CA 1
ATOM 3296 C C . LEU B 1 125 ? 14.438 22.766 18.219 1 98.44 125 LEU B C 1
ATOM 3298 O O . LEU B 1 125 ? 15.508 22.156 18.172 1 98.44 125 LEU B O 1
ATOM 3302 N N . GLY B 1 126 ? 14.289 23.953 17.734 1 98.25 126 GLY B N 1
ATOM 3303 C CA . GLY B 1 126 ? 15.414 24.703 17.203 1 98.25 126 GLY B CA 1
ATOM 3304 C C . GLY B 1 126 ? 15.891 24.203 15.859 1 98.25 126 GLY B C 1
ATOM 3305 O O . GLY B 1 126 ? 17.078 24.281 15.547 1 98.25 126 GLY B O 1
ATOM 3306 N N . LEU B 1 127 ? 15.023 23.609 15.102 1 98.44 127 LEU B N 1
ATOM 3307 C CA . LEU B 1 127 ? 15.391 23.156 13.766 1 98.44 127 LEU B CA 1
ATOM 3308 C C . LEU B 1 127 ? 15.578 24.328 12.82 1 98.44 127 LEU B C 1
ATOM 3310 O O . LEU B 1 127 ? 14.969 25.391 13.008 1 98.44 127 LEU B O 1
ATOM 3314 N N . ASP B 1 128 ? 16.359 24.141 11.75 1 97.25 128 ASP B N 1
ATOM 3315 C CA . ASP B 1 128 ? 16.719 25.25 10.867 1 97.25 128 ASP B CA 1
ATOM 3316 C C . ASP B 1 128 ? 15.836 25.25 9.617 1 97.25 128 ASP B C 1
ATOM 3318 O O . ASP B 1 128 ? 15.852 26.203 8.852 1 97.25 128 ASP B O 1
ATOM 3322 N N . SER B 1 129 ? 15.094 24.109 9.43 1 98.38 129 SER B N 1
ATOM 3323 C CA . SER B 1 129 ? 14.312 24.016 8.203 1 98.38 129 SER B CA 1
ATOM 3324 C C . SER B 1 129 ? 13.047 23.203 8.406 1 98.38 129 SER B C 1
ATOM 3326 O O . SER B 1 129 ? 12.961 22.391 9.336 1 98.38 129 SER B O 1
ATOM 3328 N N . VAL B 1 130 ? 12.047 23.484 7.664 1 98.81 130 VAL B N 1
ATOM 3329 C CA . VAL B 1 130 ? 10.828 22.703 7.449 1 98.81 130 VAL B CA 1
ATOM 3330 C C . VAL B 1 130 ? 10.656 22.422 5.961 1 98.81 130 VAL B C 1
ATOM 3332 O O . VAL B 1 130 ? 10.93 23.281 5.121 1 98.81 130 VAL B O 1
ATOM 3335 N N . TYR B 1 131 ? 10.242 21.234 5.59 1 98.81 131 TYR B N 1
ATOM 3336 C CA . TYR B 1 131 ? 10.188 20.844 4.188 1 98.81 131 TYR B CA 1
ATOM 3337 C C . TYR B 1 131 ? 8.742 20.688 3.719 1 98.81 131 TYR B C 1
ATOM 3339 O O . TYR B 1 131 ? 7.992 19.875 4.281 1 98.81 131 TYR B O 1
ATOM 3347 N N . GLY B 1 132 ? 8.32 21.5 2.773 1 98.81 132 GLY B N 1
ATOM 3348 C CA . GLY B 1 132 ? 7.09 21.203 2.061 1 98.81 132 GLY B CA 1
ATOM 3349 C C . GLY B 1 132 ? 7.258 20.141 0.996 1 98.81 132 GLY B C 1
ATOM 3350 O O . GLY B 1 132 ? 7.965 20.344 0.008 1 98.81 132 GLY B O 1
ATOM 3351 N N . ILE B 1 133 ? 6.523 18.969 1.191 1 98.81 133 ILE B N 1
ATOM 3352 C CA . ILE B 1 133 ? 6.812 17.906 0.241 1 98.81 133 ILE B CA 1
ATOM 3353 C C . ILE B 1 133 ? 5.516 17.438 -0.417 1 98.81 133 ILE B C 1
ATOM 3355 O O . ILE B 1 133 ? 5.441 16.312 -0.93 1 98.81 133 ILE B O 1
ATOM 3359 N N . ASP B 1 134 ? 4.465 18.234 -0.345 1 98.44 134 ASP B N 1
ATOM 3360 C CA . ASP B 1 134 ? 3.236 17.922 -1.065 1 98.44 134 ASP B CA 1
ATOM 3361 C C . ASP B 1 134 ? 3.469 17.922 -2.574 1 98.44 134 ASP B C 1
ATOM 3363 O O . ASP B 1 134 ? 4.48 18.438 -3.053 1 98.44 134 ASP B O 1
ATOM 3367 N N . ALA B 1 135 ? 2.561 17.266 -3.268 1 97.94 135 ALA B N 1
ATOM 3368 C CA . ALA B 1 135 ? 2.721 17.141 -4.715 1 97.94 135 ALA B CA 1
ATOM 3369 C C . ALA B 1 135 ? 1.366 17.156 -5.418 1 97.94 135 ALA B C 1
ATOM 3371 O O . ALA B 1 135 ? 0.338 16.859 -4.801 1 97.94 135 ALA B O 1
ATOM 3372 N N . THR B 1 136 ? 1.417 17.609 -6.66 1 97.19 136 THR B N 1
ATOM 3373 C CA . THR B 1 136 ? 0.277 17.391 -7.543 1 97.19 136 THR B CA 1
ATOM 3374 C C . THR B 1 136 ? 0.321 15.984 -8.141 1 97.19 136 THR B C 1
ATOM 3376 O O . THR B 1 136 ? 1.187 15.18 -7.789 1 97.19 136 THR B O 1
ATOM 3379 N N . THR B 1 137 ? -0.698 15.68 -8.984 1 98.12 137 THR B N 1
ATOM 3380 C CA . THR B 1 137 ? -0.843 14.312 -9.469 1 98.12 137 THR B CA 1
ATOM 3381 C C . THR B 1 137 ? -0.435 14.211 -10.938 1 98.12 137 THR B C 1
ATOM 3383 O O . THR B 1 137 ? -0.475 15.211 -11.664 1 98.12 137 THR B O 1
ATOM 3386 N N . LEU B 1 138 ? -0.06 13.031 -11.328 1 98 138 LEU B N 1
ATOM 3387 C CA . LEU B 1 138 ? 0.135 12.758 -12.75 1 98 138 LEU B CA 1
ATOM 3388 C C . LEU B 1 138 ? -1.146 13.016 -13.531 1 98 138 LEU B C 1
ATOM 3390 O O . LEU B 1 138 ? -1.097 13.477 -14.68 1 98 138 LEU B O 1
ATOM 3394 N N . ARG B 1 139 ? -2.299 12.727 -12.961 1 97.81 139 ARG B N 1
ATOM 3395 C CA . ARG B 1 139 ? -3.58 13.023 -13.594 1 97.81 139 ARG B CA 1
ATOM 3396 C C . ARG B 1 139 ? -3.662 14.492 -14 1 97.81 139 ARG B C 1
ATOM 3398 O O . ARG B 1 139 ? -4.074 14.812 -15.117 1 97.81 139 ARG B O 1
ATOM 3405 N N . ASN B 1 140 ? -3.277 15.336 -13.062 1 97 140 ASN B N 1
ATOM 3406 C CA . ASN B 1 140 ? -3.275 16.766 -13.352 1 97 140 ASN B CA 1
ATOM 3407 C C . ASN B 1 140 ? -2.34 17.094 -14.516 1 97 140 ASN B C 1
ATOM 3409 O O . ASN B 1 140 ? -2.682 17.906 -15.383 1 97 140 ASN B O 1
ATOM 3413 N N . ASP B 1 141 ? -1.174 16.516 -14.523 1 94.69 141 ASP B N 1
ATOM 3414 C CA . ASP B 1 141 ? -0.209 16.766 -15.594 1 94.69 141 ASP B CA 1
ATOM 3415 C C . ASP B 1 141 ? -0.757 16.312 -16.938 1 94.69 141 ASP B C 1
ATOM 3417 O O . ASP B 1 141 ? -0.603 17 -17.953 1 94.69 141 ASP B O 1
ATOM 3421 N N . LEU B 1 142 ? -1.362 15.125 -16.906 1 94.25 142 LEU B N 1
ATOM 3422 C CA . LEU B 1 142 ? -1.939 14.586 -18.141 1 94.25 142 LEU B CA 1
ATOM 3423 C C . LEU B 1 142 ? -3.068 15.477 -18.641 1 94.25 142 LEU B C 1
ATOM 3425 O O . LEU B 1 142 ? -3.197 15.695 -19.859 1 94.25 142 LEU B O 1
ATOM 3429 N N . TYR B 1 143 ? -3.844 15.961 -17.781 1 94.62 143 TYR B N 1
ATOM 3430 C CA . TYR B 1 143 ? -4.934 16.859 -18.156 1 94.62 143 TYR B CA 1
ATOM 3431 C C . TYR B 1 143 ? -4.395 18.125 -18.812 1 94.62 143 TYR B C 1
ATOM 3433 O O . TYR B 1 143 ? -4.914 18.562 -19.828 1 94.62 143 TYR B O 1
ATOM 3441 N N . GLU B 1 144 ? -3.41 18.734 -18.219 1 93.81 144 GLU B N 1
ATOM 3442 C CA . GLU B 1 144 ? -2.812 19.953 -18.734 1 93.81 144 GLU B CA 1
ATOM 3443 C C . GLU B 1 144 ? -2.193 19.734 -20.109 1 93.81 144 GLU B C 1
ATOM 3445 O O . GLU B 1 144 ? -2.268 20.594 -20.984 1 93.81 144 GLU B O 1
ATOM 3450 N N . LYS B 1 145 ? -1.602 18.609 -20.281 1 89.81 145 LYS B N 1
ATOM 3451 C CA . LYS B 1 145 ? -0.942 18.297 -21.547 1 89.81 145 LYS B CA 1
ATOM 3452 C C . LYS B 1 145 ? -1.963 17.984 -22.641 1 89.81 145 LYS B C 1
ATOM 3454 O O . LYS B 1 145 ? -1.836 18.438 -23.766 1 89.81 145 LYS B O 1
ATOM 3459 N N . ASP B 1 146 ? -2.951 17.109 -22.312 1 91.38 146 ASP B N 1
ATOM 3460 C CA . ASP B 1 146 ? -3.965 16.672 -23.266 1 91.38 146 ASP B CA 1
ATOM 3461 C C . ASP B 1 146 ? -5.242 16.234 -22.547 1 91.38 146 ASP B C 1
ATOM 3463 O O . ASP B 1 146 ? -5.434 15.047 -22.266 1 91.38 146 ASP B O 1
ATOM 3467 N N . SER B 1 147 ? -6.164 17.109 -22.375 1 93.62 147 SER B N 1
ATOM 3468 C CA . SER B 1 147 ? -7.383 16.844 -21.609 1 93.62 147 SER B CA 1
ATOM 3469 C C . SER B 1 147 ? -8.289 15.867 -22.359 1 93.62 147 SER B C 1
ATOM 3471 O O . SER B 1 147 ? -9.047 15.117 -21.734 1 93.62 147 SER B O 1
ATOM 3473 N N . VAL B 1 148 ? -8.273 15.852 -23.609 1 93.5 148 VAL B N 1
ATOM 3474 C CA . VAL B 1 148 ? -9.094 14.938 -24.406 1 93.5 148 VAL B CA 1
ATOM 3475 C C . VAL B 1 148 ? -8.617 13.5 -24.188 1 93.5 148 VAL B C 1
ATOM 3477 O O . VAL B 1 148 ? -9.438 12.602 -23.984 1 93.5 148 VAL B O 1
ATOM 3480 N N . TYR B 1 149 ? -7.379 13.398 -24.219 1 89.5 149 TYR B N 1
ATOM 3481 C CA . TYR B 1 149 ? -6.824 12.07 -24.016 1 89.5 149 TYR B CA 1
ATOM 3482 C C . TYR B 1 149 ? -7.148 11.539 -22.625 1 89.5 149 TYR B C 1
ATOM 3484 O O . TYR B 1 149 ? -7.504 10.375 -22.469 1 89.5 149 TYR B O 1
ATOM 3492 N N . LEU B 1 150 ? -6.918 12.383 -21.656 1 93.62 150 LEU B N 1
ATOM 3493 C CA . LEU B 1 150 ? -7.234 11.945 -20.297 1 93.62 150 LEU B CA 1
ATOM 3494 C C . LEU B 1 150 ? -8.695 11.539 -20.188 1 93.62 150 LEU B C 1
ATOM 3496 O O . LEU B 1 150 ? -9.023 10.539 -19.531 1 93.62 150 LEU B O 1
ATOM 3500 N N . ARG B 1 151 ? -9.555 12.273 -20.781 1 94.81 151 ARG B N 1
ATOM 3501 C CA . ARG B 1 151 ? -10.977 11.938 -20.766 1 94.81 151 ARG B CA 1
ATOM 3502 C C . ARG B 1 151 ? -11.227 10.57 -21.391 1 94.81 151 ARG B C 1
ATOM 3504 O O . ARG B 1 151 ? -12.047 9.789 -20.906 1 94.81 151 ARG B O 1
ATOM 3511 N N . GLU B 1 152 ? -10.602 10.32 -22.453 1 94.38 152 GLU B N 1
ATOM 3512 C CA . GLU B 1 152 ? -10.727 9.023 -23.125 1 94.38 152 GLU B CA 1
ATOM 3513 C C . GLU B 1 152 ? -10.242 7.895 -22.219 1 94.38 152 GLU B C 1
ATOM 3515 O O . GLU B 1 152 ? -10.836 6.812 -22.188 1 94.38 152 GLU B O 1
ATOM 3520 N N . LEU B 1 153 ? -9.188 8.195 -21.5 1 93.81 153 LEU B N 1
ATOM 3521 C CA . LEU B 1 153 ? -8.57 7.211 -20.609 1 93.81 153 LEU B CA 1
ATOM 3522 C C . LEU B 1 153 ? -9.523 6.816 -19.484 1 93.81 153 LEU B C 1
ATOM 3524 O O . LEU B 1 153 ? -9.43 5.715 -18.953 1 93.81 153 LEU B O 1
ATOM 3528 N N . LEU B 1 154 ? -10.5 7.648 -19.219 1 96.25 154 LEU B N 1
ATOM 3529 C CA . LEU B 1 154 ? -11.32 7.43 -18.031 1 96.25 154 LEU B CA 1
ATOM 3530 C C . LEU B 1 154 ? -12.797 7.379 -18.391 1 96.25 154 LEU B C 1
ATOM 3532 O O . LEU B 1 154 ? -13.656 7.312 -17.5 1 96.25 154 LEU B O 1
ATOM 3536 N N . GLU B 1 155 ? -13.156 7.426 -19.625 1 96.25 155 GLU B N 1
ATOM 3537 C CA . GLU B 1 155 ? -14.516 7.664 -20.109 1 96.25 155 GLU B CA 1
ATOM 3538 C C . GLU B 1 155 ? -15.445 6.516 -19.734 1 96.25 155 GLU B C 1
ATOM 3540 O O . GLU B 1 155 ? -16.656 6.711 -19.594 1 96.25 155 GLU B O 1
ATOM 3545 N N . ASN B 1 156 ? -14.961 5.332 -19.547 1 97.25 156 ASN B N 1
ATOM 3546 C CA . ASN B 1 156 ? -15.82 4.184 -19.297 1 97.25 156 ASN B CA 1
ATOM 3547 C C . ASN B 1 156 ? -15.93 3.875 -17.797 1 97.25 156 ASN B C 1
ATOM 3549 O O . ASN B 1 156 ? -16.547 2.875 -17.422 1 97.25 156 ASN B O 1
ATOM 3553 N N . VAL B 1 157 ? -15.328 4.707 -16.969 1 97.94 157 VAL B N 1
ATOM 3554 C CA . VAL B 1 157 ? -15.508 4.555 -15.523 1 97.94 157 VAL B CA 1
ATOM 3555 C C . VAL B 1 157 ? -16.953 4.891 -15.141 1 97.94 157 VAL B C 1
ATOM 3557 O O . VAL B 1 157 ? -17.5 5.898 -15.594 1 97.94 157 VAL B O 1
ATOM 3560 N N . ASN B 1 158 ? -17.594 4.078 -14.336 1 97.75 158 ASN B N 1
ATOM 3561 C CA . ASN B 1 158 ? -18.922 4.355 -13.828 1 97.75 158 ASN B CA 1
ATOM 3562 C C . ASN B 1 158 ? -18.875 5.145 -12.523 1 97.75 158 ASN B C 1
ATOM 3564 O O . ASN B 1 158 ? -19.047 4.578 -11.445 1 97.75 158 ASN B O 1
ATOM 3568 N N . TRP B 1 159 ? -18.797 6.375 -12.672 1 94.69 159 TRP B N 1
ATOM 3569 C CA . TRP B 1 159 ? -18.641 7.262 -11.523 1 94.69 159 TRP B CA 1
ATOM 3570 C C . TRP B 1 159 ? -19.922 7.301 -10.695 1 94.69 159 TRP B C 1
ATOM 3572 O O . TRP B 1 159 ? -19.906 7.719 -9.531 1 94.69 159 TRP B O 1
ATOM 3582 N N . GLU B 1 160 ? -21.047 6.863 -11.227 1 94.06 160 GLU B N 1
ATOM 3583 C CA . GLU B 1 160 ? -22.344 6.965 -10.57 1 94.06 160 GLU B CA 1
ATOM 3584 C C . GLU B 1 160 ? -22.766 5.633 -9.953 1 94.06 160 GLU B C 1
ATOM 3586 O O . GLU B 1 160 ? -23.875 5.492 -9.453 1 94.06 160 GLU B O 1
ATOM 3591 N N . MET B 1 161 ? -21.875 4.758 -10.047 1 93.5 161 MET B N 1
ATOM 3592 C CA . MET B 1 161 ? -22.188 3.449 -9.484 1 93.5 161 MET B CA 1
ATOM 3593 C C . MET B 1 161 ? -22.531 3.561 -8 1 93.5 161 MET B C 1
ATOM 3595 O O . MET B 1 161 ? -21.875 4.289 -7.258 1 93.5 161 MET B O 1
ATOM 3599 N N . GLU B 1 162 ? -23.609 2.916 -7.648 1 91.81 162 GLU B N 1
ATOM 3600 C CA . GLU B 1 162 ? -23.938 2.832 -6.227 1 91.81 162 GLU B CA 1
ATOM 3601 C C . GLU B 1 162 ? -22.906 1.992 -5.477 1 91.81 162 GLU B C 1
ATOM 3603 O O . GLU B 1 162 ? -22.516 0.915 -5.938 1 91.81 162 GLU B O 1
ATOM 3608 N N . ASP B 1 163 ? -22.453 2.506 -4.387 1 92.75 163 ASP B N 1
ATOM 3609 C CA . ASP B 1 163 ? -21.484 1.834 -3.531 1 92.75 163 ASP B CA 1
ATOM 3610 C C . ASP B 1 163 ? -21.969 1.799 -2.08 1 92.75 163 ASP B C 1
ATOM 3612 O O . ASP B 1 163 ? -21.828 2.783 -1.352 1 92.75 163 ASP B O 1
ATOM 3616 N N . PRO B 1 164 ? -22.453 0.706 -1.653 1 92.94 164 PRO B N 1
ATOM 3617 C CA . PRO B 1 164 ? -22.984 0.615 -0.291 1 92.94 164 PRO B CA 1
ATOM 3618 C C . PRO B 1 164 ? -21.922 0.912 0.773 1 92.94 164 PRO B C 1
ATOM 3620 O O . PRO B 1 164 ? -22.266 1.312 1.89 1 92.94 164 PRO B O 1
ATOM 3623 N N . PHE B 1 165 ? -20.734 0.74 0.494 1 94.5 165 PHE B N 1
ATOM 3624 C CA . PHE B 1 165 ? -19.688 0.944 1.487 1 94.5 165 PHE B CA 1
ATOM 3625 C C . PHE B 1 165 ? -19.547 2.42 1.839 1 94.5 165 PHE B C 1
ATOM 3627 O O . PHE B 1 165 ? -19.094 2.766 2.932 1 94.5 165 PHE B O 1
ATOM 3634 N N . TRP B 1 166 ? -19.953 3.279 0.951 1 93.06 166 TRP B N 1
ATOM 3635 C CA . TRP B 1 166 ? -19.922 4.711 1.229 1 93.06 166 TRP B CA 1
ATOM 3636 C C . TRP B 1 166 ? -20.938 5.082 2.299 1 93.06 166 TRP B C 1
ATOM 3638 O O . TRP B 1 166 ? -20.703 5.988 3.102 1 93.06 166 TRP B O 1
ATOM 3648 N N . ARG B 1 167 ? -22.016 4.34 2.311 1 94.31 167 ARG B N 1
ATOM 3649 C CA . ARG B 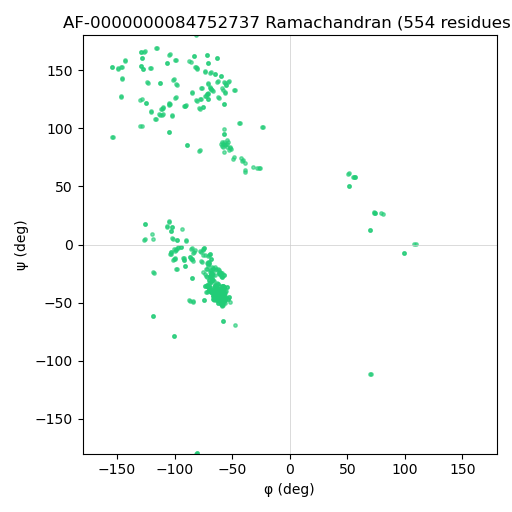1 167 ? -23.016 4.594 3.342 1 94.31 167 ARG B CA 1
ATOM 3650 C C . ARG B 1 167 ? -22.469 4.258 4.727 1 94.31 167 ARG B C 1
ATOM 3652 O O . ARG B 1 167 ? -22.656 5.027 5.676 1 94.31 167 ARG B O 1
ATOM 3659 N N . TYR B 1 168 ? -21.781 3.111 4.824 1 96.31 168 TYR B N 1
ATOM 3660 C CA . TYR B 1 168 ? -21.156 2.746 6.09 1 96.31 168 TYR B CA 1
ATOM 3661 C C . TYR B 1 168 ? -20.125 3.781 6.5 1 96.31 168 TYR B C 1
ATOM 3663 O O . TYR B 1 168 ? -20.031 4.156 7.672 1 96.31 168 TYR B O 1
ATOM 3671 N N . ALA B 1 169 ? -19.375 4.246 5.559 1 95.31 169 ALA B N 1
ATOM 3672 C CA . ALA B 1 169 ? -18.328 5.223 5.824 1 95.31 169 ALA B CA 1
ATOM 3673 C C . ALA B 1 169 ? -18.922 6.543 6.312 1 95.31 169 ALA B C 1
ATOM 3675 O O . ALA B 1 169 ? -18.375 7.172 7.227 1 95.31 169 ALA B O 1
ATOM 3676 N N . GLU B 1 170 ? -19.984 6.945 5.637 1 94.31 170 GLU B N 1
ATOM 3677 C CA . GLU B 1 170 ? -20.641 8.188 6.02 1 94.31 170 GLU B CA 1
ATOM 3678 C C . GLU B 1 170 ? -21.109 8.141 7.473 1 94.31 170 GLU B C 1
ATOM 3680 O O . GLU B 1 170 ? -21 9.133 8.195 1 94.31 170 GLU B O 1
ATOM 3685 N N . GLU B 1 171 ? -21.594 7.016 7.863 1 96 171 GLU B N 1
ATOM 3686 C CA . GLU B 1 171 ? -22.016 6.848 9.258 1 96 171 GLU B CA 1
ATOM 3687 C C . GLU B 1 171 ? -20.828 7 10.203 1 96 171 GLU B C 1
ATOM 3689 O O . GLU B 1 171 ? -20.938 7.617 11.258 1 96 171 GLU B O 1
ATOM 3694 N N . TYR B 1 172 ? -19.734 6.449 9.859 1 95.88 172 TYR B N 1
ATOM 3695 C CA . TYR B 1 172 ? -18.547 6.57 10.68 1 95.88 172 TYR B CA 1
ATOM 3696 C C . TYR B 1 172 ? -18.062 8.016 10.742 1 95.88 172 TYR B C 1
ATOM 3698 O O . TYR B 1 172 ? -17.703 8.516 11.812 1 95.88 172 TYR B O 1
ATOM 3706 N N . PHE B 1 173 ? -18.016 8.688 9.586 1 93.75 173 PHE B N 1
ATOM 3707 C CA . PHE B 1 173 ? -17.578 10.078 9.547 1 93.75 173 PHE B CA 1
ATOM 3708 C C . PHE B 1 173 ? -18.469 10.945 10.438 1 93.75 173 PHE B C 1
ATOM 3710 O O . PHE B 1 173 ? -17.969 11.789 11.18 1 93.75 173 PHE B O 1
ATOM 3717 N N . ASP B 1 174 ? -19.734 10.703 10.328 1 94.12 174 ASP B N 1
ATOM 3718 C CA . ASP B 1 174 ? -20.672 11.445 11.148 1 94.12 174 ASP B CA 1
ATOM 3719 C C . ASP B 1 174 ? -20.422 11.211 12.633 1 94.12 174 ASP B C 1
ATOM 3721 O O . ASP B 1 174 ? -20.375 12.156 13.422 1 94.12 174 ASP B O 1
ATOM 3725 N N . TYR B 1 175 ? -20.25 9.969 12.945 1 95.75 175 TYR B N 1
ATOM 3726 C CA . TYR B 1 175 ? -19.953 9.602 14.328 1 95.75 175 TYR B CA 1
ATOM 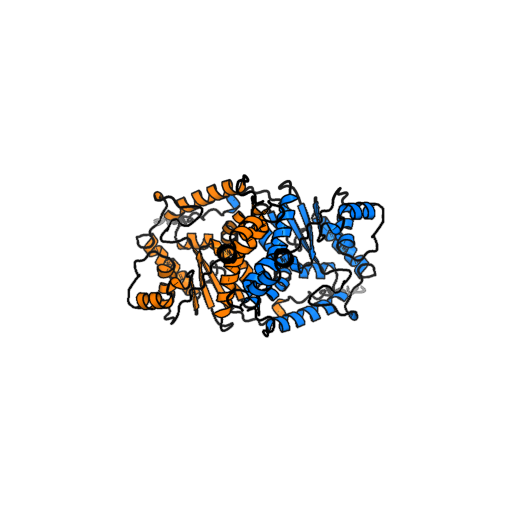3727 C C . TYR B 1 175 ? -18.672 10.273 14.805 1 95.75 175 TYR B C 1
ATOM 3729 O O . TYR B 1 175 ? -18.656 10.922 15.859 1 95.75 175 TYR B O 1
ATOM 3737 N N . ARG B 1 176 ? -17.688 10.125 14.07 1 94.25 176 ARG B N 1
ATOM 3738 C CA . ARG B 1 176 ? -16.359 10.648 14.43 1 94.25 176 ARG B CA 1
ATOM 3739 C C . ARG B 1 176 ? -16.406 12.164 14.594 1 94.25 176 ARG B C 1
ATOM 3741 O O . ARG B 1 176 ? -15.859 12.711 15.555 1 94.25 176 ARG B O 1
ATOM 3748 N N . ASP B 1 177 ? -17.031 12.812 13.672 1 92.44 177 ASP B N 1
ATOM 3749 C CA . ASP B 1 177 ? -17.125 14.273 13.711 1 92.44 177 ASP B CA 1
ATOM 3750 C C . ASP B 1 177 ? -17.859 14.742 14.961 1 92.44 177 ASP B C 1
ATOM 3752 O O . ASP B 1 177 ? -17.453 15.703 15.617 1 92.44 177 ASP B O 1
ATOM 3756 N N . LYS B 1 178 ? -18.875 14.055 15.297 1 93.56 178 LYS B N 1
ATOM 3757 C CA . LYS B 1 178 ? -19.656 14.391 16.484 1 93.56 178 LYS B CA 1
ATOM 3758 C C . LYS B 1 178 ? -18.844 14.188 17.75 1 93.56 178 LYS B C 1
ATOM 3760 O O . LYS B 1 178 ? -19.031 14.898 18.75 1 93.56 178 LYS B O 1
ATOM 3765 N N . LYS B 1 179 ? -17.969 13.242 17.672 1 95.25 179 LYS B N 1
ATOM 3766 C CA . LYS B 1 179 ? -17.203 12.891 18.859 1 95.25 179 LYS B CA 1
ATOM 3767 C C . LYS B 1 179 ? -15.984 13.797 19.016 1 95.25 179 LYS B C 1
ATOM 3769 O O . LYS B 1 179 ? -15.359 13.828 20.078 1 95.25 179 LYS B O 1
ATOM 3774 N N . MET B 1 180 ? -15.648 14.531 18.031 1 93.44 180 MET B N 1
ATOM 3775 C CA . MET B 1 180 ? -14.43 15.336 18.031 1 93.44 180 MET B CA 1
ATOM 3776 C C . MET B 1 180 ? -14.414 16.312 19.188 1 93.44 180 MET B C 1
ATOM 3778 O O . MET B 1 180 ? -13.375 16.531 19.828 1 93.44 180 MET B O 1
ATOM 3782 N N . LYS B 1 181 ? -15.547 16.875 19.578 1 93 181 LYS B N 1
ATOM 3783 C CA . LYS B 1 181 ? -15.641 17.859 20.656 1 93 181 LYS B CA 1
ATOM 3784 C C . LYS B 1 181 ? -15.516 17.203 22.016 1 93 181 LYS B C 1
ATOM 3786 O O . LYS B 1 181 ? -15.055 17.828 22.984 1 93 181 LYS B O 1
ATOM 3791 N N . ASP B 1 182 ? -15.836 15.93 22.031 1 93.69 182 ASP B N 1
ATOM 3792 C CA . ASP B 1 182 ? -15.961 15.242 23.312 1 93.69 182 ASP B CA 1
ATOM 3793 C C . ASP B 1 182 ? -14.695 14.453 23.641 1 93.69 182 ASP B C 1
ATOM 3795 O O . ASP B 1 182 ? -14.453 14.109 24.797 1 93.69 182 ASP B O 1
ATOM 3799 N N . VAL B 1 183 ? -13.977 14.18 22.641 1 95.44 183 VAL B N 1
ATOM 3800 C CA . VAL B 1 183 ? -12.789 13.344 22.828 1 95.44 183 VAL B CA 1
ATOM 3801 C C . VAL B 1 183 ? -11.547 14.227 22.922 1 95.44 183 VAL B C 1
ATOM 3803 O O . VAL B 1 183 ? -11.438 15.234 22.219 1 95.44 183 VAL B O 1
ATOM 3806 N N . HIS B 1 184 ? -10.695 13.828 23.875 1 97.12 184 HIS B N 1
ATOM 3807 C CA . HIS B 1 184 ? -9.414 14.531 23.969 1 97.12 184 HIS B CA 1
ATOM 3808 C C . HIS B 1 184 ? -8.68 14.5 22.625 1 97.12 184 HIS B C 1
ATOM 3810 O O . HIS B 1 184 ? -8.594 13.453 21.984 1 97.12 184 HIS B O 1
ATOM 3816 N N . LEU B 1 185 ? -8.086 15.625 22.219 1 97.38 185 LEU B N 1
ATOM 3817 C CA . LEU B 1 185 ? -7.496 15.789 20.891 1 97.38 185 LEU B CA 1
ATOM 3818 C C . LEU B 1 185 ? -6.406 14.75 20.641 1 97.38 185 LEU B C 1
ATOM 3820 O O . LEU B 1 185 ? -6.336 14.156 19.562 1 97.38 185 LEU B O 1
ATOM 3824 N N . LEU B 1 186 ? -5.562 14.508 21.641 1 97.31 186 LEU B N 1
ATOM 3825 C CA . LEU B 1 186 ? -4.504 13.516 21.5 1 97.31 186 LEU B CA 1
ATOM 3826 C C . LEU B 1 186 ? -5.086 12.133 21.234 1 97.31 186 LEU B C 1
ATOM 3828 O O . LEU B 1 186 ? -4.602 11.406 20.359 1 97.31 186 LEU B O 1
ATOM 3832 N N . ASP B 1 187 ? -6.133 11.781 21.969 1 96.75 187 ASP B N 1
ATOM 3833 C CA . ASP B 1 187 ? -6.766 10.484 21.781 1 96.75 187 ASP B CA 1
ATOM 3834 C C . ASP B 1 187 ? -7.41 10.375 20.406 1 96.75 187 ASP B C 1
ATOM 3836 O O . ASP B 1 187 ? -7.387 9.312 19.781 1 96.75 187 ASP B O 1
ATOM 3840 N N . PHE B 1 188 ? -7.969 11.5 20 1 96.81 188 PHE B N 1
ATOM 3841 C CA . PHE B 1 188 ? -8.578 11.555 18.672 1 96.81 188 PHE B CA 1
ATOM 3842 C C . PHE B 1 188 ? -7.535 11.312 17.594 1 96.81 188 PHE B C 1
ATOM 3844 O O . PHE B 1 188 ? -7.738 10.484 16.703 1 96.81 188 PHE B O 1
ATOM 3851 N N . ILE B 1 189 ? -6.41 11.945 17.688 1 97.5 189 ILE B N 1
ATOM 3852 C CA . ILE B 1 189 ? -5.336 11.805 16.719 1 97.5 189 ILE B CA 1
ATOM 3853 C C . ILE B 1 189 ? -4.723 10.414 16.812 1 97.5 189 ILE B C 1
ATOM 3855 O O . ILE B 1 189 ? -4.359 9.812 15.797 1 97.5 189 ILE B O 1
ATOM 3859 N N . LYS B 1 190 ? -4.609 9.844 18.016 1 97.06 190 LYS B N 1
ATOM 3860 C CA . LYS B 1 190 ? -4.133 8.477 18.188 1 97.06 190 LYS B CA 1
ATOM 3861 C C . LYS B 1 190 ? -5.016 7.488 17.422 1 97.06 190 LYS B C 1
ATOM 3863 O O . LYS B 1 190 ? -4.512 6.609 16.719 1 97.06 190 LYS B O 1
ATOM 3868 N N . ALA B 1 191 ? -6.293 7.688 17.562 1 96.25 191 ALA B N 1
ATOM 3869 C CA . ALA B 1 191 ? -7.234 6.805 16.875 1 96.25 191 ALA B CA 1
ATOM 3870 C C . ALA B 1 191 ? -7.094 6.914 15.359 1 96.25 191 ALA B C 1
ATOM 3872 O O . ALA B 1 191 ? -7.148 5.906 14.656 1 96.25 191 ALA B O 1
ATOM 3873 N N . MET B 1 192 ? -6.891 8.109 14.883 1 96.38 192 MET B N 1
ATOM 3874 C CA . MET B 1 192 ? -6.762 8.359 13.445 1 96.38 192 MET B CA 1
ATOM 3875 C C . MET B 1 192 ? -5.48 7.742 12.898 1 96.38 192 MET B C 1
ATOM 3877 O O . MET B 1 192 ? -5.406 7.398 11.719 1 96.38 192 MET B O 1
ATOM 3881 N N . ASN B 1 193 ? -4.508 7.566 13.789 1 97.81 193 ASN B N 1
ATOM 3882 C CA . ASN B 1 193 ? -3.189 7.168 13.312 1 97.81 193 ASN B CA 1
ATOM 3883 C C . ASN B 1 193 ? -2.896 5.703 13.633 1 97.81 193 ASN B C 1
ATOM 3885 O O . ASN B 1 193 ? -1.742 5.273 13.586 1 97.81 193 ASN B O 1
ATOM 3889 N N . THR B 1 194 ? -3.928 4.945 13.977 1 97.31 194 THR B N 1
ATOM 3890 C CA . THR B 1 194 ? -3.793 3.49 13.961 1 97.31 194 THR B CA 1
ATOM 3891 C C . THR B 1 194 ? -3.74 2.967 12.531 1 97.31 194 THR B C 1
ATOM 3893 O O . THR B 1 194 ? -4.062 3.691 11.586 1 97.31 194 THR B O 1
ATOM 3896 N N . ARG B 1 195 ? -3.287 1.748 12.359 1 97 195 ARG B N 1
ATOM 3897 C CA . ARG B 1 195 ? -3.307 1.14 11.031 1 97 195 ARG B CA 1
ATOM 3898 C C . ARG B 1 195 ? -4.715 1.152 10.445 1 97 195 ARG B C 1
ATOM 3900 O O . ARG B 1 195 ? -4.902 1.497 9.273 1 97 195 ARG B O 1
ATOM 3907 N N . GLU B 1 196 ? -5.668 0.79 11.227 1 96.94 196 GLU B N 1
ATOM 3908 C CA . GLU B 1 196 ? -7.051 0.798 10.758 1 96.94 196 GLU B CA 1
ATOM 3909 C C . GLU B 1 196 ? -7.504 2.213 10.414 1 96.94 196 GLU B C 1
ATOM 3911 O O . GLU B 1 196 ? -8.211 2.416 9.422 1 96.94 196 GLU B O 1
ATOM 3916 N N . GLY B 1 197 ? -7.145 3.188 11.258 1 96.62 197 GLY B N 1
ATOM 3917 C CA . GLY B 1 197 ? -7.469 4.578 10.969 1 96.62 197 GLY B CA 1
ATOM 3918 C C . GLY B 1 197 ? -6.879 5.066 9.656 1 96.62 197 GLY B C 1
ATOM 3919 O O . GLY B 1 197 ? -7.551 5.762 8.891 1 96.62 197 GLY B O 1
ATOM 3920 N N . HIS B 1 198 ? -5.664 4.66 9.367 1 97.75 198 HIS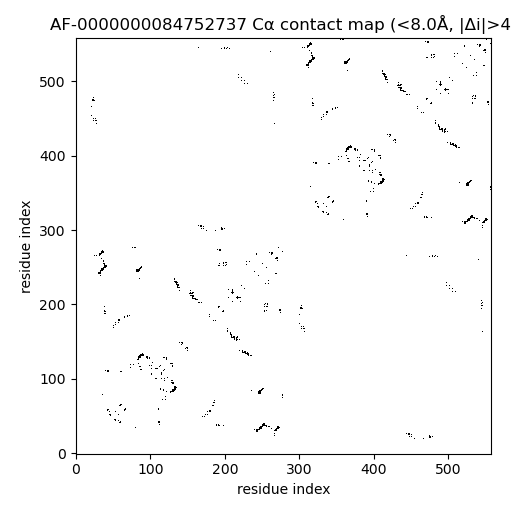 B N 1
ATOM 3921 C CA . HIS B 1 198 ? -5.031 4.988 8.094 1 97.75 198 HIS B CA 1
ATOM 3922 C C . HIS B 1 198 ? -5.754 4.316 6.93 1 97.75 198 HIS B C 1
ATOM 3924 O O . HIS B 1 198 ? -6.098 4.973 5.941 1 97.75 198 HIS B O 1
ATOM 3930 N N . ASN B 1 199 ? -6.016 3.057 7.078 1 97.5 199 ASN B N 1
ATOM 3931 C CA . ASN B 1 199 ? -6.547 2.244 5.988 1 97.5 199 ASN B CA 1
ATOM 3932 C C . ASN B 1 199 ? -7.969 2.664 5.621 1 97.5 199 ASN B C 1
ATOM 3934 O O . ASN B 1 199 ? -8.367 2.557 4.461 1 97.5 199 ASN B O 1
ATOM 3938 N N . PHE B 1 200 ? -8.719 3.184 6.57 1 95.81 200 PHE B N 1
ATOM 3939 C CA . PHE B 1 200 ? -10.125 3.514 6.379 1 95.81 200 PHE B CA 1
ATOM 3940 C C . PHE B 1 200 ? -10.305 4.484 5.219 1 95.81 200 PHE B C 1
ATOM 3942 O O . PHE B 1 200 ? -11.133 4.258 4.336 1 95.81 200 PHE B O 1
ATOM 3949 N N . ASN B 1 201 ? -9.516 5.504 5.207 1 90.44 201 ASN B N 1
ATOM 3950 C CA . ASN B 1 201 ? -9.641 6.512 4.156 1 90.44 201 ASN B CA 1
ATOM 3951 C C . ASN B 1 201 ? -9.297 5.941 2.785 1 90.44 201 ASN B C 1
ATOM 3953 O O . ASN B 1 201 ? -10.062 6.094 1.832 1 90.44 201 ASN B O 1
ATOM 3957 N N . PHE B 1 202 ? -8.227 5.25 2.688 1 96.19 202 PHE B N 1
ATOM 3958 C CA . PHE B 1 202 ? -7.785 4.645 1.438 1 96.19 202 PHE B CA 1
ATOM 3959 C C . PHE B 1 202 ? -8.766 3.574 0.974 1 96.19 202 PHE B C 1
ATOM 3961 O O . PHE B 1 202 ? -9.008 3.426 -0.226 1 96.19 202 PHE B O 1
ATOM 3968 N N . GLY B 1 203 ? -9.32 2.842 1.913 1 97.19 203 GLY B N 1
ATOM 3969 C CA . GLY B 1 203 ? -10.25 1.759 1.633 1 97.19 203 GLY B CA 1
ATOM 3970 C C . GLY B 1 203 ? -11.484 2.211 0.874 1 97.19 203 GLY B C 1
ATOM 3971 O O . GLY B 1 203 ? -12.062 1.441 0.104 1 97.19 203 GLY B O 1
ATOM 3972 N N . LEU B 1 204 ? -11.852 3.439 1.028 1 93.75 204 LEU B N 1
ATOM 3973 C CA . LEU B 1 204 ? -13.031 3.98 0.365 1 93.75 204 LEU B CA 1
ATOM 3974 C C . LEU B 1 204 ? -12.812 4.074 -1.142 1 93.75 204 LEU B C 1
ATOM 3976 O O . LEU B 1 204 ? -13.766 3.986 -1.917 1 93.75 204 LEU B O 1
ATOM 3980 N N . TYR B 1 205 ? -11.57 4.211 -1.514 1 95.69 205 TYR B N 1
ATOM 3981 C CA . TYR B 1 205 ? -11.25 4.32 -2.934 1 95.69 205 TYR B CA 1
ATOM 3982 C C . TYR B 1 205 ? -11.148 2.943 -3.576 1 95.69 205 TYR B C 1
ATOM 3984 O O . TYR B 1 205 ? -10.977 2.832 -4.793 1 95.69 205 TYR B O 1
ATOM 3992 N N . LEU B 1 206 ? -11.211 1.923 -2.764 1 97.69 206 LEU B N 1
ATOM 3993 C CA . LEU B 1 206 ? -10.969 0.57 -3.254 1 97.69 206 LEU B CA 1
ATOM 3994 C C . LEU B 1 206 ? -12.281 -0.182 -3.439 1 97.69 206 LEU B C 1
ATOM 3996 O O . LEU B 1 206 ? -12.289 -1.41 -3.549 1 97.69 206 LEU B O 1
ATOM 4000 N N . THR B 1 207 ? -13.414 0.574 -3.445 1 95.06 207 THR B N 1
ATOM 4001 C CA . THR B 1 207 ? -14.742 0.018 -3.686 1 95.06 207 THR B CA 1
ATOM 4002 C C . THR B 1 207 ? -15.445 0.76 -4.82 1 95.06 207 THR B C 1
ATOM 4004 O O . THR B 1 207 ? -14.977 1.812 -5.262 1 95.06 207 THR B O 1
ATOM 4007 N N . GLY B 1 208 ? -16.453 0.246 -5.297 1 92.69 208 GLY B N 1
ATOM 4008 C CA . GLY B 1 208 ? -17.312 0.913 -6.258 1 92.69 208 GLY B CA 1
ATOM 4009 C C . GLY B 1 208 ? -16.672 1.078 -7.621 1 92.69 208 GLY B C 1
ATOM 4010 O O . GLY B 1 208 ? -16.344 0.091 -8.289 1 92.69 208 GLY B O 1
ATOM 4011 N N . SER B 1 209 ? -16.375 2.332 -7.988 1 95.5 209 SER B N 1
ATOM 4012 C CA . SER B 1 209 ? -16.031 2.682 -9.359 1 95.5 209 SER B CA 1
ATOM 4013 C C . SER B 1 209 ? -14.656 2.145 -9.75 1 95.5 209 SER B C 1
ATOM 4015 O O . SER B 1 209 ? -14.344 2.012 -10.93 1 95.5 209 SER B O 1
ATOM 4017 N N . ILE B 1 210 ? -13.836 1.795 -8.812 1 97.06 210 ILE B N 1
ATOM 4018 C CA . ILE B 1 210 ? -12.477 1.333 -9.07 1 97.06 210 ILE B CA 1
ATOM 4019 C C . ILE B 1 210 ? -12.516 0.074 -9.938 1 97.06 210 ILE B C 1
ATOM 4021 O O . ILE B 1 210 ? -11.586 -0.192 -10.703 1 97.06 210 ILE B O 1
ATOM 4025 N N . ALA B 1 211 ? -13.625 -0.661 -9.914 1 97.06 211 ALA B N 1
ATOM 4026 C CA . ALA B 1 211 ? -13.703 -1.95 -10.602 1 97.06 211 ALA B CA 1
ATOM 4027 C C . ALA B 1 211 ? -14.516 -1.842 -11.883 1 97.06 211 ALA B C 1
ATOM 4029 O O . ALA B 1 211 ? -15 -2.848 -12.406 1 97.06 211 ALA B O 1
ATOM 4030 N N . THR B 1 212 ? -14.703 -0.651 -12.445 1 98.12 212 THR B N 1
ATOM 4031 C CA . THR B 1 212 ? -15.516 -0.445 -13.641 1 98.12 212 THR B CA 1
ATOM 4032 C C . THR B 1 212 ? -14.656 0.05 -14.797 1 98.12 212 THR B C 1
ATOM 4034 O O . THR B 1 212 ? -13.469 0.325 -14.625 1 98.12 212 THR B O 1
ATOM 4037 N N . GLY B 1 213 ? -15.25 0.05 -15.977 1 97.69 213 GLY B N 1
ATOM 4038 C CA . GLY B 1 213 ? -14.609 0.601 -17.156 1 97.69 213 GLY B CA 1
ATOM 4039 C C . GLY B 1 213 ? -13.492 -0.272 -17.703 1 97.69 213 GLY B C 1
ATOM 4040 O O . GLY B 1 213 ? -12.516 0.233 -18.25 1 97.69 213 GLY B O 1
ATOM 4041 N N . ASP B 1 214 ? -13.562 -1.55 -17.469 1 95.5 214 ASP B N 1
ATOM 4042 C CA . ASP B 1 214 ? -12.57 -2.508 -17.938 1 95.5 214 ASP B CA 1
ATOM 4043 C C . ASP B 1 214 ? -11.156 -2.076 -17.547 1 95.5 214 ASP B C 1
ATOM 4045 O O . ASP B 1 214 ? -10.273 -1.961 -18.391 1 95.5 214 ASP B O 1
ATOM 4049 N N . GLY B 1 215 ? -10.992 -1.765 -16.312 1 96.12 215 GLY B N 1
ATOM 4050 C CA . GLY B 1 215 ? -9.68 -1.423 -15.789 1 96.12 215 GLY B CA 1
ATOM 4051 C C . GLY B 1 215 ? -9.453 0.072 -15.672 1 96.12 215 GLY B C 1
ATOM 4052 O O . GLY B 1 215 ? -8.5 0.513 -15.023 1 96.12 215 GLY B O 1
ATOM 4053 N N . GLN B 1 216 ? -10.383 0.931 -16.188 1 98.06 216 GLN B N 1
ATOM 4054 C CA . GLN B 1 216 ? -10.172 2.375 -16.203 1 98.06 216 GLN B CA 1
ATOM 4055 C C . GLN B 1 216 ? -10.289 2.961 -14.797 1 98.06 216 GLN B C 1
ATOM 4057 O O . GLN B 1 216 ? -9.617 3.943 -14.469 1 98.06 216 GLN B O 1
ATOM 4062 N N . GLY B 1 217 ? -11.211 2.387 -13.977 1 98.44 217 GLY B N 1
ATOM 4063 C CA . GLY B 1 217 ? -11.234 2.801 -12.586 1 98.44 217 GLY B CA 1
ATOM 4064 C C . GLY B 1 217 ? -9.906 2.609 -11.875 1 98.44 217 GLY B C 1
ATOM 4065 O O . GLY B 1 217 ? -9.477 3.473 -11.109 1 98.44 217 GLY B O 1
ATOM 4066 N N . ALA B 1 218 ? -9.258 1.483 -12.109 1 98.56 218 ALA B N 1
ATOM 4067 C CA . ALA B 1 218 ? -7.93 1.196 -11.586 1 98.56 218 ALA B CA 1
ATOM 4068 C C . ALA B 1 218 ? -6.902 2.193 -12.117 1 98.56 218 ALA B C 1
ATOM 4070 O O . ALA B 1 218 ? -6.031 2.654 -11.367 1 98.56 218 ALA B O 1
ATOM 4071 N N . ASP B 1 219 ? -7.02 2.527 -13.422 1 98.62 219 ASP B N 1
ATOM 4072 C CA . ASP B 1 219 ? -6.125 3.502 -14.031 1 98.62 219 ASP B CA 1
ATOM 4073 C C . ASP B 1 219 ? -6.234 4.859 -13.344 1 98.62 219 ASP B C 1
ATOM 4075 O O . ASP B 1 219 ? -5.223 5.492 -13.039 1 98.62 219 ASP B O 1
ATOM 4079 N N . HIS B 1 220 ? -7.434 5.258 -13.109 1 98.56 220 HIS B N 1
ATOM 4080 C CA . HIS B 1 220 ? -7.668 6.531 -12.438 1 98.56 220 HIS B CA 1
ATOM 4081 C C . HIS B 1 220 ? -6.996 6.566 -11.07 1 98.56 220 HIS B C 1
ATOM 4083 O O . HIS B 1 220 ? -6.262 7.508 -10.758 1 98.56 220 HIS B O 1
ATOM 4089 N N . LEU B 1 221 ? -7.25 5.566 -10.25 1 98.56 221 LEU B N 1
ATOM 4090 C CA . LEU B 1 221 ? -6.652 5.516 -8.922 1 98.56 221 LEU B CA 1
ATOM 4091 C C . LEU B 1 221 ? -5.133 5.594 -9.008 1 98.56 221 LEU B C 1
ATOM 4093 O O . LEU B 1 221 ? -4.496 6.262 -8.188 1 98.56 221 LEU B O 1
ATOM 4097 N N . SER B 1 222 ? -4.5 4.938 -9.977 1 98.75 222 SER B N 1
ATOM 4098 C CA . SER B 1 222 ? -3.051 4.863 -10.133 1 98.75 222 SER B CA 1
ATOM 4099 C C . SER B 1 222 ? -2.455 6.238 -10.422 1 98.75 222 SER B C 1
ATOM 4101 O O . SER B 1 222 ? -1.473 6.641 -9.797 1 98.75 222 SER B O 1
ATOM 4103 N N . ILE B 1 223 ? -3.07 6.996 -11.312 1 98.56 223 ILE B N 1
ATOM 4104 C CA . ILE B 1 223 ? -2.443 8.227 -11.789 1 98.56 223 ILE B CA 1
ATOM 4105 C C . ILE B 1 223 ? -2.9 9.406 -10.938 1 98.56 223 ILE B C 1
ATOM 4107 O O . ILE B 1 223 ? -2.363 10.508 -11.055 1 98.56 223 ILE B O 1
ATOM 4111 N N . TRP B 1 224 ? -3.914 9.18 -10.117 1 98.25 224 TRP B N 1
ATOM 4112 C CA . TRP B 1 224 ? -4.438 10.227 -9.25 1 98.25 224 TRP B CA 1
ATOM 4113 C C . TRP B 1 224 ? -3.916 10.07 -7.828 1 98.25 224 TRP B C 1
ATOM 4115 O O . TRP B 1 224 ? -2.85 10.586 -7.488 1 98.25 224 TRP B O 1
ATOM 4125 N N . TRP B 1 225 ? -4.484 9.172 -7.082 1 98.06 225 TRP B N 1
ATOM 4126 C CA . TRP B 1 225 ? -4.258 9.195 -5.641 1 98.06 225 TRP B CA 1
ATOM 4127 C C . TRP B 1 225 ? -2.959 8.477 -5.285 1 98.06 225 TRP B C 1
ATOM 4129 O O . TRP B 1 225 ? -2.156 8.992 -4.5 1 98.06 225 TRP B O 1
ATOM 4139 N N . TYR B 1 226 ? -2.752 7.254 -5.816 1 98.5 226 TYR B N 1
ATOM 4140 C CA . TYR B 1 226 ? -1.488 6.578 -5.543 1 98.5 226 TYR B CA 1
ATOM 4141 C C . TYR B 1 226 ? -0.307 7.418 -6.012 1 98.5 226 TYR B C 1
ATOM 4143 O O . TYR B 1 226 ? 0.666 7.602 -5.273 1 98.5 226 TYR B O 1
ATOM 4151 N N . ASN B 1 227 ? -0.442 7.918 -7.168 1 98.81 227 ASN B N 1
ATOM 4152 C CA . ASN B 1 227 ? 0.648 8.695 -7.754 1 98.81 227 ASN B CA 1
ATOM 4153 C C . ASN B 1 227 ? 1.032 9.875 -6.871 1 98.81 227 ASN B C 1
ATOM 4155 O O . ASN B 1 227 ? 2.217 10.117 -6.629 1 98.81 227 ASN B O 1
ATOM 4159 N N . ARG B 1 228 ? 0.053 10.641 -6.461 1 98.75 228 ARG B N 1
ATOM 4160 C CA . ARG B 1 228 ? 0.364 11.789 -5.609 1 98.75 228 ARG B CA 1
ATOM 4161 C C . ARG B 1 228 ? 1.198 11.359 -4.406 1 98.75 228 ARG B C 1
ATOM 4163 O O . ARG B 1 228 ? 2.188 12.016 -4.066 1 98.75 228 ARG B O 1
ATOM 4170 N N . ASN B 1 229 ? 0.825 10.289 -3.771 1 98.75 229 ASN B N 1
ATOM 4171 C CA . ASN B 1 229 ? 1.521 9.828 -2.574 1 98.75 229 ASN B CA 1
ATOM 4172 C C . ASN B 1 229 ? 2.92 9.312 -2.9 1 98.75 229 ASN B C 1
ATOM 4174 O O . ASN B 1 229 ? 3.846 9.469 -2.102 1 98.75 229 ASN B O 1
ATOM 4178 N N . VAL B 1 230 ? 3.102 8.711 -4.074 1 98.88 230 VAL B N 1
ATOM 4179 C CA . VAL B 1 230 ? 4.434 8.25 -4.453 1 98.88 230 VAL B CA 1
ATOM 4180 C C . VAL B 1 230 ? 5.324 9.445 -4.777 1 98.88 230 VAL B C 1
ATOM 4182 O O . VAL B 1 230 ? 6.523 9.43 -4.5 1 98.88 230 VAL B O 1
ATOM 4185 N N . ARG B 1 231 ? 4.758 10.492 -5.375 1 98.75 231 ARG B N 1
ATOM 4186 C CA . ARG B 1 231 ? 5.52 11.727 -5.582 1 98.75 231 ARG B CA 1
ATOM 4187 C C . ARG B 1 231 ? 5.949 12.328 -4.25 1 98.75 231 ARG B C 1
ATOM 4189 O O . ARG B 1 231 ? 7.086 12.789 -4.109 1 98.75 231 ARG B O 1
ATOM 4196 N N . ILE B 1 232 ? 5.062 12.367 -3.285 1 98.88 232 ILE B N 1
ATOM 4197 C CA . ILE B 1 232 ? 5.391 12.836 -1.943 1 98.88 232 ILE B CA 1
ATOM 4198 C C . ILE B 1 232 ? 6.512 11.977 -1.358 1 98.88 232 ILE B C 1
ATOM 4200 O O . ILE B 1 232 ? 7.484 12.508 -0.814 1 98.88 232 ILE B O 1
ATOM 4204 N N . PHE B 1 233 ? 6.441 10.672 -1.475 1 98.94 233 PHE B N 1
ATOM 4205 C CA . PHE B 1 233 ? 7.449 9.734 -0.993 1 98.94 233 PHE B CA 1
ATOM 4206 C C . PHE B 1 233 ? 8.789 9.984 -1.672 1 98.94 233 PHE B C 1
ATOM 4208 O O . PHE B 1 233 ? 9.844 9.93 -1.027 1 98.94 233 PHE B O 1
ATOM 4215 N N . SER B 1 234 ? 8.719 10.227 -2.986 1 98.62 234 SER B N 1
ATOM 4216 C CA . SER B 1 234 ? 9.922 10.57 -3.732 1 98.62 234 SER B CA 1
ATOM 4217 C C . SER B 1 234 ? 10.617 11.789 -3.135 1 98.62 234 SER B C 1
ATOM 4219 O O . SER B 1 234 ? 11.836 11.805 -2.979 1 98.62 234 SER B O 1
ATOM 4221 N N . LYS B 1 235 ? 9.875 12.812 -2.822 1 98.69 235 LYS B N 1
ATOM 4222 C CA . LYS B 1 235 ? 10.43 14 -2.191 1 98.69 235 LYS B CA 1
ATOM 4223 C C . LYS B 1 235 ? 10.984 13.688 -0.805 1 98.69 235 LYS B C 1
ATOM 4225 O O . LYS B 1 235 ? 12 14.242 -0.395 1 98.69 235 LYS B O 1
ATOM 4230 N N . LEU B 1 236 ? 10.305 12.812 -0.05 1 98.88 236 LEU B N 1
ATOM 4231 C CA . LEU B 1 236 ? 10.797 12.383 1.252 1 98.88 236 LEU B CA 1
ATOM 4232 C C . LEU B 1 236 ? 12.164 11.727 1.123 1 98.88 236 LEU B C 1
ATOM 4234 O O . LEU B 1 236 ? 13.07 12 1.914 1 98.88 236 LEU B O 1
ATOM 4238 N N . ILE B 1 237 ? 12.305 10.844 0.115 1 98.44 237 ILE B N 1
ATOM 4239 C CA . ILE B 1 237 ? 13.594 10.211 -0.146 1 98.44 237 ILE B CA 1
ATOM 4240 C C . ILE B 1 237 ? 14.648 11.289 -0.393 1 98.44 237 ILE B C 1
ATOM 4242 O O . ILE B 1 237 ? 15.75 11.219 0.151 1 98.44 237 ILE B O 1
ATOM 4246 N N . ASN B 1 238 ? 14.289 12.312 -1.147 1 98.06 238 ASN B N 1
ATOM 4247 C CA . ASN B 1 238 ? 15.25 13.336 -1.561 1 98.06 238 ASN B CA 1
ATOM 4248 C C . ASN B 1 238 ? 15.703 14.188 -0.38 1 98.06 238 ASN B C 1
ATOM 4250 O O . ASN B 1 238 ? 16.828 14.703 -0.373 1 98.06 238 ASN B O 1
ATOM 4254 N N . ILE B 1 239 ? 14.875 14.336 0.66 1 98.31 239 ILE B N 1
ATOM 4255 C CA . ILE B 1 239 ? 15.297 15.156 1.79 1 98.31 239 ILE B CA 1
ATOM 4256 C C . ILE B 1 239 ? 15.992 14.281 2.83 1 98.31 239 ILE B C 1
ATOM 4258 O O . ILE B 1 239 ? 16.594 14.797 3.773 1 98.31 239 ILE B O 1
ATOM 4262 N N . THR B 1 240 ? 15.898 12.953 2.754 1 98.38 240 THR B N 1
ATOM 4263 C CA . THR B 1 240 ? 16.547 12.031 3.682 1 98.38 240 THR B CA 1
ATOM 4264 C C . THR B 1 240 ? 18.047 11.977 3.42 1 98.38 240 THR B C 1
ATOM 4266 O O . THR B 1 240 ? 18.484 11.688 2.303 1 98.38 240 THR B O 1
ATOM 4269 N N . LYS B 1 241 ? 18.875 12.172 4.48 1 97.19 241 LYS B N 1
ATOM 4270 C CA . LYS B 1 241 ? 20.312 12.289 4.273 1 97.19 241 LYS B CA 1
ATOM 4271 C C . LYS B 1 241 ? 21.062 11.164 4.992 1 97.19 241 LYS B C 1
ATOM 4273 O O . LYS B 1 241 ? 22.188 10.836 4.637 1 97.19 241 LYS B O 1
ATOM 4278 N N . SER B 1 242 ? 20.422 10.625 6.027 1 97 242 SER B N 1
ATOM 4279 C CA . SER B 1 242 ? 21.125 9.641 6.84 1 97 242 SER B CA 1
ATOM 4280 C C . SER B 1 242 ? 20.156 8.703 7.539 1 97 242 SER B C 1
ATOM 4282 O O . SER B 1 242 ? 19.016 9.078 7.836 1 97 242 SER B O 1
ATOM 4284 N N . PRO B 1 243 ? 20.594 7.492 7.824 1 97.75 243 PRO B N 1
ATOM 4285 C CA . PRO B 1 243 ? 19.75 6.559 8.578 1 97.75 243 PRO B CA 1
ATOM 4286 C C . PRO B 1 243 ? 19.562 6.98 10.031 1 97.75 243 PRO B C 1
ATOM 4288 O O . PRO B 1 243 ? 18.734 6.402 10.734 1 97.75 243 PRO B O 1
ATOM 4291 N N . GLU B 1 244 ? 20.25 7.973 10.516 1 98.25 244 GLU B N 1
ATOM 4292 C CA . GLU B 1 244 ? 20.141 8.422 11.898 1 98.25 244 GLU B CA 1
ATOM 4293 C C . GLU B 1 244 ? 19.016 9.438 12.062 1 98.25 244 GLU B C 1
ATOM 4295 O O . GLU B 1 244 ? 18.609 9.742 13.188 1 98.25 244 GLU B O 1
ATOM 4300 N N . GLU B 1 245 ? 18.5 9.891 10.961 1 98.62 245 GLU B N 1
ATOM 4301 C CA . GLU B 1 245 ? 17.484 10.938 11.008 1 98.62 245 GLU B CA 1
ATOM 4302 C C . GLU B 1 245 ? 16.141 10.383 11.5 1 98.62 245 GLU B C 1
ATOM 4304 O O . GLU B 1 245 ? 15.867 9.195 11.352 1 98.62 245 GLU B O 1
ATOM 4309 N N . ARG B 1 246 ? 15.406 11.195 12.148 1 98.69 246 ARG B N 1
ATOM 4310 C CA . ARG B 1 246 ? 14.016 11.023 12.539 1 98.69 246 ARG B CA 1
ATOM 4311 C C . ARG B 1 246 ? 13.125 12.062 11.867 1 98.69 246 ARG B C 1
ATOM 4313 O O . ARG B 1 246 ? 13.18 13.25 12.211 1 98.69 246 ARG B O 1
ATOM 4320 N N . ILE B 1 247 ? 12.367 11.617 10.938 1 98.94 247 ILE B N 1
ATOM 4321 C CA . ILE B 1 247 ? 11.602 12.562 10.141 1 98.94 247 ILE B CA 1
ATOM 4322 C C . ILE B 1 247 ? 10.133 12.531 10.562 1 98.94 247 ILE B C 1
ATOM 4324 O O . ILE B 1 247 ? 9.508 11.469 10.562 1 98.94 247 ILE B O 1
ATOM 4328 N N . LEU B 1 248 ? 9.625 13.664 10.977 1 98.94 248 LEU B N 1
ATOM 4329 C CA . LEU B 1 248 ? 8.211 13.859 11.266 1 98.94 248 LEU B CA 1
ATOM 4330 C C . LEU B 1 248 ? 7.469 14.352 10.023 1 98.94 248 LEU B C 1
ATOM 4332 O O . LEU B 1 248 ? 7.84 15.367 9.438 1 98.94 248 LEU B O 1
ATOM 4336 N N . VAL B 1 249 ? 6.52 13.586 9.594 1 98.94 249 VAL B N 1
ATOM 4337 C CA . VAL B 1 249 ? 5.691 13.938 8.445 1 98.94 249 VAL B CA 1
ATOM 4338 C C . VAL B 1 249 ? 4.273 14.273 8.906 1 98.94 249 VAL B C 1
ATOM 4340 O O . VAL B 1 249 ? 3.582 13.422 9.469 1 98.94 249 VAL B O 1
ATOM 4343 N N . ILE B 1 250 ? 3.836 15.523 8.672 1 98.88 250 ILE B N 1
ATOM 4344 C CA . ILE B 1 250 ? 2.502 15.977 9.047 1 98.88 250 ILE B CA 1
ATOM 4345 C C . ILE B 1 250 ? 1.663 16.203 7.793 1 98.88 250 ILE B C 1
ATOM 4347 O O . ILE B 1 250 ? 1.931 17.125 7.02 1 98.88 250 ILE B O 1
ATOM 4351 N N . PHE B 1 251 ? 0.687 15.414 7.594 1 98.44 251 PHE B N 1
ATOM 4352 C CA . PHE B 1 251 ? -0.147 15.422 6.398 1 98.44 251 PHE B CA 1
ATOM 4353 C C . PHE B 1 251 ? -1.601 15.125 6.75 1 98.44 251 PHE B C 1
ATOM 4355 O O . PHE B 1 251 ? -1.891 14.602 7.828 1 98.44 251 PHE B O 1
ATOM 4362 N N . GLY B 1 252 ? -2.52 15.539 5.852 1 97.06 252 GLY B N 1
ATOM 4363 C CA . GLY B 1 252 ? -3.869 15.016 6 1 97.06 252 GLY B CA 1
ATOM 4364 C C . GLY B 1 252 ? -3.918 13.5 6.066 1 97.06 252 GLY B C 1
ATOM 4365 O O . GLY B 1 252 ? -3.195 12.82 5.336 1 97.06 252 GLY B O 1
ATOM 4366 N N . ASN B 1 253 ? -4.781 13.023 6.926 1 96.25 253 ASN B N 1
ATOM 4367 C CA . ASN B 1 253 ? -4.793 11.602 7.234 1 96.25 253 ASN B CA 1
ATOM 4368 C C . ASN B 1 253 ? -5.055 10.766 5.984 1 96.25 253 ASN B C 1
ATOM 4370 O O . ASN B 1 253 ? -4.707 9.578 5.938 1 96.25 253 ASN B O 1
ATOM 4374 N N . GLY B 1 254 ? -5.691 11.312 5.008 1 95.88 254 GLY B N 1
ATOM 4375 C CA . GLY B 1 254 ? -5.969 10.586 3.779 1 95.88 254 GLY B CA 1
ATOM 4376 C C . GLY B 1 254 ? -4.719 10.055 3.109 1 95.88 254 GLY B C 1
ATOM 4377 O O . GLY B 1 254 ? -4.77 9.055 2.387 1 95.88 254 GLY B O 1
ATOM 4378 N N . HIS B 1 255 ? -3.617 10.711 3.348 1 97.94 255 HIS B N 1
ATOM 4379 C CA . HIS B 1 255 ? -2.367 10.328 2.701 1 97.94 255 HIS B CA 1
ATOM 4380 C C . HIS B 1 255 ? -1.662 9.219 3.477 1 97.94 255 HIS B C 1
ATOM 4382 O O . HIS B 1 255 ? -0.744 8.578 2.959 1 97.94 255 HIS B O 1
ATOM 4388 N N . ALA B 1 256 ? -2.064 8.938 4.664 1 98.06 256 ALA B N 1
ATOM 4389 C CA . ALA B 1 256 ? -1.252 8.18 5.613 1 98.06 256 ALA B CA 1
ATOM 4390 C C . ALA B 1 256 ? -1.2 6.707 5.23 1 98.06 256 ALA B C 1
ATOM 4392 O O . ALA B 1 256 ? -0.183 6.039 5.441 1 98.06 256 ALA B O 1
ATOM 4393 N N . ALA B 1 257 ? -2.299 6.199 4.699 1 97.94 257 ALA B N 1
ATOM 4394 C CA . ALA B 1 257 ? -2.336 4.77 4.402 1 97.94 257 ALA B CA 1
ATOM 4395 C C . ALA B 1 257 ? -1.286 4.398 3.357 1 97.94 257 ALA B C 1
ATOM 4397 O O . ALA B 1 257 ? -0.53 3.441 3.541 1 97.94 257 ALA B O 1
ATOM 4398 N N . VAL B 1 258 ? -1.247 5.129 2.25 1 98.56 258 VAL B N 1
ATOM 4399 C CA . VAL B 1 258 ? -0.309 4.824 1.174 1 98.56 258 VAL B CA 1
ATOM 4400 C C . VAL B 1 258 ? 1.117 5.117 1.633 1 98.56 258 VAL B C 1
ATOM 4402 O O . VAL B 1 258 ? 2.025 4.312 1.409 1 98.56 258 VAL B O 1
ATOM 4405 N N . LEU B 1 259 ? 1.318 6.227 2.348 1 98.81 259 LEU B N 1
ATOM 4406 C CA . LEU B 1 259 ? 2.646 6.543 2.863 1 98.81 259 LEU B CA 1
ATOM 4407 C C . LEU B 1 259 ? 3.137 5.453 3.807 1 98.81 259 LEU B C 1
ATOM 4409 O O . LEU B 1 259 ? 4.305 5.062 3.758 1 98.81 259 LEU B O 1
ATOM 4413 N N . ARG B 1 260 ? 2.25 4.965 4.68 1 98.38 260 ARG B N 1
ATOM 4414 C CA . ARG B 1 260 ? 2.594 3.879 5.59 1 98.38 260 ARG B CA 1
ATOM 4415 C C . ARG B 1 260 ? 3.094 2.658 4.824 1 98.38 260 ARG B C 1
ATOM 4417 O O . ARG B 1 260 ? 4.125 2.082 5.176 1 98.38 260 ARG B O 1
ATOM 4424 N N . GLN B 1 261 ? 2.381 2.285 3.811 1 97.94 261 GLN B N 1
ATOM 4425 C CA . GLN B 1 261 ? 2.775 1.116 3.031 1 97.94 261 GLN B CA 1
ATOM 4426 C C . GLN B 1 261 ? 4.148 1.315 2.398 1 97.94 261 GLN B C 1
ATOM 4428 O O . GLN B 1 261 ? 4.988 0.412 2.422 1 97.94 261 GLN B O 1
ATOM 4433 N N . LEU B 1 262 ? 4.328 2.465 1.765 1 98.75 262 LEU B N 1
ATOM 4434 C CA . LEU B 1 262 ? 5.594 2.76 1.104 1 98.75 262 LEU B CA 1
ATOM 4435 C C . LEU B 1 262 ? 6.75 2.725 2.1 1 98.75 262 LEU B C 1
ATOM 4437 O O . LEU B 1 262 ? 7.793 2.129 1.824 1 98.75 262 LEU B O 1
ATOM 4441 N N . LEU B 1 263 ? 6.527 3.25 3.242 1 98.75 263 LEU B N 1
ATOM 4442 C CA . LEU B 1 263 ? 7.559 3.324 4.27 1 98.75 263 LEU B CA 1
ATOM 4443 C C . LEU B 1 263 ? 7.836 1.946 4.863 1 98.75 263 LEU B C 1
ATOM 4445 O O . LEU B 1 263 ? 8.992 1.586 5.094 1 98.75 263 LEU B O 1
ATOM 4449 N N . GLU B 1 264 ? 6.793 1.156 5.102 1 98.19 264 GLU B N 1
ATOM 4450 C CA . GLU B 1 264 ? 6.957 -0.173 5.68 1 98.19 264 GLU B CA 1
ATOM 4451 C C . GLU B 1 264 ? 7.66 -1.116 4.711 1 98.19 264 GLU B C 1
ATOM 4453 O O . GLU B 1 264 ? 8.391 -2.014 5.129 1 98.19 264 GLU B O 1
ATOM 4458 N N . ALA B 1 265 ? 7.457 -0.892 3.451 1 98 265 ALA B N 1
ATOM 4459 C CA . ALA B 1 265 ? 8.039 -1.782 2.451 1 98 265 ALA B CA 1
ATOM 4460 C C . ALA B 1 265 ? 9.477 -1.375 2.129 1 98 265 ALA B C 1
ATOM 4462 O O . ALA B 1 265 ? 10.297 -2.217 1.76 1 98 265 ALA B O 1
ATOM 4463 N N . SER B 1 266 ? 9.805 -0.111 2.248 1 97.75 266 SER B N 1
ATOM 4464 C CA . SER B 1 266 ? 11.133 0.39 1.894 1 97.75 266 SER B CA 1
ATOM 4465 C C . SER B 1 266 ? 12.188 -0.109 2.871 1 97.75 266 SER B C 1
ATOM 4467 O O . SER B 1 266 ? 11.992 -0.065 4.086 1 97.75 266 SER B O 1
ATOM 4469 N N . PRO B 1 267 ? 13.32 -0.564 2.359 1 97.19 267 PRO B N 1
ATOM 4470 C CA . PRO B 1 267 ? 14.398 -0.972 3.26 1 97.19 267 PRO B CA 1
ATOM 4471 C C . PRO B 1 267 ? 15.117 0.216 3.902 1 97.19 267 PRO B C 1
ATOM 4473 O O . PRO B 1 267 ? 15.969 0.031 4.773 1 97.19 267 PRO B O 1
ATOM 4476 N N . GLN B 1 268 ? 14.75 1.418 3.547 1 97.38 268 GLN B N 1
ATOM 4477 C CA . GLN B 1 268 ? 15.438 2.627 3.994 1 97.38 268 GLN B CA 1
ATOM 4478 C C . GLN B 1 268 ? 14.82 3.16 5.285 1 97.38 268 GLN B C 1
ATOM 4480 O O . GLN B 1 268 ? 15.453 3.922 6.016 1 97.38 268 GLN B O 1
ATOM 4485 N N . TYR B 1 269 ? 13.617 2.707 5.516 1 98.38 269 TYR B N 1
ATOM 4486 C CA . TYR B 1 269 ? 12.891 3.432 6.551 1 98.38 269 TYR B CA 1
ATOM 4487 C C . TYR B 1 269 ? 12.32 2.475 7.59 1 98.38 269 TYR B C 1
ATOM 4489 O O . TYR B 1 269 ? 12.133 1.287 7.312 1 98.38 269 TYR B O 1
ATOM 4497 N N . ASP B 1 270 ? 12.141 2.973 8.75 1 97.69 270 ASP B N 1
ATOM 4498 C CA . ASP B 1 270 ? 11.312 2.389 9.805 1 97.69 270 ASP B CA 1
ATOM 4499 C C . ASP B 1 270 ? 10.094 3.258 10.102 1 97.69 270 ASP B C 1
ATOM 4501 O O . ASP B 1 270 ? 10.234 4.398 10.539 1 97.69 270 ASP B O 1
ATOM 4505 N N . PHE B 1 271 ? 8.969 2.766 9.789 1 98.38 271 PHE B N 1
ATOM 4506 C CA . PHE B 1 271 ? 7.734 3.463 10.141 1 98.38 271 PHE B CA 1
ATOM 4507 C C . PHE B 1 271 ? 7.484 3.4 11.641 1 98.38 271 PHE B C 1
ATOM 4509 O O . PHE B 1 271 ? 7.414 2.314 12.219 1 98.38 271 PHE B O 1
ATOM 4516 N N . VAL B 1 272 ? 7.301 4.508 12.305 1 98.38 272 VAL B N 1
ATOM 4517 C CA . VAL B 1 272 ? 7.062 4.574 13.742 1 98.38 272 VAL B CA 1
ATOM 4518 C C . VAL B 1 272 ? 5.57 4.73 14.008 1 98.38 272 VAL B C 1
ATOM 4520 O O . VAL B 1 272 ? 4.93 5.645 13.484 1 98.38 272 VAL B O 1
ATOM 4523 N N . GLU B 1 273 ? 5.055 3.848 14.828 1 98.19 273 GLU B N 1
ATOM 4524 C CA . GLU B 1 273 ? 3.645 3.926 15.195 1 98.19 273 GLU B CA 1
ATOM 4525 C C . GLU B 1 273 ? 3.379 5.117 16.109 1 98.19 273 GLU B C 1
ATOM 4527 O O . GLU B 1 273 ? 4.059 5.289 17.125 1 98.19 273 GLU B O 1
ATOM 4532 N N . PHE B 1 274 ? 2.383 5.867 15.727 1 98.19 274 PHE B N 1
ATOM 4533 C CA . PHE B 1 274 ? 2.055 7.066 16.484 1 98.19 274 PHE B CA 1
ATOM 4534 C C . PHE B 1 274 ? 1.757 6.715 17.938 1 98.19 274 PHE B C 1
ATOM 4536 O O . PHE B 1 274 ? 2.15 7.445 18.859 1 98.19 274 PHE B O 1
ATOM 4543 N N . GLY B 1 275 ? 1.12 5.625 18.188 1 96.62 275 GLY B N 1
ATOM 4544 C CA . GLY B 1 275 ? 0.73 5.234 19.531 1 96.62 275 GLY B CA 1
ATOM 4545 C C . GLY B 1 275 ? 1.89 4.715 20.359 1 96.62 275 GLY B C 1
ATOM 4546 O O . GLY B 1 275 ? 1.742 4.48 21.562 1 96.62 275 GLY B O 1
ATOM 4547 N N . SER B 1 276 ? 3.08 4.594 19.766 1 92.94 276 SER B N 1
ATOM 4548 C CA . SER B 1 276 ? 4.191 3.963 20.469 1 92.94 276 SER B CA 1
ATOM 4549 C C . SER B 1 276 ? 5.359 4.926 20.625 1 92.94 276 SER B C 1
ATOM 4551 O O . SER B 1 276 ? 6.496 4.5 20.844 1 92.94 276 SER B O 1
ATOM 4553 N N . ILE B 1 277 ? 5.355 6.121 20.375 1 91.25 277 ILE B N 1
ATOM 4554 C CA . ILE B 1 277 ? 6.461 7.07 20.484 1 91.25 277 ILE B CA 1
ATOM 4555 C C . ILE B 1 277 ? 7.094 6.973 21.875 1 91.25 277 ILE B C 1
ATOM 4557 O O . ILE B 1 277 ? 8.32 6.969 22 1 91.25 277 ILE B O 1
ATOM 4561 N N . ASP B 1 278 ? 6.371 7 23.219 1 67.75 278 ASP B N 1
ATOM 4562 C CA . ASP B 1 278 ? 6.902 7.141 24.578 1 67.75 278 ASP B CA 1
ATOM 4563 C C . ASP B 1 278 ? 7.402 5.801 25.109 1 67.75 278 ASP B C 1
ATOM 4565 O O . ASP B 1 278 ? 7.875 5.719 26.25 1 67.75 278 ASP B O 1
ATOM 4569 N N . ASN B 1 279 ? 7.305 4.48 24.469 1 48.47 279 ASN B N 1
ATOM 4570 C CA . ASN B 1 279 ? 7.676 3.352 25.312 1 48.47 279 ASN B CA 1
ATOM 4571 C C . ASN B 1 279 ? 9.156 3.016 25.188 1 48.47 279 ASN B C 1
ATOM 4573 O O . ASN B 1 279 ? 9.758 3.227 24.125 1 48.47 279 ASN B O 1
#

Secondary structure (DSSP, 8-state):
-------------------PPPPGGGGS-S--EEEEEEEE--TT--S-SSSPPPGGG---TTSTTHHHHHHHHHHHHHTT--SEEEES--GGG-HHHHHHHHHTTTTTT---HIIIIIIHHHHHTT-S--EE-----HHHHHHHHHHHHHHHHHTT--TT---HHHHHHHHHHHHHHHHTTTS-HHHHHHHHTSHHHHHHHHHGGGSGGGG-TTTHHHHHHIIIIIHHHHHHHHHHHHH---TT-EEEEEEEGGGHHHHHHHHHH-TTEEEPPGGGTT-/-------------------PPPPGGGGS-S--EEEEEEEE--TT--S-SSSPPPGGG---TTSTTHHHHHHHHHHHHHTT--SEEEES--GGG-HHHHHHHHHTTTTTT---HIIIIIIHHHHHTT-S--EE-----HHHHHHHH-HHHHHHHHTT--TT---HHHHHHHHHHHHHHHHTTTS-HHHHHHHHTSHHHHHHHHHGGGSGGGG-TTTHHHHHHIIIIIHHHHHHHHHHHHH---TT-EEEEEEEGGGHHHHHHHHHH-TTEEEEPGGGTT-